Protein AF-A0AB74HLW1-F1 (afdb_monomer_lite)

Secondary structure (DSSP, 8-state):
--HHHHHHHHHHHS-HHHHHHHHHHHHHHHTT-EEHHHHHHHHHS---TTS--SEE-HHHHHHHHHTTS--TTHHHHHHHHHTTHHHHHHTGGGSPPP---------------------------PPPPP--SS-PPPTTTGGG--PPPPPPPP----STTHHHHHHHHHTTSSSHHHHHTTS---------PPPPPPPP--PPPP--EEEE-SSSEEEESSTT---EEEEEPTT-EEEEEEEETTEEEEE-SSSEEEEEGGGEES--------HHHHHHHHHHHS--TT-SS-HHHHHT--HHHHHHHH---SEEEE-SS-EEEE-SSEEEEEETTEEEEEEEES----GGGGGGG-S-SEEETTEEEEE-SSEEEEEEE-TTS-EEEEEEE-

Foldseek 3Di:
DDLLVLVVQLPQVPAPVLLVVLLVLLQVLLAAWFFLQVSLCVQQVDGDPPADRGIDHSVNSQVCQQVFVPPPRCSVSSSVCSVVSVRRVVVVVPDDDPDPPDDDDDDDDDDDDDDDDDDDDDDDDDDDDDDDPDDDDDPVVVVPPDDDDDDDDDDDDDPPPPVVVCCVVPVPPPCPVVVVVVDDDDDDDDDDDDDDDPDPPPDDPDQQKKFFQDAFFFWAADVVDPHGQDTDGGGDMFGFDQDDDQWTWTDQPPDITITGVVRIDPDFDDDPFAPCNLQVLCVVQAPCVLPQDGPVVQQAAFQVRVCVRRNAASGWHDHPAWIWGHDNQWIFTAGPRGTFKTKGHQSLDDPVSCPVRPDFSHDDPAKTWHDDPFWIWMWGQDPVRGIMIMIGGD

Sequence (394 aa):
MHVSERLLQLYADVDASTRTKLQTLIKQNLGDGKSLTVSFEELTGATKASLPTDEKSAADFTAWIKDGKKDATFLPYYVSLLEKHDRVLNKEATVPQPITVDKTVVNETTEDAASERTPQPAAQTQKPRYVPETSVPSRAERAKRIEPARPRKKKGKWLGGLLLVTILLGGGYIGYPYVAALFEPSETTEVETPAPEPEPVVEAPETNYVWLATKNVNLVSEPNGTTVTYIGDIGDRYEIVNEQDNHVEVDLDGTTAWVALDAVTTDWPSRDLTDSTLLDWAETNLDNAWLGETLPDFFAMNEAALTETIGAPYGRETDALNAYAFYNGGFFVIQDDQVHAIDWTNTQLAREAFDPLGEPVIETNDALVYESETYSLRLFIGTNGQTRVRLTEK

pLDDT: mean 75.35, std 22.46, range [27.59, 98.12]

Radius of gyration: 33.9 Å; chains: 1; bounding box: 113×85×89 Å

Structure (mmCIF, N/CA/C/O backbone):
data_AF-A0AB74HLW1-F1
#
_entry.id   AF-A0AB74HLW1-F1
#
loop_
_atom_site.group_PDB
_atom_site.id
_atom_site.type_symbol
_atom_site.label_atom_id
_atom_site.label_alt_id
_atom_site.label_comp_id
_atom_site.label_asym_id
_atom_site.label_entity_id
_atom_site.label_seq_id
_atom_site.pdbx_PDB_ins_code
_atom_site.Cartn_x
_atom_site.Cartn_y
_atom_site.Cartn_z
_atom_site.occupancy
_atom_site.B_iso_or_equiv
_atom_site.auth_seq_id
_atom_site.auth_comp_id
_atom_site.auth_asym_id
_atom_site.auth_atom_id
_atom_site.pdbx_PDB_model_num
ATOM 1 N N . MET A 1 1 ? 10.429 -13.877 -5.570 1.00 46.19 1 MET A N 1
ATOM 2 C CA . MET A 1 1 ? 9.755 -12.571 -5.467 1.00 46.19 1 MET A CA 1
ATOM 3 C C . MET A 1 1 ? 9.542 -12.022 -6.861 1.00 46.19 1 MET A C 1
ATOM 5 O O . MET A 1 1 ? 10.501 -11.995 -7.636 1.00 46.19 1 MET A O 1
ATOM 9 N N . HIS A 1 2 ? 8.301 -11.674 -7.195 1.00 60.50 2 HIS A N 1
ATOM 10 C CA . HIS A 1 2 ? 7.951 -11.125 -8.499 1.00 60.50 2 HIS A CA 1
ATOM 11 C C . HIS A 1 2 ? 8.555 -9.715 -8.647 1.00 60.50 2 HIS A C 1
ATOM 13 O O . HIS A 1 2 ? 8.740 -8.992 -7.667 1.00 60.50 2 HIS A O 1
ATOM 19 N N . VAL A 1 3 ? 8.924 -9.306 -9.864 1.00 56.31 3 VAL A N 1
ATOM 20 C CA . VAL A 1 3 ? 9.650 -8.033 -10.069 1.00 56.31 3 VAL A CA 1
ATOM 21 C C . VAL A 1 3 ? 8.767 -6.821 -9.729 1.00 56.31 3 VAL A C 1
ATOM 23 O O . VAL A 1 3 ? 9.274 -5.830 -9.208 1.00 56.31 3 VAL A O 1
ATOM 26 N N . SER A 1 4 ? 7.451 -6.919 -9.945 1.00 56.28 4 SER A N 1
ATOM 27 C CA . SER A 1 4 ? 6.476 -5.887 -9.554 1.00 56.28 4 SER A CA 1
ATOM 28 C C . SER A 1 4 ? 6.377 -5.727 -8.032 1.00 56.28 4 SER A C 1
ATOM 30 O O . SER A 1 4 ? 6.332 -4.613 -7.528 1.00 56.28 4 SER A O 1
ATOM 32 N N . GLU A 1 5 ? 6.452 -6.823 -7.278 1.00 60.25 5 GLU A N 1
ATOM 33 C CA . GLU A 1 5 ? 6.417 -6.801 -5.807 1.00 60.25 5 GLU A CA 1
ATOM 34 C C . GLU A 1 5 ? 7.712 -6.223 -5.226 1.00 60.25 5 GLU A C 1
ATOM 36 O O . GLU A 1 5 ? 7.685 -5.412 -4.299 1.00 60.25 5 GLU A O 1
ATOM 41 N N . ARG A 1 6 ? 8.870 -6.561 -5.824 1.00 68.75 6 ARG A N 1
ATOM 42 C CA . ARG A 1 6 ? 10.149 -5.920 -5.468 1.00 68.75 6 ARG A CA 1
ATOM 43 C C . ARG A 1 6 ? 10.061 -4.410 -5.637 1.00 68.75 6 ARG A C 1
ATOM 45 O O . ARG A 1 6 ? 10.642 -3.671 -4.847 1.00 68.75 6 ARG A O 1
ATOM 52 N N . LEU A 1 7 ? 9.362 -3.957 -6.673 1.00 71.94 7 LEU A N 1
ATOM 53 C CA . LEU A 1 7 ? 9.185 -2.543 -6.935 1.00 71.94 7 LEU A CA 1
ATOM 54 C C . LEU A 1 7 ? 8.330 -1.861 -5.862 1.00 71.94 7 LEU A C 1
ATOM 56 O O . LEU A 1 7 ? 8.720 -0.786 -5.417 1.00 71.94 7 LEU A O 1
ATOM 60 N N . LEU A 1 8 ? 7.243 -2.493 -5.404 1.00 66.31 8 LEU A N 1
ATOM 61 C CA . LEU A 1 8 ? 6.430 -1.996 -4.285 1.00 66.31 8 LEU A CA 1
ATOM 62 C C . LEU A 1 8 ? 7.268 -1.844 -3.012 1.00 66.31 8 LEU A C 1
ATOM 64 O O . LEU A 1 8 ? 7.259 -0.786 -2.385 1.00 66.31 8 LEU A O 1
ATOM 68 N N . GLN A 1 9 ? 8.071 -2.858 -2.685 1.00 67.94 9 GLN A N 1
ATOM 69 C CA . GLN A 1 9 ? 8.975 -2.793 -1.540 1.00 67.94 9 GLN A CA 1
ATOM 70 C C . GLN A 1 9 ? 10.000 -1.659 -1.691 1.00 67.94 9 GLN A C 1
ATOM 72 O O . GLN A 1 9 ? 10.171 -0.850 -0.788 1.00 67.94 9 GLN A O 1
ATOM 77 N N . LEU A 1 10 ? 10.643 -1.537 -2.857 1.00 75.50 10 LEU A N 1
ATOM 78 C CA . LEU A 1 10 ? 11.583 -0.444 -3.127 1.00 75.50 10 LEU A CA 1
ATOM 79 C C . LEU A 1 10 ? 10.906 0.932 -3.097 1.00 75.50 10 LEU A C 1
ATOM 81 O O . LEU A 1 10 ? 11.550 1.931 -2.794 1.00 75.50 10 LEU A O 1
ATOM 85 N N . TYR A 1 11 ? 9.619 1.015 -3.422 1.00 73.38 11 TYR A N 1
ATOM 86 C CA . TYR A 1 11 ? 8.849 2.251 -3.325 1.00 73.38 11 TYR A CA 1
ATOM 87 C C . TYR A 1 11 ? 8.507 2.619 -1.876 1.00 73.38 11 TYR A C 1
ATOM 89 O O . TYR A 1 11 ? 8.396 3.807 -1.570 1.00 73.38 11 TYR A O 1
ATOM 97 N N . ALA A 1 12 ? 8.398 1.633 -0.988 1.00 63.25 12 ALA A N 1
ATOM 98 C CA . ALA A 1 12 ? 8.309 1.864 0.447 1.00 63.25 12 ALA A CA 1
ATOM 99 C C . ALA A 1 12 ? 9.675 2.234 1.059 1.00 63.25 12 ALA A C 1
ATOM 101 O O . ALA A 1 12 ? 9.735 3.129 1.894 1.00 63.25 12 ALA A O 1
ATOM 102 N N . ASP A 1 13 ? 10.757 1.584 0.615 1.00 70.81 13 ASP A N 1
ATOM 103 C CA . ASP A 1 13 ? 12.090 1.692 1.229 1.00 70.81 13 ASP A CA 1
ATOM 104 C C . ASP A 1 13 ? 12.916 2.897 0.749 1.00 70.81 13 ASP A C 1
ATOM 106 O O . ASP A 1 13 ? 13.821 3.351 1.451 1.00 70.81 13 ASP A O 1
ATOM 110 N N . VAL A 1 14 ? 12.672 3.365 -0.476 1.00 74.50 14 VAL A N 1
ATOM 111 C CA . VAL A 1 14 ? 13.343 4.529 -1.074 1.00 74.50 14 VAL A CA 1
ATOM 112 C C . VAL A 1 14 ? 12.437 5.748 -0.890 1.00 74.50 14 VAL A C 1
ATOM 114 O O . VAL A 1 14 ? 11.217 5.609 -0.854 1.00 74.50 14 VAL A O 1
ATOM 117 N N . ASP A 1 15 ? 12.975 6.961 -0.796 1.00 74.62 15 ASP A N 1
ATOM 118 C CA . ASP A 1 15 ? 12.140 8.165 -0.756 1.00 74.62 15 ASP A CA 1
ATOM 119 C C . ASP A 1 15 ? 11.716 8.626 -2.166 1.00 74.62 15 ASP A C 1
ATOM 121 O O . ASP A 1 15 ? 12.373 8.361 -3.183 1.00 74.62 15 ASP A O 1
ATOM 125 N N . ALA A 1 16 ? 10.597 9.348 -2.246 1.00 73.19 16 ALA A N 1
ATOM 126 C CA . ALA A 1 16 ? 10.043 9.820 -3.514 1.00 73.19 16 ALA A CA 1
ATOM 127 C C . ALA A 1 16 ? 10.979 10.792 -4.260 1.00 73.19 16 ALA A C 1
ATOM 129 O O . ALA A 1 16 ? 11.017 10.784 -5.497 1.00 73.19 16 ALA A O 1
ATOM 130 N N . SER A 1 17 ? 11.781 11.588 -3.541 1.00 75.69 17 SER A N 1
ATOM 131 C CA . SER A 1 17 ? 12.732 12.521 -4.156 1.00 75.69 17 SER A CA 1
ATOM 132 C C . SER A 1 17 ? 13.858 11.763 -4.864 1.00 75.69 17 SER A C 1
ATOM 134 O O . SER A 1 17 ? 14.195 12.073 -6.009 1.00 75.69 17 SER A O 1
ATOM 136 N N . THR A 1 18 ? 14.374 10.710 -4.233 1.00 81.81 18 THR A N 1
ATOM 137 C CA . THR A 1 18 ? 15.389 9.809 -4.781 1.00 81.81 18 THR A CA 1
ATOM 138 C C . THR A 1 18 ? 14.854 9.058 -5.992 1.00 81.81 18 THR A C 1
ATOM 140 O O . THR A 1 18 ? 15.510 9.033 -7.038 1.00 81.81 18 THR A O 1
ATOM 143 N N . ARG A 1 19 ? 13.621 8.535 -5.920 1.00 86.00 19 ARG A N 1
ATOM 144 C CA . ARG A 1 19 ? 12.959 7.923 -7.084 1.00 86.00 19 ARG A CA 1
ATOM 145 C C . ARG A 1 19 ? 12.821 8.900 -8.247 1.00 86.00 19 ARG A C 1
ATOM 147 O O . ARG A 1 19 ? 13.135 8.538 -9.379 1.00 86.00 19 ARG A O 1
ATOM 154 N N . THR A 1 20 ? 12.389 10.129 -7.980 1.00 82.25 20 THR A N 1
ATOM 155 C CA . THR A 1 20 ? 12.186 11.164 -9.007 1.00 82.25 20 THR A CA 1
ATOM 156 C C . THR A 1 20 ? 13.506 11.578 -9.660 1.00 82.25 20 THR A C 1
ATOM 158 O O . THR A 1 20 ? 13.586 11.688 -10.888 1.00 82.25 20 THR A O 1
ATOM 161 N N . LYS A 1 21 ? 14.573 11.743 -8.867 1.00 87.31 21 LYS A N 1
ATOM 162 C CA . LYS A 1 21 ? 15.930 12.003 -9.376 1.00 87.31 21 LYS A CA 1
ATOM 163 C C . LYS A 1 21 ? 16.415 10.858 -10.260 1.00 87.31 21 LYS A C 1
ATOM 165 O O . LYS A 1 21 ? 16.851 11.097 -11.384 1.00 87.31 21 LYS A O 1
ATOM 170 N N . LEU A 1 22 ? 16.254 9.614 -9.808 1.00 91.81 22 LEU A N 1
ATOM 171 C CA . LEU A 1 22 ? 16.633 8.440 -10.590 1.00 91.81 22 LEU A CA 1
ATOM 172 C C . LEU A 1 22 ? 15.847 8.349 -11.907 1.00 91.81 22 LEU A C 1
ATOM 174 O O . LEU A 1 22 ? 16.438 8.133 -12.960 1.00 91.81 22 LEU A O 1
ATOM 178 N N . GLN A 1 23 ? 14.528 8.553 -11.877 1.00 91.31 23 GLN A N 1
ATOM 179 C CA . GLN A 1 23 ? 13.702 8.576 -13.089 1.00 91.31 23 GLN A CA 1
ATOM 180 C C . GLN A 1 23 ? 14.142 9.683 -14.057 1.00 91.31 23 GLN A C 1
ATOM 182 O O . GLN A 1 23 ? 14.118 9.481 -15.270 1.00 91.31 23 GLN A O 1
ATOM 187 N N . THR A 1 24 ? 14.565 10.838 -13.541 1.00 90.56 24 THR A N 1
ATOM 188 C CA . THR A 1 24 ? 15.099 11.939 -14.355 1.00 90.56 24 THR A CA 1
ATOM 189 C C . THR A 1 24 ? 16.413 11.545 -15.027 1.00 90.56 24 THR A C 1
ATOM 191 O O . THR A 1 24 ? 16.546 11.725 -16.237 1.00 90.56 24 THR A O 1
ATOM 194 N N . LEU A 1 25 ? 17.339 10.929 -14.287 1.00 93.62 25 LEU A N 1
ATOM 195 C CA . LEU A 1 25 ? 18.598 10.417 -14.836 1.00 93.62 25 LEU A CA 1
ATOM 196 C C . LEU A 1 25 ? 18.378 9.349 -15.906 1.00 93.62 25 LEU A C 1
ATOM 198 O O . LEU A 1 25 ? 19.028 9.377 -16.947 1.00 93.62 25 LEU A O 1
ATOM 202 N N . ILE A 1 26 ? 17.431 8.436 -15.686 1.00 94.50 26 ILE A N 1
ATOM 203 C CA . ILE A 1 26 ? 17.064 7.423 -16.679 1.00 94.50 26 ILE A CA 1
ATOM 204 C C . ILE A 1 26 ? 16.568 8.092 -17.964 1.00 94.50 26 ILE A C 1
ATOM 206 O O . ILE A 1 26 ? 17.050 7.765 -19.045 1.00 94.50 26 ILE A O 1
ATOM 210 N N . LYS A 1 27 ? 15.654 9.067 -17.863 1.00 94.75 27 LYS A N 1
ATOM 211 C CA . LYS A 1 27 ? 15.145 9.807 -19.032 1.00 94.75 27 LYS A CA 1
ATOM 212 C C . LYS A 1 27 ? 16.272 10.514 -19.785 1.00 94.75 27 LYS A C 1
ATOM 214 O O . LYS A 1 27 ? 16.351 10.401 -21.004 1.00 94.75 27 LYS A O 1
ATOM 219 N N . GLN A 1 28 ? 17.162 11.202 -19.072 1.00 94.50 28 GLN A N 1
ATOM 220 C CA . GLN A 1 28 ? 18.313 11.876 -19.680 1.00 94.50 28 GLN A CA 1
ATOM 221 C C . GLN A 1 28 ? 19.259 10.888 -20.368 1.00 94.50 28 GLN A C 1
ATOM 223 O O . GLN A 1 28 ? 19.747 11.163 -21.461 1.00 94.50 28 GLN A O 1
ATOM 228 N N . ASN A 1 29 ? 19.503 9.732 -19.748 1.00 95.38 29 ASN A N 1
ATOM 229 C CA . ASN A 1 29 ? 20.401 8.730 -20.295 1.00 95.38 29 ASN A CA 1
ATOM 230 C C . ASN A 1 29 ? 19.815 8.022 -21.527 1.00 95.38 29 ASN A C 1
ATOM 232 O O . ASN A 1 29 ? 20.555 7.784 -22.480 1.00 95.38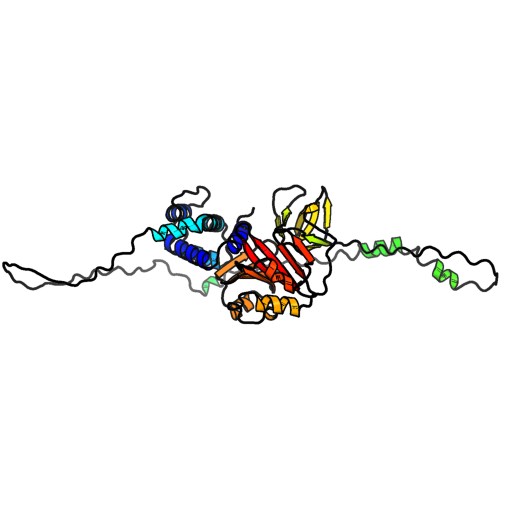 29 ASN A O 1
ATOM 236 N N . LEU A 1 30 ? 18.515 7.711 -21.530 1.00 95.38 30 LEU A N 1
ATOM 237 C CA . LEU A 1 30 ? 17.844 7.074 -22.669 1.00 95.38 30 LEU A CA 1
ATOM 238 C C . LEU A 1 30 ? 17.725 8.011 -23.881 1.00 95.38 30 LEU A C 1
ATOM 240 O O . LEU A 1 30 ? 17.847 7.547 -25.013 1.00 95.38 30 LEU A O 1
ATOM 244 N N . GLY A 1 31 ? 17.525 9.317 -23.660 1.00 94.12 31 GLY A N 1
ATOM 245 C CA . GLY A 1 31 ? 17.432 10.309 -24.736 1.00 94.12 31 GLY A CA 1
ATOM 246 C C . GLY A 1 31 ? 16.392 9.930 -25.800 1.00 94.12 31 GLY A C 1
ATOM 247 O O . GLY A 1 31 ? 15.286 9.499 -25.470 1.00 94.12 31 GLY A O 1
ATOM 248 N N . ASP A 1 32 ? 16.761 10.056 -27.076 1.00 91.62 32 ASP A N 1
ATOM 249 C CA . ASP A 1 32 ? 15.891 9.723 -28.216 1.00 91.62 32 ASP A CA 1
ATOM 250 C C . ASP A 1 32 ? 15.848 8.216 -28.544 1.00 91.62 32 ASP A C 1
ATOM 252 O O . ASP A 1 32 ? 15.043 7.792 -29.371 1.00 91.62 32 ASP A O 1
ATOM 256 N N . GLY A 1 33 ? 16.678 7.396 -27.894 1.00 92.81 33 GLY A N 1
ATOM 257 C CA . GLY A 1 33 ? 16.764 5.960 -28.151 1.00 92.81 33 GLY A CA 1
ATOM 258 C C . GLY A 1 33 ? 18.089 5.370 -27.681 1.00 92.81 33 GLY A C 1
ATOM 259 O O . GLY A 1 33 ? 19.164 5.806 -28.094 1.00 92.81 33 GLY A O 1
ATOM 260 N N . LYS A 1 34 ? 18.013 4.370 -26.801 1.00 94.00 34 LYS A N 1
ATOM 261 C CA . LYS A 1 34 ? 19.162 3.611 -26.299 1.00 94.00 34 LYS A CA 1
ATOM 262 C C . LYS A 1 34 ? 18.705 2.242 -25.810 1.00 94.00 34 LYS A C 1
ATOM 264 O O . LYS A 1 34 ? 17.604 2.109 -25.280 1.00 94.00 34 LYS A O 1
ATOM 269 N N . SER A 1 35 ? 19.535 1.213 -25.956 1.00 94.38 35 SER A N 1
ATOM 270 C CA . SER A 1 35 ? 19.211 -0.091 -25.371 1.00 94.38 35 SER A CA 1
ATOM 271 C C . SER A 1 35 ? 19.298 -0.054 -23.843 1.00 94.38 35 SER A C 1
ATOM 273 O O . SER A 1 35 ? 20.162 0.616 -23.265 1.00 94.38 35 SER A O 1
ATOM 275 N N . LEU A 1 36 ? 18.424 -0.803 -23.165 1.00 93.38 36 LEU A N 1
ATOM 276 C CA . LEU A 1 36 ? 18.390 -0.825 -21.697 1.00 93.38 36 LEU A CA 1
ATOM 277 C C . LEU A 1 36 ? 19.690 -1.370 -21.099 1.00 93.38 36 LEU A C 1
ATOM 279 O O . LEU A 1 36 ? 20.128 -0.896 -20.053 1.00 93.38 36 LEU A O 1
ATOM 283 N N . THR A 1 37 ? 20.345 -2.310 -21.782 1.00 92.69 37 THR A N 1
ATOM 284 C CA . THR A 1 37 ? 21.654 -2.842 -21.378 1.00 92.69 37 THR A CA 1
ATOM 285 C C . THR A 1 37 ? 22.743 -1.770 -21.397 1.00 92.69 37 THR A C 1
ATOM 287 O O . THR A 1 37 ? 23.461 -1.630 -20.408 1.00 92.69 37 THR A O 1
ATOM 290 N N . VAL A 1 38 ? 22.839 -0.978 -22.475 1.00 92.88 38 VAL A N 1
ATOM 291 C CA . VAL A 1 38 ? 23.831 0.109 -22.581 1.00 92.88 38 VAL A CA 1
ATOM 292 C C . VAL A 1 38 ? 23.528 1.201 -21.561 1.00 92.88 38 VAL A C 1
ATOM 294 O O . VAL A 1 38 ? 24.423 1.655 -20.855 1.00 92.88 38 VAL A O 1
ATOM 297 N N . SER A 1 39 ? 22.256 1.577 -21.421 1.00 94.50 39 SER A N 1
ATOM 298 C CA . SER A 1 39 ? 21.842 2.562 -20.424 1.00 94.50 39 SER A CA 1
ATOM 299 C C . SER A 1 39 ? 22.189 2.128 -18.996 1.00 94.50 39 SER A C 1
ATOM 301 O O . SER A 1 39 ? 22.723 2.907 -18.205 1.00 94.50 39 SER A O 1
ATOM 303 N N . PHE A 1 40 ? 21.936 0.861 -18.663 1.00 93.69 40 PHE A N 1
ATOM 304 C CA . PHE A 1 40 ? 22.259 0.306 -17.354 1.00 93.69 40 PHE A CA 1
ATOM 305 C C . PHE A 1 40 ? 23.768 0.320 -17.088 1.00 93.69 40 PHE A C 1
ATOM 307 O O . PHE A 1 40 ? 24.199 0.690 -15.993 1.00 93.69 40 PHE A O 1
ATOM 314 N N . GLU A 1 41 ? 24.574 -0.049 -18.083 1.00 92.75 41 GLU A N 1
ATOM 315 C CA . GLU A 1 41 ? 26.032 -0.018 -17.986 1.00 92.75 41 GLU A CA 1
ATOM 316 C C . GLU A 1 41 ? 26.562 1.407 -17.810 1.00 92.75 41 GLU A C 1
ATOM 318 O O . GLU A 1 41 ? 27.405 1.645 -16.947 1.00 92.75 41 GLU A O 1
ATOM 323 N N . GLU A 1 42 ? 26.030 2.386 -18.536 1.00 92.31 42 GLU A N 1
ATOM 324 C CA . GLU A 1 42 ? 26.433 3.783 -18.379 1.00 92.31 42 GLU A CA 1
ATOM 325 C C . GLU A 1 42 ? 26.073 4.344 -16.997 1.00 92.31 42 GLU A C 1
ATOM 327 O O . GLU A 1 42 ? 26.897 5.016 -16.370 1.00 92.31 42 GLU A O 1
ATOM 332 N N . LEU A 1 43 ? 24.877 4.041 -16.484 1.00 91.69 43 LEU A N 1
ATOM 333 C CA . LEU A 1 43 ? 24.412 4.540 -15.186 1.00 91.69 43 LEU A CA 1
ATOM 334 C C . LEU A 1 43 ? 25.115 3.851 -14.011 1.00 91.69 43 LEU A C 1
ATOM 336 O O . LEU A 1 43 ? 25.475 4.500 -13.031 1.00 91.69 43 LEU A O 1
ATOM 340 N N . THR A 1 44 ? 25.366 2.545 -14.104 1.00 90.31 44 THR A N 1
ATOM 341 C CA . THR A 1 44 ? 25.896 1.765 -12.974 1.00 90.31 44 THR A CA 1
ATOM 342 C C . THR A 1 44 ? 27.385 1.450 -13.092 1.00 90.31 44 THR A C 1
ATOM 344 O O . THR A 1 44 ? 28.058 1.274 -12.077 1.00 90.31 44 THR A O 1
ATOM 347 N N . GLY A 1 45 ? 27.941 1.390 -14.301 1.00 86.44 45 GLY A N 1
ATOM 348 C CA . GLY A 1 45 ? 29.264 0.825 -14.585 1.00 86.44 45 GLY A CA 1
ATOM 349 C C . GLY A 1 45 ? 29.315 -0.704 -14.483 1.00 86.44 45 GLY A C 1
ATOM 350 O O . GLY A 1 45 ? 30.391 -1.255 -14.270 1.00 86.44 45 GLY A O 1
ATOM 351 N N . ALA A 1 46 ? 28.168 -1.386 -14.533 1.00 86.88 46 ALA A N 1
ATOM 352 C CA . ALA A 1 46 ? 28.064 -2.842 -14.504 1.00 86.88 46 ALA A CA 1
ATOM 353 C C . ALA A 1 46 ? 27.177 -3.335 -15.650 1.00 86.88 46 ALA A C 1
ATOM 355 O O . ALA A 1 46 ? 26.214 -2.674 -16.024 1.00 86.88 46 ALA A O 1
ATOM 356 N N . THR A 1 47 ? 27.463 -4.523 -16.172 1.00 85.81 47 THR A N 1
ATOM 357 C CA . THR A 1 47 ? 26.637 -5.151 -17.205 1.00 85.81 47 THR A CA 1
ATOM 358 C C . THR A 1 47 ? 25.537 -6.005 -16.577 1.00 85.81 47 THR A C 1
ATOM 360 O O . THR A 1 47 ? 25.704 -6.585 -15.500 1.00 85.81 47 THR A O 1
ATOM 363 N N . LYS A 1 48 ? 24.388 -6.099 -17.254 1.00 84.12 48 LYS A N 1
ATOM 364 C CA . LYS A 1 48 ? 23.293 -6.996 -16.869 1.00 84.12 48 LYS A CA 1
ATOM 365 C C . LYS A 1 48 ? 22.733 -7.692 -18.106 1.00 84.12 48 LYS A C 1
ATOM 367 O O . LYS A 1 48 ? 21.900 -7.143 -18.815 1.00 84.12 48 LYS A O 1
ATOM 372 N N . ALA A 1 49 ? 23.198 -8.917 -18.348 1.00 80.75 49 ALA A N 1
ATOM 373 C CA . ALA A 1 49 ? 22.893 -9.686 -19.559 1.00 80.75 49 ALA A CA 1
ATOM 374 C C . ALA A 1 49 ? 21.408 -10.067 -19.719 1.00 80.75 49 ALA A C 1
ATOM 376 O O . ALA A 1 49 ? 20.990 -10.425 -20.812 1.00 80.75 49 ALA A O 1
ATOM 377 N N . SER A 1 50 ? 20.613 -9.997 -18.646 1.00 83.75 50 SER A N 1
ATOM 378 C CA . SER A 1 50 ? 19.177 -10.291 -18.683 1.00 83.75 50 SER A CA 1
ATOM 379 C C . SER A 1 50 ? 18.318 -9.124 -19.178 1.00 83.75 50 SER A C 1
ATOM 381 O O . SER A 1 50 ? 17.099 -9.265 -19.241 1.00 83.75 50 SER A O 1
ATOM 383 N N . LEU A 1 51 ? 18.916 -7.963 -19.469 1.00 86.81 51 LEU A N 1
ATOM 384 C CA . LEU A 1 51 ? 18.195 -6.816 -20.008 1.00 86.81 51 LEU A CA 1
ATOM 385 C C . LEU A 1 51 ? 18.078 -6.904 -21.537 1.00 86.81 51 LEU A C 1
ATOM 387 O O . LEU A 1 51 ? 19.022 -7.344 -22.200 1.00 86.81 51 LEU A O 1
ATOM 391 N N . PRO A 1 52 ? 16.936 -6.483 -22.108 1.00 84.19 52 PRO A N 1
ATOM 392 C CA . PRO A 1 52 ? 16.739 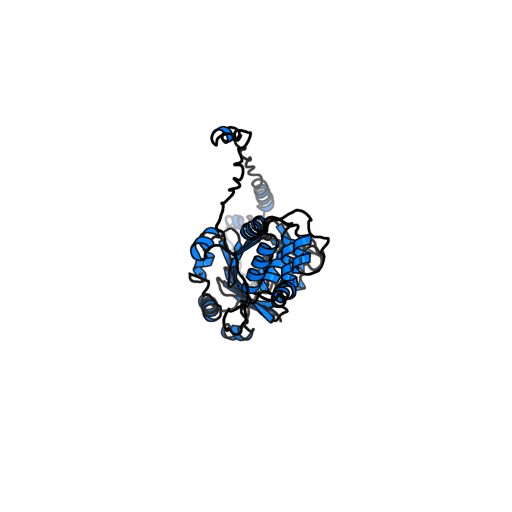-6.508 -23.547 1.00 84.19 52 PRO A CA 1
ATOM 393 C C . PRO A 1 52 ? 17.641 -5.494 -24.258 1.00 84.19 52 PRO A C 1
ATOM 395 O O . PRO A 1 52 ? 17.959 -4.419 -23.740 1.00 84.19 52 PRO A O 1
ATOM 398 N N . THR A 1 53 ? 18.043 -5.855 -25.474 1.00 86.38 53 THR A N 1
ATOM 399 C CA . THR A 1 53 ? 18.909 -5.044 -26.341 1.00 86.38 53 THR A CA 1
ATOM 400 C C . THR A 1 53 ? 18.135 -4.094 -27.248 1.00 86.38 53 THR A C 1
ATOM 402 O O . THR A 1 53 ? 18.760 -3.293 -27.939 1.00 86.38 53 THR A O 1
ATOM 405 N N . ASP A 1 54 ? 16.805 -4.183 -27.257 1.00 86.19 54 ASP A N 1
ATOM 406 C CA . ASP A 1 54 ? 15.948 -3.306 -28.048 1.00 86.19 54 ASP A CA 1
ATOM 407 C C . ASP A 1 54 ? 16.091 -1.854 -27.581 1.00 86.19 54 ASP A C 1
ATOM 409 O O . ASP A 1 54 ? 16.223 -1.575 -26.384 1.00 86.19 54 ASP A O 1
ATOM 413 N N . GLU A 1 55 ? 16.075 -0.923 -28.534 1.00 91.69 55 GLU A N 1
ATOM 414 C CA . GLU A 1 55 ? 16.154 0.500 -28.228 1.00 91.69 55 GLU A CA 1
ATOM 415 C C . GLU A 1 55 ? 14.865 0.990 -27.567 1.00 91.69 55 GLU A C 1
ATOM 417 O O . GLU A 1 55 ? 13.750 0.673 -27.986 1.00 91.69 55 GLU A O 1
ATOM 422 N N . LYS A 1 56 ? 15.043 1.786 -26.516 1.00 93.38 56 LYS A N 1
ATOM 423 C CA . LYS A 1 56 ? 13.989 2.449 -25.762 1.00 93.38 56 LYS A CA 1
ATOM 424 C C . LYS A 1 56 ? 14.351 3.922 -25.604 1.00 93.38 56 LYS A C 1
ATOM 426 O O . LYS A 1 56 ? 15.507 4.261 -25.358 1.00 93.38 56 LYS A O 1
ATOM 431 N N . SER A 1 57 ? 13.370 4.801 -25.739 1.00 94.06 57 SER A N 1
ATOM 432 C CA . SER A 1 57 ? 13.551 6.246 -25.590 1.00 94.06 57 SER A CA 1
ATOM 433 C C . SER A 1 57 ? 13.083 6.750 -24.222 1.00 94.06 57 SER A C 1
ATOM 435 O O . SER A 1 57 ? 12.375 6.067 -23.472 1.00 94.06 57 SER A O 1
ATOM 437 N N . ALA A 1 58 ? 13.423 7.999 -23.904 1.00 93.38 58 ALA A N 1
ATOM 438 C CA . ALA A 1 58 ? 12.872 8.709 -22.753 1.00 93.38 58 ALA A CA 1
ATOM 439 C C . ALA A 1 58 ? 11.339 8.854 -22.832 1.00 93.38 58 ALA A C 1
ATOM 441 O O . ALA A 1 58 ? 10.660 8.867 -21.797 1.00 93.38 58 ALA A O 1
ATOM 442 N N . ALA A 1 59 ? 10.791 8.952 -24.049 1.00 91.50 59 ALA A N 1
ATOM 443 C CA . ALA A 1 59 ? 9.352 9.004 -24.283 1.00 91.50 59 ALA A CA 1
ATOM 444 C C . ALA A 1 59 ? 8.691 7.661 -23.946 1.00 91.50 59 ALA A C 1
ATOM 446 O O . ALA A 1 59 ? 7.701 7.652 -23.216 1.00 91.50 59 ALA A O 1
ATOM 447 N N . ASP A 1 60 ? 9.287 6.543 -24.377 1.00 91.00 60 ASP A N 1
ATOM 448 C CA . ASP A 1 60 ? 8.802 5.194 -24.055 1.00 91.00 60 ASP A CA 1
ATOM 449 C C . ASP A 1 60 ? 8.823 4.946 -22.547 1.00 91.00 60 ASP A C 1
ATOM 451 O O . ASP A 1 60 ? 7.849 4.458 -21.982 1.00 91.00 60 ASP A O 1
ATOM 455 N N . PHE A 1 61 ? 9.904 5.346 -21.871 1.00 91.62 61 PHE A N 1
ATOM 456 C CA . PHE A 1 61 ? 10.011 5.214 -20.419 1.00 91.62 61 PHE A CA 1
ATOM 457 C C . PHE A 1 61 ? 8.978 6.077 -19.679 1.00 91.62 61 PHE A C 1
ATOM 459 O O . PHE A 1 61 ? 8.399 5.653 -18.681 1.00 91.62 61 PHE A O 1
ATOM 466 N N . THR A 1 62 ? 8.704 7.287 -20.173 1.00 88.44 62 THR A N 1
ATOM 467 C CA . THR A 1 62 ? 7.686 8.170 -19.583 1.00 88.44 62 THR A CA 1
ATOM 468 C C . THR A 1 62 ? 6.276 7.616 -19.779 1.00 88.44 62 THR A C 1
ATOM 470 O O . THR A 1 62 ? 5.485 7.639 -18.836 1.00 88.44 62 THR A O 1
ATOM 473 N N . ALA A 1 63 ? 5.968 7.095 -20.971 1.00 84.50 63 ALA A N 1
ATOM 474 C CA . ALA A 1 63 ? 4.704 6.417 -21.242 1.00 84.50 63 ALA A CA 1
ATOM 475 C C . ALA A 1 63 ? 4.552 5.179 -20.353 1.00 84.50 63 ALA A C 1
ATOM 477 O O . ALA A 1 63 ? 3.536 5.022 -19.690 1.00 84.50 63 ALA A O 1
ATOM 478 N N . TRP A 1 64 ? 5.608 4.374 -20.233 1.00 86.94 64 TRP A N 1
ATOM 479 C CA . TRP A 1 64 ? 5.631 3.199 -19.372 1.00 86.94 64 TRP A CA 1
ATOM 480 C C . TRP A 1 64 ? 5.327 3.526 -17.906 1.00 86.94 64 TRP A C 1
ATOM 482 O O . TRP A 1 64 ? 4.479 2.876 -17.300 1.00 86.94 64 TRP A O 1
ATOM 492 N N . ILE A 1 65 ? 5.954 4.562 -17.339 1.00 81.94 65 ILE A N 1
ATOM 493 C CA . ILE A 1 65 ? 5.647 5.026 -15.977 1.00 81.94 65 ILE A CA 1
ATOM 494 C C . ILE A 1 65 ? 4.174 5.446 -15.855 1.00 81.94 65 ILE A C 1
ATOM 496 O O . ILE A 1 65 ? 3.507 5.088 -14.880 1.00 81.94 65 ILE A O 1
ATOM 500 N N . LYS A 1 66 ? 3.674 6.206 -16.838 1.00 77.12 66 LYS A N 1
ATOM 501 C CA . LYS A 1 66 ? 2.309 6.741 -16.840 1.00 77.12 66 LYS A CA 1
ATOM 502 C C . LYS A 1 66 ? 1.258 5.637 -16.943 1.00 77.12 66 LYS A C 1
ATOM 504 O O . LYS A 1 66 ? 0.267 5.698 -16.220 1.00 77.12 66 LYS A O 1
ATOM 509 N N . ASP A 1 67 ? 1.501 4.639 -17.785 1.00 74.31 67 ASP A N 1
ATOM 510 C CA . ASP A 1 67 ? 0.574 3.549 -18.107 1.00 74.31 67 ASP A CA 1
ATOM 511 C C . ASP A 1 67 ? 0.592 2.416 -17.062 1.00 74.31 67 ASP A C 1
ATOM 513 O O . ASP A 1 67 ? -0.009 1.359 -17.267 1.00 74.31 67 ASP A O 1
ATOM 517 N N . GLY A 1 68 ? 1.281 2.626 -15.936 1.00 64.62 68 GLY A N 1
ATOM 518 C CA . GLY A 1 68 ? 1.356 1.680 -14.825 1.00 64.62 68 GLY A CA 1
ATOM 519 C C . GLY A 1 68 ? 2.320 0.536 -15.030 1.00 64.62 68 GLY A C 1
ATOM 520 O O . GLY A 1 68 ? 2.054 -0.585 -14.625 1.00 64.62 68 GLY A O 1
ATOM 521 N N . LYS A 1 69 ? 3.438 0.832 -15.690 1.00 70.69 69 LYS A N 1
ATOM 522 C CA . LYS A 1 69 ? 4.616 -0.030 -15.756 1.00 70.69 69 LYS A CA 1
ATOM 523 C C . LYS A 1 69 ? 4.363 -1.420 -16.366 1.00 70.69 69 LYS A C 1
ATOM 525 O O . LYS A 1 69 ? 5.132 -2.357 -16.170 1.00 70.69 69 LYS A O 1
ATOM 530 N N . LYS A 1 70 ? 3.347 -1.508 -17.235 1.00 64.44 70 LYS A N 1
ATOM 531 C CA . LYS A 1 70 ? 2.858 -2.738 -17.890 1.00 64.44 70 LYS A CA 1
ATOM 532 C C . LYS A 1 70 ? 3.818 -3.364 -18.908 1.00 64.44 70 LYS A C 1
ATOM 534 O O . LYS A 1 70 ? 3.686 -4.544 -19.222 1.00 64.44 70 LYS A O 1
ATOM 539 N N . ASP A 1 71 ? 4.772 -2.603 -19.451 1.00 67.44 71 ASP A N 1
ATOM 540 C CA . ASP A 1 71 ? 5.813 -3.171 -20.322 1.00 67.44 71 ASP A CA 1
ATOM 541 C C . ASP A 1 71 ? 6.818 -3.959 -19.467 1.00 67.44 71 ASP A C 1
ATOM 543 O O . ASP A 1 71 ? 7.625 -3.383 -18.730 1.00 67.44 71 ASP A O 1
ATOM 547 N N . ALA A 1 72 ? 6.786 -5.287 -19.594 1.00 71.19 72 ALA A N 1
ATOM 548 C CA . ALA A 1 72 ? 7.656 -6.203 -18.863 1.00 71.19 72 ALA A CA 1
ATOM 549 C C . ALA A 1 72 ? 9.157 -5.979 -19.133 1.00 71.19 72 ALA A C 1
ATOM 551 O O . ALA A 1 72 ? 9.991 -6.464 -18.374 1.00 71.19 72 ALA A O 1
ATOM 552 N N . THR A 1 73 ? 9.528 -5.251 -20.192 1.00 80.56 73 THR A N 1
ATOM 553 C CA . THR A 1 73 ? 10.937 -5.008 -20.541 1.00 80.56 73 THR A CA 1
ATOM 554 C C . THR A 1 73 ? 11.595 -3.930 -19.679 1.00 80.56 73 THR A C 1
ATOM 556 O O . THR A 1 73 ? 12.760 -4.072 -19.302 1.00 80.56 73 THR A O 1
ATOM 559 N N . PHE A 1 74 ? 10.859 -2.877 -19.311 1.00 87.56 74 PHE A N 1
ATOM 560 C CA . PHE A 1 74 ? 11.378 -1.795 -18.468 1.00 87.56 74 PHE A CA 1
ATOM 561 C C . PHE A 1 74 ? 11.398 -2.152 -16.981 1.00 87.56 74 PHE A C 1
ATOM 563 O O . PHE A 1 74 ? 12.240 -1.637 -16.244 1.00 87.56 74 PHE A O 1
ATOM 570 N N . LEU A 1 75 ? 10.508 -3.041 -16.538 1.00 83.19 75 LEU A N 1
ATOM 571 C CA . LEU A 1 75 ? 10.341 -3.367 -15.125 1.00 83.19 75 LEU A CA 1
ATOM 572 C C . LEU A 1 75 ? 11.630 -3.939 -14.482 1.00 83.19 75 LEU A C 1
ATOM 574 O O . LEU A 1 75 ? 12.104 -3.356 -13.501 1.00 83.19 75 LEU A O 1
ATOM 578 N N . PRO A 1 76 ? 12.294 -4.974 -15.042 1.00 84.00 76 PRO A N 1
ATOM 579 C CA . PRO A 1 76 ? 13.567 -5.466 -14.518 1.00 84.00 76 PRO A CA 1
ATOM 580 C C . PRO A 1 76 ? 14.674 -4.414 -14.555 1.00 84.00 76 PRO A C 1
ATOM 582 O O . PRO A 1 76 ? 15.491 -4.353 -13.637 1.00 84.00 76 PRO A O 1
ATOM 585 N N . TYR A 1 77 ? 14.718 -3.583 -15.599 1.00 90.62 77 TYR A N 1
ATOM 586 C CA . TYR A 1 77 ? 15.695 -2.501 -15.729 1.00 90.62 77 TYR A CA 1
ATOM 587 C C . TYR A 1 77 ? 15.537 -1.474 -14.604 1.00 90.62 77 TYR A C 1
ATOM 589 O O . TYR A 1 77 ? 16.502 -1.175 -13.899 1.00 90.62 77 TYR A O 1
ATOM 597 N N . TYR A 1 78 ? 14.313 -0.999 -14.382 1.00 89.81 78 TYR A N 1
ATOM 598 C CA . TYR A 1 78 ? 14.025 0.032 -13.397 1.00 89.81 78 TYR A CA 1
ATOM 599 C C . TYR A 1 78 ? 14.247 -0.450 -11.961 1.00 89.81 78 TYR A C 1
ATOM 601 O O . TYR A 1 78 ? 14.936 0.223 -11.194 1.00 89.81 78 TYR A O 1
ATOM 609 N N . VAL A 1 79 ? 13.763 -1.652 -11.622 1.00 86.56 79 VAL A N 1
ATOM 610 C CA . VAL A 1 79 ? 14.013 -2.274 -10.309 1.00 86.56 79 VAL A CA 1
ATOM 611 C C . VAL A 1 79 ? 15.510 -2.391 -10.036 1.00 86.56 79 VAL A C 1
ATOM 613 O O . VAL A 1 79 ? 15.977 -2.006 -8.969 1.00 86.56 79 VAL A O 1
ATOM 616 N N . SER A 1 80 ? 16.296 -2.823 -11.024 1.00 87.81 80 SER A N 1
ATOM 617 C CA . SER A 1 80 ? 17.750 -2.978 -10.860 1.00 87.81 80 SER A CA 1
ATOM 618 C C . SER A 1 80 ? 18.477 -1.664 -10.585 1.00 87.81 80 SER A C 1
ATOM 620 O O . SER A 1 80 ? 19.508 -1.659 -9.911 1.00 87.81 80 SER A O 1
ATOM 622 N N . LEU A 1 81 ? 17.992 -0.564 -11.163 1.00 91.50 81 LEU A N 1
ATOM 623 C CA . LEU A 1 81 ? 18.546 0.764 -10.929 1.00 91.50 81 LEU A CA 1
ATOM 624 C C . LEU A 1 81 ? 18.120 1.313 -9.569 1.00 91.50 81 LEU A C 1
ATOM 626 O O . LEU A 1 81 ? 18.949 1.909 -8.889 1.00 91.50 81 LEU A O 1
ATOM 630 N N . LEU A 1 82 ? 16.881 1.059 -9.141 1.00 89.19 82 LEU A N 1
ATOM 631 C CA . LEU A 1 82 ? 16.413 1.406 -7.798 1.00 89.19 82 LEU A CA 1
ATOM 632 C C . LEU A 1 82 ? 17.189 0.671 -6.708 1.00 89.19 82 LEU A C 1
ATOM 634 O O . LEU A 1 82 ? 17.600 1.290 -5.737 1.00 89.19 82 LEU A O 1
ATOM 638 N N . GLU A 1 83 ? 17.499 -0.611 -6.889 1.00 87.81 83 GLU A N 1
ATOM 639 C CA . GLU A 1 83 ? 18.362 -1.363 -5.962 1.00 87.81 83 GLU A CA 1
ATOM 640 C C . GLU A 1 83 ? 19.789 -0.805 -5.869 1.00 87.81 83 GLU A C 1
ATOM 642 O O . GLU A 1 83 ? 20.536 -1.138 -4.952 1.00 87.81 83 GLU A O 1
ATOM 647 N N . LYS A 1 84 ? 20.196 0.019 -6.840 1.00 88.56 84 LYS A N 1
ATOM 648 C CA . LYS A 1 84 ? 21.530 0.621 -6.936 1.00 88.56 84 LYS A CA 1
ATOM 649 C C . LYS A 1 84 ? 21.476 2.148 -6.901 1.00 88.56 84 LYS A C 1
ATOM 651 O O . LYS A 1 84 ? 22.449 2.778 -7.322 1.00 88.56 84 LYS A O 1
ATOM 656 N N . HIS A 1 85 ? 20.377 2.738 -6.423 1.00 87.81 85 HIS A N 1
ATOM 657 C CA . HIS A 1 85 ? 20.128 4.176 -6.525 1.00 87.81 85 HIS A CA 1
ATOM 658 C C . HIS A 1 85 ? 21.262 5.006 -5.912 1.00 87.81 85 HIS A C 1
ATOM 660 O O . HIS A 1 85 ? 21.732 5.928 -6.572 1.00 87.81 85 HIS A O 1
ATOM 666 N N . ASP A 1 86 ? 21.798 4.616 -4.750 1.00 83.62 86 ASP A N 1
ATOM 667 C CA . ASP A 1 86 ? 22.947 5.288 -4.126 1.00 83.62 86 ASP A CA 1
ATOM 668 C C . ASP A 1 86 ? 24.159 5.356 -5.057 1.00 83.62 86 ASP A C 1
ATOM 670 O O . ASP A 1 86 ? 24.796 6.394 -5.210 1.00 83.62 86 ASP A O 1
ATOM 674 N N . ARG A 1 87 ? 24.484 4.251 -5.732 1.00 83.25 87 ARG A N 1
ATOM 675 C CA . ARG A 1 87 ? 25.626 4.191 -6.653 1.00 83.25 87 ARG A CA 1
ATOM 676 C C . ARG A 1 87 ? 25.388 5.035 -7.902 1.00 83.25 87 ARG A C 1
ATOM 678 O O . ARG A 1 87 ? 26.325 5.662 -8.389 1.00 83.25 87 ARG A O 1
ATOM 685 N N . VAL A 1 88 ? 24.166 5.022 -8.431 1.00 86.69 88 VAL A N 1
ATOM 686 C CA . VAL A 1 88 ? 23.803 5.772 -9.641 1.00 86.69 88 VAL A CA 1
ATOM 687 C C . VAL A 1 88 ? 23.804 7.274 -9.358 1.00 86.69 88 VAL A C 1
ATOM 689 O O . VAL A 1 88 ? 24.402 8.035 -10.113 1.00 86.69 88 VAL A O 1
ATOM 692 N N . LEU A 1 89 ? 23.201 7.693 -8.245 1.00 86.88 89 LEU A N 1
ATOM 693 C CA . LEU A 1 89 ? 23.056 9.101 -7.874 1.00 86.88 89 LEU A CA 1
ATOM 694 C C . LEU A 1 89 ? 24.373 9.710 -7.369 1.00 86.88 89 LEU A C 1
ATOM 696 O O . LEU A 1 89 ? 24.685 10.852 -7.693 1.00 86.88 89 LEU A O 1
ATOM 700 N N . ASN A 1 90 ? 25.214 8.943 -6.667 1.00 78.31 90 ASN A N 1
ATOM 701 C CA . ASN A 1 90 ? 26.518 9.438 -6.206 1.00 78.31 90 ASN A CA 1
ATOM 702 C C . ASN A 1 90 ? 27.569 9.544 -7.327 1.00 78.31 90 ASN A C 1
ATOM 704 O O . ASN A 1 90 ? 28.558 10.260 -7.173 1.00 78.31 90 ASN A O 1
ATOM 708 N N . LYS A 1 91 ? 27.358 8.884 -8.476 1.00 66.62 91 LYS A N 1
ATOM 709 C CA . LYS A 1 91 ? 28.217 9.030 -9.666 1.00 66.62 91 LYS A CA 1
ATOM 710 C C . LYS A 1 91 ? 28.128 10.439 -10.271 1.00 66.62 91 LYS A C 1
ATOM 712 O O . LYS A 1 91 ? 29.097 10.911 -10.862 1.00 66.62 91 LYS A O 1
ATOM 717 N N . GLU A 1 92 ? 27.007 11.136 -10.082 1.00 52.62 92 GLU A N 1
ATOM 718 C CA . GLU A 1 92 ? 26.805 12.513 -10.552 1.00 52.62 92 GLU A CA 1
ATOM 719 C C . GLU A 1 92 ? 27.611 13.532 -9.721 1.00 52.62 92 GLU A C 1
ATOM 721 O O . GLU A 1 92 ? 28.119 14.511 -10.263 1.00 52.62 92 GLU A O 1
ATOM 726 N N . ALA A 1 93 ? 27.860 13.248 -8.435 1.00 44.34 93 ALA A N 1
ATOM 727 C CA . ALA A 1 93 ? 28.679 14.094 -7.557 1.00 44.34 93 ALA A CA 1
ATOM 728 C C . ALA A 1 93 ? 30.179 14.109 -7.922 1.00 44.34 93 ALA A C 1
ATOM 730 O O . ALA A 1 93 ? 30.942 14.900 -7.369 1.00 44.34 93 ALA A O 1
ATOM 731 N N . THR A 1 94 ? 30.622 13.240 -8.839 1.00 36.97 94 THR A N 1
ATOM 732 C CA . THR A 1 94 ? 32.026 13.151 -9.285 1.00 36.97 94 THR A CA 1
ATOM 733 C C . THR A 1 94 ? 32.265 13.702 -10.692 1.00 36.97 94 THR A C 1
ATOM 735 O O . THR A 1 94 ? 33.401 13.673 -11.166 1.00 36.97 94 THR A O 1
ATOM 738 N N . VAL A 1 95 ? 31.236 14.232 -11.363 1.00 37.53 95 VAL A N 1
ATOM 739 C CA . VAL A 1 95 ? 31.405 14.934 -12.642 1.00 37.53 95 VAL A CA 1
ATOM 740 C C . VAL A 1 95 ? 31.672 16.416 -12.344 1.00 37.53 95 VAL A C 1
ATOM 742 O O . VAL A 1 95 ? 30.810 17.075 -11.762 1.00 37.53 95 VAL A O 1
ATOM 745 N N . PRO A 1 96 ? 32.844 16.978 -12.705 1.00 34.06 96 PRO A N 1
ATOM 746 C CA . PRO A 1 96 ? 33.115 18.394 -12.492 1.00 34.06 96 PRO A CA 1
ATOM 747 C C . PRO A 1 96 ? 32.092 19.232 -13.260 1.00 34.06 96 PRO A C 1
ATOM 749 O O . PRO A 1 96 ? 31.966 19.095 -14.479 1.00 34.06 96 PRO A O 1
ATOM 752 N N . GLN A 1 97 ? 31.377 20.114 -12.561 1.00 35.44 97 GLN A N 1
ATOM 753 C CA . GLN A 1 97 ? 30.610 21.162 -13.228 1.00 35.44 97 GLN A CA 1
ATOM 754 C C . GLN A 1 97 ? 31.562 22.002 -14.099 1.00 35.44 97 GLN A C 1
ATOM 756 O O . GLN A 1 97 ? 32.695 22.267 -13.678 1.00 35.44 97 GLN A O 1
ATOM 761 N N . PRO A 1 98 ? 31.149 22.432 -15.304 1.00 36.66 98 PRO A N 1
ATOM 762 C CA . PRO A 1 98 ? 31.964 23.324 -16.111 1.00 36.66 98 PRO A CA 1
ATOM 763 C C . PRO A 1 98 ? 32.179 24.628 -15.340 1.00 36.66 98 PRO A C 1
ATOM 765 O O . PRO A 1 98 ? 31.234 25.330 -14.989 1.00 36.66 98 PRO A O 1
ATOM 768 N N . ILE A 1 99 ? 33.447 24.922 -15.064 1.00 33.34 99 ILE A N 1
ATOM 769 C CA . ILE A 1 99 ? 33.899 26.145 -14.408 1.00 33.34 99 ILE A CA 1
ATOM 770 C C . ILE A 1 99 ? 33.409 27.330 -15.244 1.00 33.34 99 ILE A C 1
ATOM 772 O O . ILE A 1 99 ? 33.836 27.519 -16.386 1.00 33.34 99 ILE A O 1
ATOM 776 N N . THR A 1 100 ? 32.522 28.138 -14.671 1.00 35.78 100 THR A N 1
ATOM 777 C CA . THR A 1 100 ? 32.193 29.467 -15.182 1.0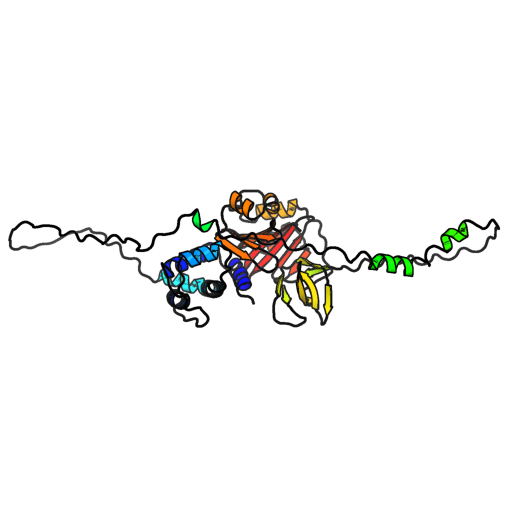0 35.78 100 THR A CA 1
ATOM 778 C C . THR A 1 100 ? 33.464 30.310 -15.107 1.00 35.78 100 THR A C 1
ATOM 780 O O . THR A 1 100 ? 33.890 30.706 -14.024 1.00 35.78 100 THR A O 1
ATOM 783 N N . VAL A 1 101 ? 34.128 30.529 -16.245 1.00 34.03 101 VAL A N 1
ATOM 784 C CA . VAL A 1 101 ? 35.304 31.405 -16.311 1.00 34.03 101 VAL A CA 1
ATOM 785 C C . VAL A 1 101 ? 34.821 32.846 -16.224 1.00 34.03 101 VAL A C 1
ATOM 787 O O . VAL A 1 101 ? 34.360 33.427 -17.208 1.00 34.03 101 VAL A O 1
ATOM 790 N N . ASP A 1 102 ? 34.926 33.397 -15.022 1.00 28.22 102 ASP A N 1
ATOM 791 C CA . ASP A 1 102 ? 34.738 34.812 -14.752 1.00 28.22 102 ASP A CA 1
ATOM 792 C C . ASP A 1 102 ? 35.898 35.597 -15.387 1.00 28.22 102 ASP A C 1
ATOM 794 O O . ASP A 1 102 ? 37.076 35.364 -15.102 1.00 28.22 102 ASP A O 1
ATOM 798 N N . LYS A 1 103 ? 35.574 36.493 -16.321 1.00 38.94 103 LYS A N 1
ATOM 799 C CA . LYS A 1 103 ? 36.546 37.381 -16.965 1.00 38.94 103 LYS A CA 1
ATOM 800 C C . LYS A 1 103 ? 36.666 38.650 -16.136 1.00 38.94 103 LYS A C 1
ATOM 802 O O . LYS A 1 103 ? 35.857 39.546 -16.330 1.00 38.94 103 LYS A O 1
ATOM 807 N N . THR A 1 104 ? 37.734 38.800 -15.357 1.00 35.53 104 THR A N 1
ATOM 808 C CA . THR A 1 104 ? 38.287 40.132 -15.053 1.00 35.53 104 THR A CA 1
ATOM 809 C C . THR A 1 104 ? 39.748 40.071 -14.590 1.00 35.53 104 THR A C 1
ATOM 811 O O . THR A 1 104 ? 40.135 39.150 -13.883 1.00 35.53 104 THR A O 1
ATOM 814 N N . VAL A 1 105 ? 40.486 41.139 -14.939 1.00 31.45 105 VAL A N 1
ATOM 815 C CA . VAL A 1 105 ? 41.814 41.600 -14.456 1.00 31.45 105 VAL A CA 1
ATOM 816 C C . VAL A 1 105 ? 43.067 41.234 -15.295 1.00 31.45 105 VAL A C 1
ATOM 818 O O . VAL A 1 105 ? 43.825 40.333 -14.973 1.00 31.45 105 VAL A O 1
ATOM 821 N N . VAL A 1 106 ? 43.214 41.927 -16.436 1.00 33.62 106 VAL A N 1
ATOM 822 C CA . VAL A 1 106 ? 44.195 42.997 -16.802 1.00 33.62 106 VAL A CA 1
ATOM 823 C C . VAL A 1 106 ? 45.686 42.951 -16.355 1.00 33.62 106 VAL A C 1
ATOM 825 O O . VAL A 1 106 ? 45.978 42.775 -15.177 1.00 33.62 106 VAL A O 1
ATOM 828 N N . ASN A 1 107 ? 46.539 43.362 -17.328 1.00 28.30 107 ASN A N 1
ATOM 829 C CA . ASN A 1 107 ? 47.963 43.812 -17.371 1.00 28.30 107 ASN A CA 1
ATOM 830 C C . ASN A 1 107 ? 49.027 42.745 -17.731 1.00 28.30 107 ASN A C 1
ATOM 832 O O . ASN A 1 107 ? 49.011 41.665 -17.163 1.00 28.30 107 ASN A O 1
ATOM 836 N N . GLU A 1 108 ? 49.978 42.931 -18.669 1.00 29.38 108 GLU A N 1
ATOM 837 C CA . GLU A 1 108 ? 50.589 44.115 -19.326 1.00 29.38 108 GLU A CA 1
ATOM 838 C C . GLU A 1 108 ? 51.265 43.722 -20.685 1.00 29.38 108 GLU A C 1
ATOM 840 O O . GLU A 1 108 ? 51.808 42.626 -20.782 1.00 29.38 108 GLU A O 1
ATOM 845 N N . THR A 1 109 ? 51.183 44.622 -21.691 1.00 27.59 109 THR A N 1
ATOM 846 C CA . THR A 1 109 ? 52.174 45.120 -22.714 1.00 27.59 109 THR A CA 1
ATOM 847 C C . THR A 1 109 ? 53.186 44.136 -23.381 1.00 27.59 109 THR A C 1
ATOM 849 O O . THR A 1 109 ? 53.799 43.329 -22.699 1.00 27.59 109 THR A O 1
ATOM 852 N N . THR A 1 110 ? 53.479 44.112 -24.702 1.00 29.84 110 THR A N 1
ATOM 853 C CA . THR A 1 110 ? 53.797 45.202 -25.665 1.00 29.84 110 THR A CA 1
ATOM 854 C C . THR A 1 110 ? 53.810 44.698 -27.135 1.00 29.84 110 THR A C 1
ATOM 856 O O . THR A 1 110 ? 54.269 43.586 -27.372 1.00 29.84 110 THR A O 1
ATOM 859 N N . GLU A 1 111 ? 53.294 45.542 -28.051 1.00 29.95 111 GLU A N 1
ATOM 860 C CA . GLU A 1 111 ? 53.563 45.836 -29.499 1.00 29.95 111 GLU A CA 1
ATOM 861 C C . GLU A 1 111 ? 54.192 44.734 -30.404 1.00 29.95 111 GLU A C 1
ATOM 863 O O . GLU A 1 111 ? 55.130 44.056 -30.012 1.00 29.95 111 GLU A O 1
ATOM 868 N N . ASP A 1 112 ? 53.751 44.484 -31.652 1.00 28.17 112 ASP A N 1
ATOM 869 C CA . ASP A 1 112 ? 53.884 45.405 -32.796 1.00 28.17 112 ASP A CA 1
ATOM 870 C C . ASP A 1 112 ? 53.222 44.893 -34.117 1.00 28.17 112 ASP A C 1
ATOM 872 O O . ASP A 1 112 ? 53.076 43.691 -34.336 1.00 28.17 112 ASP A O 1
ATOM 876 N N . ALA A 1 113 ? 52.948 45.848 -35.022 1.00 30.02 113 ALA A N 1
ATOM 877 C CA . ALA A 1 113 ? 52.829 45.785 -36.499 1.00 30.02 113 ALA A CA 1
ATOM 878 C C . ALA A 1 113 ? 51.633 45.119 -37.259 1.00 30.02 113 ALA A C 1
ATOM 880 O O . ALA A 1 113 ? 51.672 43.976 -37.706 1.00 30.02 113 ALA A O 1
ATOM 881 N N . ALA A 1 114 ? 50.637 45.969 -37.565 1.00 30.52 114 ALA A N 1
ATOM 882 C CA . ALA A 1 114 ? 50.116 46.360 -38.899 1.00 30.52 114 ALA A CA 1
ATOM 883 C C . ALA A 1 114 ? 49.779 45.326 -40.013 1.00 30.52 114 ALA A C 1
ATOM 885 O O . ALA A 1 114 ? 50.665 44.839 -40.708 1.00 30.52 114 ALA A O 1
ATOM 886 N N . SER A 1 115 ? 48.495 45.225 -40.399 1.00 31.47 115 SER A N 1
ATOM 887 C CA . SER A 1 115 ? 47.973 45.812 -41.662 1.00 31.47 115 SER A CA 1
ATOM 888 C C . SER A 1 115 ? 46.530 45.409 -42.003 1.00 31.47 115 SER A C 1
ATOM 890 O O . SER A 1 115 ? 46.046 44.319 -41.728 1.00 31.47 115 SER A O 1
ATOM 892 N N . GLU A 1 116 ? 45.882 46.368 -42.648 1.00 30.00 116 GLU A N 1
ATOM 893 C CA . GLU A 1 116 ? 44.478 46.570 -42.998 1.00 30.00 116 GLU A CA 1
ATOM 894 C C . GLU A 1 116 ? 44.012 45.758 -44.231 1.00 30.00 116 GLU A C 1
ATOM 896 O O . GLU A 1 116 ? 44.734 45.712 -45.228 1.00 30.00 116 GLU A O 1
ATOM 901 N N . ARG A 1 117 ? 42.784 45.198 -44.215 1.00 29.44 117 ARG A N 1
ATOM 902 C CA . ARG A 1 117 ? 41.750 45.320 -45.283 1.00 29.44 117 ARG A CA 1
ATOM 903 C C . ARG A 1 117 ? 40.459 44.535 -44.972 1.00 29.44 117 ARG A C 1
ATOM 905 O O . ARG A 1 117 ? 40.473 43.427 -44.452 1.00 29.44 117 ARG A O 1
ATOM 912 N N . THR A 1 118 ? 39.351 45.180 -45.320 1.00 32.59 118 THR A N 1
ATOM 913 C CA . THR A 1 118 ? 37.918 44.927 -45.067 1.00 32.59 118 THR A CA 1
ATOM 914 C C . THR A 1 118 ? 37.296 43.832 -45.991 1.00 32.59 118 THR A C 1
ATOM 916 O O . THR A 1 118 ? 38.039 43.224 -46.759 1.00 32.59 118 THR A O 1
ATOM 919 N N . PRO A 1 119 ? 35.977 43.499 -45.935 1.00 44.31 119 PRO A N 1
ATOM 920 C CA . PRO A 1 119 ? 35.482 42.116 -45.858 1.00 44.31 119 PRO A CA 1
ATOM 921 C C . PRO A 1 119 ? 34.687 41.638 -47.099 1.00 44.31 119 PRO A C 1
ATOM 923 O O . PRO A 1 119 ? 34.213 42.439 -47.901 1.00 44.31 119 PRO A O 1
ATOM 926 N N . GLN A 1 120 ? 34.446 40.326 -47.227 1.00 30.23 120 GLN A N 1
ATOM 927 C CA . GLN A 1 120 ? 33.460 39.764 -48.173 1.00 30.23 120 GLN A CA 1
ATOM 928 C C . GLN A 1 120 ? 32.779 38.492 -47.617 1.00 30.23 120 GLN A C 1
ATOM 930 O O . GLN A 1 120 ? 33.288 37.912 -46.660 1.00 30.23 120 GLN A O 1
ATOM 935 N N . PRO A 1 121 ? 31.588 38.101 -48.124 1.00 39.19 121 PRO A N 1
ATOM 936 C CA . PRO A 1 121 ? 30.400 37.911 -47.297 1.00 39.19 121 PRO A CA 1
ATOM 937 C C . PRO A 1 121 ? 29.911 36.453 -47.246 1.00 39.19 121 PRO A C 1
ATOM 939 O O . PRO A 1 121 ? 30.367 35.579 -47.977 1.00 39.19 121 PRO A O 1
ATOM 942 N N . ALA A 1 122 ? 28.934 36.241 -46.365 1.00 39.66 122 ALA A N 1
ATOM 943 C CA . ALA A 1 122 ? 28.242 34.997 -46.053 1.00 39.66 122 ALA A CA 1
ATOM 944 C C . ALA A 1 122 ? 27.853 34.112 -47.255 1.00 39.66 122 ALA A C 1
ATOM 946 O O . ALA A 1 122 ? 27.207 34.567 -48.198 1.00 39.66 122 ALA A O 1
ATOM 947 N N . ALA A 1 123 ? 28.118 32.808 -47.125 1.00 32.12 123 ALA A N 1
ATOM 948 C CA . ALA A 1 123 ? 27.437 31.757 -47.873 1.00 32.12 123 ALA A CA 1
ATOM 949 C C . ALA A 1 123 ? 26.411 31.072 -46.953 1.00 32.12 123 ALA A C 1
ATOM 951 O O . ALA A 1 123 ? 26.762 30.427 -45.967 1.00 32.12 123 ALA A O 1
ATOM 952 N N . GLN A 1 124 ? 25.132 31.260 -47.279 1.00 39.88 124 GLN A N 1
ATOM 953 C CA . GLN A 1 124 ? 23.992 30.561 -46.694 1.00 39.88 124 GLN A CA 1
ATOM 954 C C . GLN A 1 124 ? 23.921 29.136 -47.256 1.00 39.88 124 GLN A C 1
ATOM 956 O O . GLN A 1 124 ? 23.754 28.957 -48.461 1.00 39.88 124 GLN A O 1
ATOM 961 N N . THR A 1 125 ? 23.967 28.120 -46.397 1.00 32.91 125 THR A N 1
ATOM 962 C CA . THR A 1 125 ? 23.616 26.741 -46.762 1.00 32.91 125 THR A CA 1
ATOM 963 C C . THR A 1 125 ? 22.160 26.476 -46.375 1.00 32.91 125 THR A C 1
ATOM 965 O O . THR A 1 125 ? 21.821 26.312 -45.204 1.00 32.91 125 THR A O 1
ATOM 968 N N . GLN A 1 126 ? 21.279 26.469 -47.378 1.00 36.59 126 GLN A N 1
ATOM 969 C CA . GLN A 1 126 ? 19.886 26.034 -47.262 1.00 36.59 126 GLN A CA 1
ATOM 970 C C . GLN A 1 126 ? 19.826 24.517 -47.006 1.00 36.59 126 GLN A C 1
ATOM 972 O O . GLN A 1 126 ? 20.426 23.736 -47.742 1.00 36.59 126 GLN A O 1
ATOM 977 N N . LYS A 1 127 ? 19.078 24.092 -45.978 1.00 36.72 127 LYS A N 1
ATOM 978 C CA . LYS A 1 127 ? 18.707 22.681 -45.761 1.00 36.72 127 LYS A CA 1
ATOM 979 C C . LYS A 1 127 ? 17.559 22.287 -46.710 1.00 36.72 127 LYS A C 1
ATOM 981 O O . LYS A 1 127 ? 16.636 23.088 -46.876 1.00 36.72 127 LYS A O 1
ATOM 986 N N . PRO A 1 128 ? 17.555 21.074 -47.294 1.00 39.56 128 PRO A N 1
ATOM 987 C CA . PRO A 1 128 ? 16.461 20.615 -48.144 1.00 39.56 128 PRO A CA 1
ATOM 988 C C . PRO A 1 128 ? 15.200 20.317 -47.317 1.00 39.56 128 PRO A C 1
ATOM 990 O O . PRO A 1 128 ? 15.254 19.674 -46.269 1.00 39.56 128 PRO A O 1
ATOM 993 N N . ARG A 1 129 ? 14.049 20.800 -47.800 1.00 39.72 129 ARG A N 1
ATOM 994 C CA . ARG A 1 129 ? 12.714 20.520 -47.254 1.00 39.72 129 ARG A CA 1
ATOM 995 C C . ARG A 1 129 ? 12.241 19.162 -47.785 1.00 39.72 129 ARG A C 1
ATOM 997 O O . ARG A 1 129 ? 12.078 19.005 -48.989 1.00 39.72 129 ARG A O 1
ATOM 1004 N N . TYR A 1 130 ? 12.034 18.206 -46.883 1.00 49.31 130 TYR A N 1
ATOM 1005 C CA . TYR A 1 130 ? 11.502 16.875 -47.186 1.00 49.31 130 TYR A CA 1
ATOM 1006 C C . TYR A 1 130 ? 10.047 16.958 -47.674 1.00 49.31 130 TYR A C 1
ATOM 1008 O O . TYR A 1 130 ? 9.227 17.645 -47.061 1.00 49.31 130 TYR A O 1
ATOM 1016 N N . VAL A 1 131 ? 9.734 16.250 -48.762 1.00 48.97 131 VAL A N 1
ATOM 1017 C CA . VAL A 1 131 ? 8.376 16.067 -49.294 1.00 48.97 131 VAL A CA 1
ATOM 1018 C C . VAL A 1 131 ? 8.097 14.557 -49.305 1.00 48.97 131 VAL A C 1
ATOM 1020 O O . VAL A 1 131 ? 8.860 13.832 -49.937 1.00 48.97 131 VAL A O 1
ATOM 1023 N N . PRO A 1 132 ? 7.068 14.050 -48.604 1.00 42.53 132 PRO A N 1
ATOM 1024 C CA . PRO A 1 132 ? 6.756 12.619 -48.602 1.00 42.53 132 PRO A CA 1
ATOM 1025 C C . PRO A 1 132 ? 6.213 12.144 -49.964 1.00 42.53 132 PRO A C 1
ATOM 1027 O O . PRO A 1 132 ? 5.288 12.753 -50.498 1.00 42.53 132 PRO A O 1
ATOM 1030 N N . GLU A 1 133 ? 6.732 11.029 -50.490 1.00 47.47 133 GLU A N 1
ATOM 1031 C CA . GLU A 1 133 ? 6.378 10.455 -51.808 1.00 47.47 133 GLU A CA 1
ATOM 1032 C C . GLU A 1 133 ? 5.101 9.589 -51.835 1.00 47.47 133 GLU A C 1
ATOM 1034 O O . GLU A 1 133 ? 4.772 8.993 -52.858 1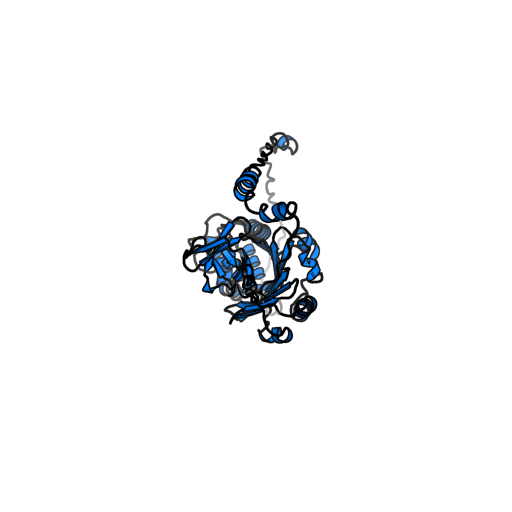.00 47.47 133 GLU A O 1
ATOM 1039 N N . THR A 1 134 ? 4.314 9.537 -50.759 1.00 45.81 134 THR A N 1
ATOM 1040 C CA . THR A 1 134 ? 3.041 8.793 -50.756 1.00 45.81 134 THR A CA 1
ATOM 1041 C C . THR A 1 134 ? 1.943 9.561 -50.037 1.00 45.81 134 THR A C 1
ATOM 1043 O O . THR A 1 134 ? 2.102 9.963 -48.884 1.00 45.81 134 THR A O 1
ATOM 1046 N N . SER A 1 135 ? 0.810 9.750 -50.719 1.00 48.59 135 SER A N 1
ATOM 1047 C CA . SER A 1 135 ? -0.373 10.422 -50.182 1.00 48.59 135 SER A CA 1
ATOM 1048 C C . SER A 1 135 ? -0.927 9.657 -48.981 1.00 48.59 135 SER A C 1
ATOM 1050 O O . SER A 1 135 ? -1.404 8.530 -49.114 1.00 48.59 135 SER A O 1
ATOM 1052 N N . VAL A 1 136 ? -0.876 10.286 -47.808 1.00 49.12 136 VAL A N 1
ATOM 1053 C CA . VAL A 1 136 ? -1.507 9.791 -46.583 1.00 49.12 136 VAL A CA 1
ATOM 1054 C C . VAL A 1 136 ? -3.032 9.787 -46.788 1.00 49.12 136 VAL A C 1
ATOM 1056 O O . VAL A 1 136 ? -3.593 10.852 -47.057 1.00 49.12 136 VAL A O 1
ATOM 1059 N N . PRO A 1 137 ? -3.724 8.637 -46.677 1.00 45.84 137 PRO A N 1
ATOM 1060 C CA . PRO A 1 137 ? -5.173 8.584 -46.852 1.00 45.84 137 PRO A CA 1
ATOM 1061 C C . PRO A 1 137 ? -5.887 9.352 -45.734 1.00 45.84 137 PRO A C 1
ATOM 1063 O O . PRO A 1 137 ? -5.502 9.291 -44.561 1.00 45.84 137 PRO A O 1
ATOM 1066 N N . SER A 1 138 ? -6.928 10.101 -46.106 1.00 51.06 138 SER A N 1
ATOM 1067 C CA . SER A 1 138 ? -7.622 11.022 -45.201 1.00 51.06 138 SER A CA 1
ATOM 1068 C C . SER A 1 138 ? -8.438 10.285 -44.130 1.00 51.06 138 SER A C 1
ATOM 1070 O O . SER A 1 138 ? -8.867 9.142 -44.305 1.00 51.06 138 SER A O 1
ATOM 1072 N N . ARG A 1 139 ? -8.709 10.974 -43.011 1.00 47.19 139 ARG A N 1
ATOM 1073 C CA . ARG A 1 139 ? -9.428 10.471 -41.820 1.00 47.19 139 ARG A CA 1
ATOM 1074 C C . ARG A 1 139 ? -10.786 9.811 -42.135 1.00 47.19 139 ARG A C 1
ATOM 1076 O O . ARG A 1 139 ? -11.244 8.984 -41.353 1.00 47.19 139 ARG A O 1
ATOM 1083 N N . ALA A 1 140 ? -11.398 10.129 -43.277 1.00 50.66 140 ALA A N 1
ATOM 1084 C CA . ALA A 1 140 ? -12.663 9.549 -43.727 1.00 50.66 140 ALA A CA 1
ATOM 1085 C C . ALA A 1 140 ? -12.530 8.138 -44.342 1.00 50.66 140 ALA A C 1
ATOM 1087 O O . ALA A 1 140 ? -13.485 7.364 -44.297 1.00 50.66 140 ALA A O 1
ATOM 1088 N N . GLU A 1 141 ? -11.360 7.760 -44.871 1.00 48.84 141 GLU A N 1
ATOM 1089 C CA . GLU A 1 141 ? -11.134 6.426 -45.458 1.00 48.84 141 GLU A CA 1
ATOM 1090 C C . GLU A 1 141 ? -10.821 5.360 -44.398 1.00 48.84 141 GLU A C 1
ATOM 1092 O O . GLU A 1 141 ? -11.169 4.193 -44.576 1.00 48.84 141 GLU A O 1
ATOM 1097 N N . ARG A 1 142 ? -10.267 5.753 -43.239 1.00 50.03 142 ARG A N 1
ATOM 1098 C CA . ARG A 1 142 ? -10.039 4.841 -42.097 1.00 50.03 142 ARG A CA 1
ATOM 1099 C C . ARG A 1 142 ? -11.324 4.416 -41.373 1.00 50.03 142 ARG A C 1
ATOM 1101 O O . ARG A 1 142 ? -11.304 3.426 -40.652 1.00 50.03 142 ARG A O 1
ATOM 1108 N N . ALA A 1 143 ? -12.442 5.112 -41.582 1.00 52.06 143 ALA A N 1
ATOM 1109 C CA . ALA A 1 143 ? -13.699 4.841 -40.877 1.00 52.06 143 ALA A CA 1
ATOM 1110 C C . ALA A 1 143 ? -14.567 3.734 -41.514 1.00 52.06 143 ALA A C 1
ATOM 1112 O O . ALA A 1 143 ? -15.564 3.333 -40.922 1.00 52.06 143 ALA A O 1
ATOM 1113 N N . LYS A 1 144 ? -14.219 3.214 -42.702 1.00 47.28 144 LYS A N 1
ATOM 1114 C CA . LYS A 1 144 ? -15.051 2.230 -43.431 1.00 47.28 144 LYS A CA 1
ATOM 1115 C C . LYS A 1 144 ? -14.620 0.765 -43.285 1.00 47.28 144 LYS A C 1
ATOM 1117 O O . LYS A 1 144 ? -15.181 -0.091 -43.961 1.00 47.28 144 LYS A O 1
ATOM 1122 N N . ARG A 1 145 ? -13.647 0.451 -42.421 1.00 45.84 145 ARG A N 1
ATOM 1123 C CA . ARG A 1 145 ? -13.094 -0.914 -42.283 1.00 45.84 145 ARG A CA 1
ATOM 1124 C C . ARG A 1 145 ? -13.113 -1.468 -40.858 1.00 45.84 145 ARG A C 1
ATOM 1126 O O . ARG A 1 145 ? -12.257 -2.271 -40.502 1.00 45.84 145 ARG A O 1
ATOM 1133 N N . ILE A 1 146 ? -14.083 -1.040 -40.056 1.00 46.12 146 ILE A N 1
ATOM 1134 C CA . ILE A 1 146 ? -14.350 -1.624 -38.741 1.00 46.12 146 ILE A CA 1
ATOM 1135 C C . ILE A 1 146 ? -15.659 -2.401 -38.868 1.00 46.12 146 ILE A C 1
ATOM 1137 O O . ILE A 1 146 ? -16.742 -1.821 -38.868 1.00 46.12 146 ILE A O 1
ATOM 1141 N N . GLU A 1 147 ? -15.552 -3.716 -39.053 1.00 46.34 147 GLU A N 1
ATOM 1142 C CA . GLU A 1 147 ? -16.694 -4.608 -38.863 1.00 46.34 147 GLU A CA 1
ATOM 1143 C C . GLU A 1 147 ? -17.133 -4.533 -37.389 1.00 46.34 147 GLU A C 1
ATOM 1145 O O . GLU A 1 147 ? -16.280 -4.589 -36.498 1.00 46.34 147 GLU A O 1
ATOM 1150 N N . PRO A 1 148 ? -18.436 -4.395 -37.088 1.00 44.97 148 PRO A N 1
ATOM 1151 C CA . PRO A 1 148 ? -18.903 -4.379 -35.710 1.00 44.97 148 PRO A CA 1
ATOM 1152 C C . PRO A 1 148 ? -18.690 -5.753 -35.058 1.00 44.97 148 PRO A C 1
ATOM 1154 O O . PRO A 1 148 ? -19.155 -6.782 -35.555 1.00 44.97 148 PRO A O 1
ATOM 1157 N N . ALA A 1 149 ? -17.989 -5.760 -33.922 1.00 43.41 149 ALA A N 1
ATOM 1158 C CA . ALA A 1 149 ? -17.760 -6.946 -33.108 1.00 43.41 149 ALA A CA 1
ATOM 1159 C C . ALA A 1 149 ? -19.097 -7.574 -32.672 1.00 43.41 149 ALA A C 1
ATOM 1161 O O . ALA A 1 149 ? -19.973 -6.909 -32.118 1.00 43.41 149 ALA A O 1
ATOM 1162 N N . ARG A 1 150 ? -19.260 -8.876 -32.936 1.00 47.06 150 ARG A N 1
ATOM 1163 C CA . ARG A 1 150 ? -20.447 -9.655 -32.551 1.00 47.06 150 ARG A CA 1
ATOM 1164 C C . ARG A 1 150 ? -20.656 -9.629 -31.026 1.00 47.06 150 ARG A C 1
ATOM 1166 O O . ARG A 1 150 ? -19.693 -9.851 -30.292 1.00 47.06 150 ARG A O 1
ATOM 1173 N N . PRO A 1 151 ? -21.898 -9.480 -30.530 1.00 43.62 151 PRO A N 1
ATOM 1174 C CA . PRO A 1 151 ? -22.178 -9.549 -29.100 1.00 43.62 151 PRO A CA 1
ATOM 1175 C C . PRO A 1 151 ? -21.973 -10.977 -28.563 1.00 43.62 151 PRO A C 1
ATOM 1177 O O . PRO A 1 151 ? -22.496 -11.953 -29.111 1.00 43.62 151 PRO A O 1
ATOM 1180 N N . ARG A 1 152 ? -21.202 -11.102 -27.474 1.00 43.50 152 ARG A N 1
ATOM 1181 C CA . ARG A 1 152 ? -21.005 -12.353 -26.724 1.00 43.50 152 ARG A CA 1
ATOM 1182 C C . ARG A 1 152 ? -22.338 -12.824 -26.122 1.00 43.50 152 ARG A C 1
ATOM 1184 O O . ARG A 1 152 ? -23.072 -12.057 -25.506 1.00 43.50 152 ARG A O 1
ATOM 1191 N N . LYS A 1 153 ? -22.650 -14.109 -26.317 1.00 39.12 153 LYS A N 1
ATOM 1192 C CA . LYS A 1 153 ? -23.868 -14.773 -25.829 1.00 39.12 153 LYS A CA 1
ATOM 1193 C C . LYS A 1 153 ? -23.840 -14.906 -24.301 1.00 39.12 153 LYS A C 1
ATOM 1195 O O . LYS A 1 153 ? -22.954 -15.568 -23.771 1.00 39.12 153 LYS A O 1
ATOM 1200 N N . LYS A 1 154 ? -24.856 -14.371 -23.615 1.00 45.34 154 LYS A N 1
ATOM 1201 C CA . LYS A 1 154 ? -25.188 -14.726 -22.224 1.00 45.34 154 LYS A CA 1
ATOM 1202 C C . LYS A 1 154 ? -25.677 -16.182 -22.183 1.00 45.34 154 LYS A C 1
ATOM 1204 O O . LYS A 1 154 ? -26.661 -16.507 -22.845 1.00 45.34 154 LYS A O 1
ATOM 1209 N N . LYS A 1 155 ? -25.018 -17.055 -21.413 1.00 39.34 155 LYS A N 1
ATOM 1210 C CA . LYS A 1 155 ? -25.568 -18.359 -21.006 1.00 39.34 155 LYS A CA 1
ATOM 1211 C C . LYS A 1 155 ? -26.052 -18.233 -19.567 1.00 39.34 155 LYS A C 1
ATOM 1213 O O . LYS A 1 155 ? -25.250 -18.079 -18.659 1.00 39.34 155 LYS A O 1
ATOM 1218 N N . GLY A 1 156 ? -27.368 -18.256 -19.395 1.00 40.16 156 GLY A N 1
ATOM 1219 C CA . GLY A 1 156 ? -28.011 -18.347 -18.094 1.00 40.16 156 GLY A CA 1
ATOM 1220 C C . GLY A 1 156 ? -28.486 -19.767 -17.788 1.00 40.16 156 GLY A C 1
ATOM 1221 O O . GLY A 1 156 ? -28.799 -20.531 -18.698 1.00 40.16 156 GLY A O 1
ATOM 1222 N N . LYS A 1 157 ? -28.628 -20.007 -16.480 1.00 46.34 157 LYS A N 1
ATOM 1223 C CA . LYS A 1 157 ? -29.593 -20.892 -15.808 1.00 46.34 157 LYS A CA 1
ATOM 1224 C C . LYS A 1 157 ? -29.419 -22.407 -15.987 1.00 46.34 157 LYS A C 1
ATOM 1226 O O . LYS A 1 157 ? -30.052 -23.012 -16.845 1.00 46.34 157 LYS A O 1
ATOM 1231 N N . TRP A 1 158 ? -28.709 -23.027 -15.039 1.00 40.09 158 TRP A N 1
ATOM 1232 C CA . TRP A 1 158 ? -28.946 -24.430 -14.665 1.00 40.09 158 TRP A CA 1
ATOM 1233 C C . TRP A 1 158 ? -28.661 -24.743 -13.179 1.00 40.09 158 TRP A C 1
ATOM 1235 O O . TRP A 1 158 ? -28.104 -25.783 -12.864 1.00 40.09 158 TRP A O 1
ATOM 1245 N N . LEU A 1 159 ? -29.061 -23.861 -12.250 1.00 46.75 159 LEU A N 1
ATOM 1246 C CA . LEU A 1 159 ? -29.034 -24.153 -10.800 1.00 46.75 159 LEU A CA 1
ATOM 1247 C C . LEU A 1 159 ? -30.424 -24.220 -10.135 1.00 46.75 159 LEU A C 1
ATOM 1249 O O . LEU A 1 159 ? -30.529 -24.347 -8.924 1.00 46.75 159 LEU A O 1
ATOM 1253 N N . GLY A 1 160 ? -31.512 -24.189 -10.913 1.00 44.91 160 GLY A N 1
ATOM 1254 C CA . GLY A 1 160 ? -32.875 -24.337 -10.373 1.00 44.91 160 GLY A CA 1
ATOM 1255 C C . GLY A 1 160 ? -33.333 -25.789 -10.170 1.00 44.91 160 GLY A C 1
ATOM 1256 O O . GLY A 1 160 ? -34.347 -26.020 -9.524 1.00 44.91 160 GLY A O 1
ATOM 1257 N N . GLY A 1 161 ? -32.617 -26.769 -10.734 1.00 45.09 161 GLY A N 1
ATOM 1258 C CA . GLY A 1 161 ? -33.019 -28.182 -10.697 1.00 45.09 161 GLY A CA 1
ATOM 1259 C C . GLY A 1 161 ? -32.526 -28.956 -9.472 1.00 45.09 161 GLY A C 1
ATOM 1260 O O . GLY A 1 161 ? -33.180 -29.909 -9.064 1.00 45.09 161 GLY A O 1
ATOM 1261 N N . LEU A 1 162 ? -31.406 -28.543 -8.865 1.00 52.25 162 LEU A N 1
ATOM 1262 C CA . LEU A 1 162 ? -30.791 -29.286 -7.758 1.00 52.25 162 LEU A CA 1
ATOM 1263 C C . LEU A 1 162 ? -31.487 -29.014 -6.409 1.00 52.25 162 LEU A C 1
ATOM 1265 O O . LEU A 1 162 ? -31.626 -29.927 -5.602 1.00 52.25 162 LEU A O 1
ATOM 1269 N N . LEU A 1 163 ? -32.014 -27.797 -6.211 1.00 52.00 163 LEU A N 1
ATOM 1270 C CA . LEU A 1 163 ? -32.732 -27.395 -4.991 1.00 52.00 163 LEU A CA 1
ATOM 1271 C C . LEU A 1 163 ? -34.098 -28.096 -4.840 1.00 52.00 163 LEU A C 1
ATOM 1273 O O . LEU A 1 163 ? -34.588 -28.304 -3.736 1.00 52.00 163 LEU A O 1
ATOM 1277 N N . LEU A 1 164 ? -34.726 -28.490 -5.953 1.00 52.03 164 LEU A N 1
ATOM 1278 C CA . LEU A 1 164 ? -36.048 -29.127 -5.934 1.00 52.03 164 LEU A CA 1
ATOM 1279 C C . LEU A 1 164 ? -35.961 -30.633 -5.615 1.00 52.03 164 LEU A C 1
ATOM 1281 O O . LEU A 1 164 ? -36.917 -31.211 -5.105 1.00 52.03 164 LEU A O 1
ATOM 1285 N N . VAL A 1 165 ? -34.800 -31.257 -5.848 1.00 58.59 165 VAL A N 1
ATOM 1286 C CA . VAL A 1 165 ? -34.543 -32.671 -5.522 1.00 58.59 165 VAL A CA 1
ATOM 1287 C C . VAL A 1 165 ? -34.171 -32.849 -4.045 1.00 58.59 165 VAL A C 1
ATOM 1289 O O . VAL A 1 165 ? -34.615 -33.814 -3.426 1.00 58.59 165 VAL A O 1
ATOM 1292 N N . THR A 1 166 ? -33.450 -31.901 -3.438 1.00 57.28 166 THR A N 1
ATOM 1293 C CA . THR A 1 166 ? -33.141 -31.929 -1.996 1.00 57.28 166 THR A CA 1
ATOM 1294 C C . THR A 1 166 ? -34.370 -31.656 -1.124 1.00 57.28 166 THR A C 1
ATOM 1296 O O . THR A 1 166 ? -34.550 -32.328 -0.110 1.00 57.28 166 THR A O 1
ATOM 1299 N N . ILE A 1 167 ? -35.282 -30.772 -1.549 1.00 58.38 167 ILE A N 1
ATOM 1300 C CA . ILE A 1 167 ? -36.546 -30.528 -0.827 1.00 58.38 167 ILE A CA 1
ATOM 1301 C C . ILE A 1 167 ? -37.491 -31.744 -0.908 1.00 58.38 167 ILE A C 1
ATOM 1303 O O . ILE A 1 167 ? -38.152 -32.073 0.076 1.00 58.38 167 ILE A O 1
ATOM 1307 N N . LEU A 1 168 ? -37.525 -32.463 -2.037 1.00 56.00 168 LEU A N 1
ATOM 1308 C CA . LEU A 1 168 ? -38.396 -33.637 -2.201 1.00 56.00 168 LEU A CA 1
ATOM 1309 C C . LEU A 1 168 ? -37.861 -34.916 -1.533 1.00 56.00 168 LEU A C 1
ATOM 1311 O O . LEU A 1 168 ? -38.663 -35.781 -1.189 1.00 56.00 168 LEU A O 1
ATOM 1315 N N . LEU A 1 169 ? -36.545 -35.040 -1.319 1.00 54.50 169 LEU A N 1
ATOM 1316 C CA . LEU A 1 169 ? -35.945 -36.203 -0.647 1.00 54.50 169 LEU A CA 1
ATOM 1317 C C . LEU A 1 169 ? -35.723 -36.002 0.865 1.00 54.50 169 LEU A C 1
ATOM 1319 O O . LEU A 1 169 ? -35.668 -36.991 1.589 1.00 54.50 169 LEU A O 1
ATOM 1323 N N . GLY A 1 170 ? -35.652 -34.758 1.359 1.00 43.81 170 GLY A N 1
ATOM 1324 C CA . GLY A 1 170 ? -35.479 -34.447 2.790 1.00 43.81 170 GLY A CA 1
ATOM 1325 C C . GLY A 1 170 ? -36.735 -33.958 3.530 1.00 43.81 170 GLY A C 1
ATOM 1326 O O . GLY A 1 170 ? -36.764 -33.958 4.757 1.00 43.81 170 GLY A O 1
ATOM 1327 N N . GLY A 1 171 ? -37.797 -33.556 2.820 1.00 44.84 171 GLY A N 1
ATOM 1328 C CA . GLY A 1 171 ? -38.961 -32.873 3.410 1.00 44.84 171 GLY A CA 1
ATOM 1329 C C . GLY A 1 171 ? -40.053 -33.760 4.025 1.00 44.84 171 GLY A C 1
ATOM 1330 O O . GLY A 1 171 ? -41.066 -33.241 4.486 1.00 44.84 171 GLY A O 1
ATOM 1331 N N . GLY A 1 172 ? -39.891 -35.087 4.031 1.00 40.34 172 GLY A N 1
ATOM 1332 C CA . GLY A 1 172 ? -40.922 -36.021 4.509 1.00 40.34 172 GLY A CA 1
ATOM 1333 C C . GLY A 1 172 ? -40.924 -36.297 6.018 1.00 40.34 172 GLY A C 1
ATOM 1334 O O . GLY A 1 172 ? -41.883 -36.884 6.511 1.00 40.34 172 GLY A O 1
ATOM 1335 N N . TYR A 1 173 ? -39.881 -35.901 6.758 1.00 47.69 173 TYR A N 1
ATOM 1336 C CA . TYR A 1 173 ? -39.660 -36.391 8.130 1.00 47.69 173 TYR A CA 1
ATOM 1337 C C . TYR A 1 173 ? -39.832 -35.340 9.242 1.00 47.69 173 TYR A C 1
ATOM 1339 O O . TYR A 1 173 ? -39.847 -35.692 10.416 1.00 47.69 173 TYR A O 1
ATOM 1347 N N . ILE A 1 174 ? -40.020 -34.059 8.899 1.00 51.19 174 ILE A N 1
ATOM 1348 C CA . ILE A 1 174 ? -40.080 -32.952 9.881 1.00 51.19 174 ILE A CA 1
ATOM 1349 C C . ILE A 1 174 ? -41.535 -32.519 10.192 1.00 51.19 174 ILE A C 1
ATOM 1351 O O . ILE A 1 174 ? -41.791 -31.814 11.162 1.00 51.19 174 ILE A O 1
ATOM 1355 N N . GLY A 1 175 ? -42.531 -32.991 9.429 1.00 43.44 175 GLY A N 1
ATOM 1356 C CA . GLY A 1 175 ? -43.941 -32.596 9.601 1.00 43.44 175 GLY A CA 1
ATOM 1357 C C . GLY A 1 175 ? -44.826 -33.535 10.434 1.00 43.44 175 GLY A C 1
ATOM 1358 O O . GLY A 1 175 ? -45.932 -33.147 10.800 1.00 43.44 175 GLY A O 1
ATOM 1359 N N . TYR A 1 176 ? -44.394 -34.762 10.742 1.00 46.78 176 TYR A N 1
ATOM 1360 C CA . TYR A 1 176 ? -45.287 -35.771 11.3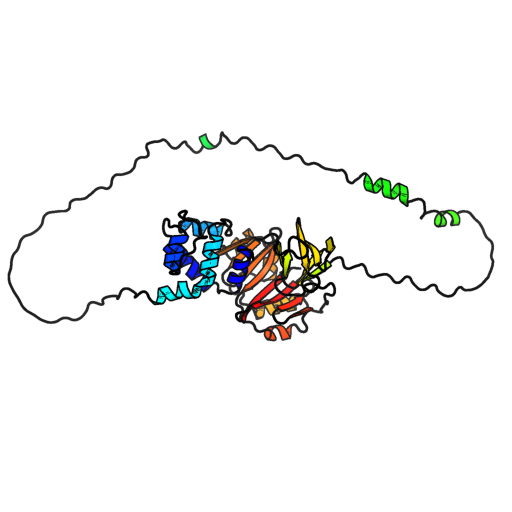34 1.00 46.78 176 TYR A CA 1
ATOM 1361 C C . TYR A 1 176 ? -45.707 -35.525 12.805 1.00 46.78 176 TYR A C 1
ATOM 1363 O O . TYR A 1 176 ? -46.857 -35.830 13.124 1.00 46.78 176 TYR A O 1
ATOM 1371 N N . PRO A 1 177 ? -44.899 -34.916 13.703 1.00 52.91 177 PRO A N 1
ATOM 1372 C CA . PRO A 1 177 ? -45.362 -34.681 15.075 1.00 52.91 177 PRO A CA 1
ATOM 1373 C C . PRO A 1 177 ? -46.302 -33.468 15.212 1.00 52.91 177 PRO A C 1
ATOM 1375 O O . PRO A 1 177 ? -47.060 -33.397 16.175 1.00 52.91 177 PRO A O 1
ATOM 1378 N N . TYR A 1 178 ? -46.332 -32.543 14.243 1.00 50.44 178 TYR A N 1
ATOM 1379 C CA . TYR A 1 178 ? -47.140 -31.315 14.338 1.00 50.44 178 TYR A CA 1
ATOM 1380 C C . TYR A 1 178 ? -48.560 -31.435 13.765 1.00 50.44 178 TYR A C 1
ATOM 1382 O O . TYR A 1 178 ? -49.403 -30.587 14.046 1.00 50.44 178 TYR A O 1
ATOM 1390 N N . VAL A 1 179 ? -48.857 -32.491 13.001 1.00 51.53 179 VAL A N 1
ATOM 1391 C CA . VAL A 1 179 ? -50.216 -32.754 12.481 1.00 51.53 179 VAL A CA 1
ATOM 1392 C C . VAL A 1 179 ? -50.947 -33.809 13.321 1.00 51.53 179 VAL A C 1
ATOM 1394 O O . VAL A 1 179 ? -52.173 -33.780 13.406 1.00 51.53 179 VAL A O 1
ATOM 1397 N N . ALA A 1 180 ? -50.214 -34.683 14.021 1.00 49.91 180 ALA A N 1
ATOM 1398 C CA . ALA A 1 180 ? -50.795 -35.656 14.951 1.00 49.91 180 ALA A CA 1
ATOM 1399 C C . ALA A 1 180 ? -51.444 -34.991 16.185 1.00 49.91 180 ALA A C 1
ATOM 1401 O O . ALA A 1 180 ? -52.425 -35.501 16.712 1.00 49.91 180 ALA A O 1
ATOM 1402 N N . ALA A 1 181 ? -50.980 -33.803 16.590 1.00 49.62 181 ALA A N 1
ATOM 1403 C CA . ALA A 1 181 ? -51.555 -33.045 17.707 1.00 49.62 181 ALA A CA 1
ATOM 1404 C C . ALA A 1 181 ? -52.911 -32.367 17.395 1.00 49.62 181 ALA A C 1
ATOM 1406 O O . ALA A 1 181 ? -53.538 -31.802 18.288 1.00 49.62 181 ALA A O 1
ATOM 1407 N N . LEU A 1 182 ? -53.377 -32.403 16.139 1.00 53.34 182 LEU A N 1
ATOM 1408 C CA . LEU A 1 182 ? -54.658 -31.816 15.715 1.00 53.34 182 LEU A CA 1
ATOM 1409 C C . LEU A 1 182 ? -55.826 -32.816 15.713 1.00 53.34 182 LEU A C 1
ATOM 1411 O O . LEU A 1 182 ? -56.971 -32.406 15.524 1.00 53.34 182 LEU A O 1
ATOM 1415 N N . PHE A 1 183 ? -55.562 -34.103 15.951 1.00 51.44 183 PHE A N 1
ATOM 1416 C CA . PHE A 1 183 ? -56.577 -35.152 15.960 1.00 51.44 183 PHE A CA 1
ATOM 1417 C C . PHE A 1 183 ? -56.318 -36.174 17.065 1.00 51.44 183 PHE A C 1
ATOM 1419 O O . PHE A 1 183 ? -56.026 -37.316 16.759 1.00 51.44 183 PHE A O 1
ATOM 1426 N N . GLU A 1 184 ? -56.465 -35.796 18.335 1.00 44.22 184 GLU A N 1
ATOM 1427 C CA . GLU A 1 184 ? -56.888 -36.748 19.375 1.00 44.22 184 GLU A CA 1
ATOM 1428 C C . GLU A 1 184 ? -57.318 -36.007 20.659 1.00 44.22 184 GLU A C 1
ATOM 1430 O O . GLU A 1 184 ? -56.593 -35.133 21.139 1.00 44.22 184 GLU A O 1
ATOM 1435 N N . PRO A 1 185 ? -58.520 -36.284 21.208 1.00 41.59 185 PRO A N 1
ATOM 1436 C CA . PRO A 1 185 ? -58.996 -35.650 22.427 1.00 41.59 185 PRO A CA 1
ATOM 1437 C C . PRO A 1 185 ? -58.570 -36.432 23.680 1.00 41.59 185 PRO A C 1
ATOM 1439 O O . PRO A 1 185 ? -58.725 -37.644 23.732 1.00 41.59 185 PRO A O 1
ATOM 1442 N N . SER A 1 186 ? -58.156 -35.679 24.707 1.00 42.25 186 SER A N 1
ATOM 1443 C CA . SER A 1 186 ? -58.335 -35.938 26.148 1.00 42.25 186 SER A CA 1
ATOM 1444 C C . SER A 1 186 ? -58.023 -37.341 26.688 1.00 42.25 186 SER A C 1
ATOM 1446 O O . SER A 1 186 ? -58.862 -38.227 26.589 1.00 42.25 186 SER A O 1
ATOM 1448 N N . GLU A 1 187 ? -56.986 -37.443 27.527 1.00 36.72 187 GLU A N 1
ATOM 1449 C CA . GLU A 1 187 ? -57.175 -37.906 28.911 1.00 36.72 187 GLU A CA 1
ATOM 1450 C C . GLU A 1 187 ? -56.009 -37.490 29.824 1.00 36.72 187 GLU A C 1
ATOM 1452 O O . GLU A 1 187 ? -54.832 -37.565 29.483 1.00 36.72 187 GLU A O 1
ATOM 1457 N N . THR A 1 188 ? -56.379 -36.990 30.999 1.00 42.12 188 THR A N 1
ATOM 1458 C CA . THR A 1 188 ? -55.526 -36.627 32.131 1.00 42.12 188 THR A CA 1
ATOM 1459 C C . THR A 1 188 ? -54.760 -37.830 32.673 1.00 42.12 188 THR A C 1
ATOM 1461 O O . THR A 1 188 ? -55.381 -38.813 33.073 1.00 42.12 188 THR A O 1
ATOM 1464 N N . THR A 1 189 ? -53.437 -37.730 32.811 1.00 36.56 189 THR A N 1
ATOM 1465 C CA . THR A 1 189 ? -52.667 -38.524 33.782 1.00 36.56 189 THR A CA 1
ATOM 1466 C C . THR A 1 189 ? -51.468 -37.712 34.278 1.00 36.56 189 THR A C 1
ATOM 1468 O O . THR A 1 189 ? -50.643 -37.238 33.505 1.00 36.56 189 THR A O 1
ATOM 1471 N N . GLU A 1 190 ? -51.436 -37.528 35.591 1.00 47.38 190 GLU A N 1
ATOM 1472 C CA . GLU A 1 190 ? -50.396 -36.916 36.416 1.00 47.38 190 GLU A CA 1
ATOM 1473 C C . GLU A 1 190 ? -49.275 -37.938 36.665 1.00 47.38 190 GLU A C 1
ATOM 1475 O O . GLU A 1 190 ? -49.545 -38.894 37.381 1.00 47.38 190 GLU A O 1
ATOM 1480 N N . VAL A 1 191 ? -48.054 -37.768 36.121 1.00 41.19 191 VAL A N 1
ATOM 1481 C CA . VAL A 1 191 ? -46.822 -38.439 36.614 1.00 41.19 191 VAL A CA 1
ATOM 1482 C C . VAL A 1 191 ? -45.544 -37.655 36.232 1.00 41.19 191 VAL A C 1
ATOM 1484 O O . VAL A 1 191 ? -45.340 -37.326 35.070 1.00 41.19 191 VAL A O 1
ATOM 1487 N N . GLU A 1 192 ? -44.713 -37.419 37.257 1.00 40.19 192 GLU A N 1
ATOM 1488 C CA . GLU A 1 192 ? -43.261 -37.127 37.328 1.00 40.19 192 GLU A CA 1
ATOM 1489 C C . GLU A 1 192 ? -42.606 -36.068 36.421 1.00 40.19 192 GLU A C 1
ATOM 1491 O O . GLU A 1 192 ? -42.418 -36.224 35.219 1.00 40.19 192 GLU A O 1
ATOM 1496 N N . THR A 1 193 ? -42.098 -35.025 37.085 1.00 41.44 193 THR A N 1
ATOM 1497 C CA . THR A 1 193 ? -41.140 -34.042 36.572 1.00 41.44 193 THR A CA 1
ATOM 1498 C C . THR A 1 193 ? -39.857 -34.728 36.069 1.00 41.44 193 THR A C 1
ATOM 1500 O O . THR A 1 193 ? -39.134 -35.304 36.888 1.00 41.44 193 THR A O 1
ATOM 1503 N N . PRO A 1 194 ? -39.502 -34.638 34.773 1.00 42.22 194 PRO A N 1
ATOM 1504 C CA . PRO A 1 194 ? -38.187 -35.045 34.304 1.00 42.22 194 PRO A CA 1
ATOM 1505 C C . PRO A 1 194 ? -37.164 -33.958 34.655 1.00 42.22 194 PRO A C 1
ATOM 1507 O O . PRO A 1 194 ? -37.458 -32.762 34.600 1.00 42.22 194 PRO A O 1
ATOM 1510 N N . ALA A 1 195 ? -35.958 -34.378 35.033 1.00 51.31 195 ALA A N 1
ATOM 1511 C CA . ALA A 1 195 ? -34.810 -33.490 35.182 1.00 51.31 195 ALA A CA 1
ATOM 1512 C C . ALA A 1 195 ? -34.577 -32.696 33.879 1.00 51.31 195 ALA A C 1
ATOM 1514 O O . ALA A 1 195 ? -34.789 -33.259 32.803 1.00 51.31 195 ALA A O 1
ATOM 1515 N N . PRO A 1 196 ? -34.154 -31.419 33.950 1.00 45.00 196 PRO A N 1
ATOM 1516 C CA . PRO A 1 196 ? -33.934 -30.622 32.751 1.00 45.00 196 PRO A CA 1
ATOM 1517 C C . PRO A 1 196 ? -32.860 -31.284 31.879 1.00 45.00 196 PRO A C 1
ATOM 1519 O O . PRO A 1 196 ? -31.755 -31.560 32.351 1.00 45.00 196 PRO A O 1
ATOM 1522 N N . GLU A 1 197 ? -33.211 -31.560 30.620 1.00 52.47 197 GLU A N 1
ATOM 1523 C CA . GLU A 1 197 ? -32.242 -31.897 29.578 1.00 52.47 197 GLU A CA 1
ATOM 1524 C C . GLU A 1 197 ? -31.181 -30.787 29.507 1.00 52.47 197 GLU A C 1
ATOM 1526 O O . GLU A 1 197 ? -31.528 -29.608 29.637 1.00 52.47 197 GLU A O 1
ATOM 1531 N N . PRO A 1 198 ? -29.893 -31.132 29.331 1.00 51.34 198 PRO A N 1
ATOM 1532 C CA . PRO A 1 198 ? -28.865 -30.127 29.114 1.00 51.34 198 PRO A CA 1
ATOM 1533 C C . PRO A 1 198 ? -29.221 -29.329 27.857 1.00 51.34 198 PRO A C 1
ATOM 1535 O O . PRO A 1 198 ? -29.467 -29.914 26.801 1.00 51.34 198 PRO A O 1
ATOM 1538 N N . GLU A 1 199 ? -29.271 -28.002 27.988 1.00 53.66 199 GLU A N 1
ATOM 1539 C CA . GLU A 1 199 ? -29.470 -27.100 26.855 1.00 53.66 199 GLU A CA 1
ATOM 1540 C C . GLU A 1 199 ? -28.472 -27.456 25.741 1.00 53.66 199 GLU A C 1
ATOM 1542 O O . GLU A 1 199 ? -27.297 -27.715 26.037 1.00 53.66 199 GLU A O 1
ATOM 1547 N N . PRO A 1 200 ? -28.907 -27.507 24.469 1.00 45.81 200 PRO A N 1
ATOM 1548 C CA . PRO A 1 200 ? -27.992 -27.731 23.367 1.00 45.81 200 PRO A CA 1
ATOM 1549 C C . PRO A 1 200 ? -26.947 -26.617 23.389 1.00 45.81 200 PRO A C 1
ATOM 1551 O O . PRO A 1 200 ? -27.277 -25.439 23.249 1.00 45.81 200 PRO A O 1
ATOM 1554 N N . VAL A 1 201 ? -25.686 -27.001 23.589 1.00 50.66 201 VAL A N 1
ATOM 1555 C CA . VAL A 1 201 ? -24.544 -26.116 23.377 1.00 50.66 201 VAL A CA 1
ATOM 1556 C C . VAL A 1 201 ? -24.626 -25.688 21.919 1.00 50.66 201 VAL A C 1
ATOM 1558 O O . VAL A 1 201 ? -24.419 -26.495 21.017 1.00 50.66 201 VAL A O 1
ATOM 1561 N N . VAL A 1 202 ? -25.018 -24.437 21.694 1.00 40.84 202 VAL A N 1
ATOM 1562 C CA . VAL A 1 202 ? -24.926 -23.806 20.383 1.00 40.84 202 VAL A CA 1
ATOM 1563 C C . VAL A 1 202 ? -23.435 -23.748 20.072 1.00 40.84 202 VAL A C 1
ATOM 1565 O O . VAL A 1 202 ? -22.722 -22.921 20.638 1.00 40.84 202 VAL A O 1
ATOM 1568 N N . GLU A 1 203 ? -22.946 -24.676 19.245 1.00 43.53 203 GLU A N 1
ATOM 1569 C CA . GLU A 1 203 ? -21.631 -24.542 18.624 1.00 43.53 203 GLU A CA 1
ATOM 1570 C C . GLU A 1 203 ? -21.613 -23.183 17.922 1.00 43.53 203 GLU A C 1
ATOM 1572 O O . GLU A 1 203 ? -22.479 -22.882 17.094 1.00 43.53 203 GLU A O 1
ATOM 1577 N N . ALA A 1 204 ? -20.681 -22.320 18.334 1.00 44.28 204 ALA A N 1
ATOM 1578 C CA . ALA A 1 204 ? -20.442 -21.064 17.646 1.00 44.28 204 ALA A CA 1
ATOM 1579 C C . ALA A 1 204 ? -20.176 -21.379 16.163 1.00 44.28 204 ALA A C 1
ATOM 1581 O O . ALA A 1 204 ? -19.502 -22.374 15.885 1.00 44.28 204 ALA A O 1
ATOM 1582 N N . PRO A 1 205 ? -20.715 -20.590 15.216 1.00 47.44 205 PRO A N 1
ATOM 1583 C CA . PRO A 1 205 ? -20.475 -20.829 13.799 1.00 47.44 205 PRO A CA 1
ATOM 1584 C C . PRO A 1 205 ? -18.967 -20.893 13.557 1.00 47.44 205 PRO A C 1
ATOM 1586 O O . PRO A 1 205 ? -18.243 -20.001 14.004 1.00 47.44 205 PRO A O 1
ATOM 1589 N N . GLU A 1 206 ? -18.505 -21.950 12.885 1.00 57.06 206 GLU A N 1
ATOM 1590 C CA . GLU A 1 206 ? -17.113 -22.049 12.451 1.00 57.06 206 GLU A CA 1
ATOM 1591 C C . GLU A 1 206 ? -16.762 -20.762 11.697 1.00 57.06 206 GLU A C 1
ATOM 1593 O O . GLU A 1 206 ? -17.447 -20.362 10.750 1.00 57.06 206 GLU A O 1
ATOM 1598 N N . THR A 1 207 ? -15.741 -20.053 12.172 1.00 61.78 207 THR A N 1
ATOM 1599 C CA . THR A 1 207 ? -15.245 -18.852 11.509 1.00 61.78 207 THR A CA 1
ATOM 1600 C C . THR A 1 207 ? -14.695 -19.261 10.151 1.00 61.78 207 THR A C 1
ATOM 1602 O O . THR A 1 207 ? -13.606 -19.822 10.078 1.00 61.78 207 THR A O 1
ATOM 1605 N N . ASN A 1 208 ? -15.426 -18.961 9.075 1.00 87.75 208 ASN A N 1
ATOM 1606 C CA . ASN A 1 208 ? -15.002 -19.275 7.706 1.00 87.75 208 ASN A CA 1
ATOM 1607 C C . ASN A 1 208 ? -13.947 -18.292 7.162 1.00 87.75 208 ASN A C 1
ATOM 1609 O O . ASN A 1 208 ? -13.816 -18.119 5.955 1.00 87.75 208 ASN A O 1
ATOM 1613 N N . TYR A 1 209 ? -13.237 -17.593 8.049 1.00 93.56 209 TYR A N 1
ATOM 1614 C CA . TYR A 1 209 ? -12.285 -16.547 7.703 1.00 93.56 209 TYR A CA 1
ATOM 1615 C C . TYR A 1 209 ? -10.989 -16.729 8.478 1.00 93.56 209 TYR A C 1
ATOM 1617 O O . TYR A 1 209 ? -10.998 -17.124 9.645 1.00 93.56 209 TYR A O 1
ATOM 1625 N N . VAL A 1 210 ? -9.890 -16.360 7.832 1.00 95.81 210 VAL A N 1
ATOM 1626 C CA . VAL A 1 210 ? -8.582 -16.188 8.461 1.00 95.81 210 VAL A CA 1
ATOM 1627 C C . VAL A 1 210 ? -8.090 -14.764 8.266 1.00 95.81 210 VAL A C 1
ATOM 1629 O O . VAL A 1 210 ? -8.348 -14.136 7.237 1.00 95.81 210 VAL A O 1
ATOM 1632 N N . TRP A 1 211 ? -7.339 -14.281 9.249 1.00 96.50 211 TRP A N 1
ATOM 1633 C CA . TRP A 1 211 ? -6.576 -13.046 9.160 1.00 96.50 211 TRP A CA 1
ATOM 1634 C C . TRP A 1 211 ? -5.096 -13.357 9.048 1.00 96.50 211 TRP A C 1
ATOM 1636 O O . TRP A 1 211 ? -4.585 -14.249 9.729 1.00 96.50 211 TRP A O 1
ATOM 1646 N N . LEU A 1 212 ? -4.386 -12.587 8.233 1.00 96.19 212 LEU A N 1
ATOM 1647 C CA . LEU A 1 212 ? -2.931 -12.649 8.194 1.00 96.19 212 LEU A CA 1
ATOM 1648 C C . LEU A 1 212 ? -2.357 -12.077 9.494 1.00 96.19 212 LEU A C 1
ATOM 1650 O O . LEU A 1 212 ? -2.561 -10.909 9.817 1.00 96.19 212 LEU A O 1
ATOM 1654 N N . ALA A 1 213 ? -1.623 -12.899 10.239 1.00 95.44 213 ALA A N 1
ATOM 1655 C CA . ALA A 1 213 ? -1.101 -12.561 11.562 1.00 95.44 213 ALA A CA 1
ATOM 1656 C C . ALA A 1 213 ? 0.353 -12.057 11.534 1.00 95.44 213 ALA A C 1
ATOM 1658 O O . ALA A 1 213 ? 0.910 -11.658 12.556 1.00 95.44 213 ALA A O 1
ATOM 1659 N N . THR A 1 214 ? 0.995 -12.080 10.366 1.00 92.56 214 THR A N 1
ATOM 1660 C CA . THR A 1 214 ? 2.386 -11.652 10.184 1.00 92.56 214 THR A CA 1
ATOM 1661 C C . THR A 1 214 ? 2.516 -10.689 9.009 1.00 92.56 214 THR A C 1
ATOM 1663 O O . THR A 1 214 ? 1.622 -10.567 8.174 1.00 92.56 214 THR A O 1
ATOM 1666 N N . LYS A 1 215 ? 3.622 -9.941 8.967 1.00 90.31 215 LYS A N 1
ATOM 1667 C CA . LYS A 1 215 ? 3.862 -8.918 7.947 1.00 90.31 215 LYS A CA 1
ATOM 1668 C C . LYS A 1 215 ? 4.237 -9.543 6.597 1.00 90.31 215 LYS A C 1
ATOM 1670 O O . LYS A 1 215 ? 5.152 -10.361 6.551 1.00 90.31 215 LYS A O 1
ATOM 1675 N N . ASN A 1 216 ? 3.638 -9.055 5.505 1.00 86.12 216 ASN A N 1
ATOM 1676 C CA . ASN A 1 216 ? 3.962 -9.418 4.116 1.00 86.12 216 ASN A CA 1
ATOM 1677 C C . ASN A 1 216 ? 3.948 -10.940 3.877 1.00 86.12 216 ASN A C 1
ATOM 1679 O O . ASN A 1 216 ? 4.975 -11.540 3.542 1.00 86.12 216 ASN A O 1
ATOM 1683 N N . VAL A 1 217 ? 2.793 -11.569 4.078 1.00 89.75 217 VAL A N 1
ATOM 1684 C CA . VAL A 1 217 ? 2.646 -13.022 3.962 1.00 89.75 217 VAL A CA 1
ATOM 1685 C C . VAL A 1 217 ? 2.594 -13.426 2.496 1.00 89.75 217 VAL A C 1
ATOM 1687 O O . VAL A 1 217 ? 1.785 -12.909 1.732 1.00 89.75 217 VAL A O 1
ATOM 1690 N N . ASN A 1 218 ? 3.435 -14.380 2.101 1.00 89.94 218 ASN A N 1
ATOM 1691 C CA . ASN A 1 218 ? 3.369 -14.963 0.766 1.00 89.94 218 ASN A CA 1
ATOM 1692 C C . ASN A 1 218 ? 2.187 -15.932 0.677 1.00 89.94 218 ASN A C 1
ATOM 1694 O O . ASN A 1 218 ? 2.157 -16.934 1.390 1.00 89.94 218 ASN A O 1
ATOM 1698 N N . LEU A 1 219 ? 1.276 -15.670 -0.253 1.00 90.69 219 LEU A N 1
ATOM 1699 C CA . LEU A 1 219 ? 0.234 -16.594 -0.669 1.00 90.69 219 LEU A CA 1
ATOM 1700 C C . LEU A 1 219 ? 0.708 -17.296 -1.942 1.00 90.69 219 LEU A C 1
ATOM 1702 O O . LEU A 1 219 ? 1.052 -16.642 -2.927 1.00 90.69 219 LEU A O 1
ATOM 1706 N N . VAL A 1 220 ? 0.772 -18.623 -1.924 1.00 89.25 220 VAL A N 1
ATOM 1707 C CA . VAL A 1 220 ? 1.399 -19.442 -2.971 1.00 89.25 220 VAL A CA 1
ATOM 1708 C C . VAL A 1 220 ? 0.378 -20.221 -3.798 1.00 89.25 220 VAL A C 1
ATOM 1710 O O . VAL A 1 220 ? -0.748 -20.456 -3.375 1.00 89.25 220 VAL A O 1
ATOM 1713 N N . SER A 1 221 ? 0.760 -20.634 -5.005 1.00 88.31 221 SER A N 1
ATOM 1714 C CA . SER A 1 221 ? -0.150 -21.324 -5.933 1.00 88.31 221 SER A CA 1
ATOM 1715 C C . SER A 1 221 ? -0.515 -22.756 -5.523 1.00 88.31 221 SER A C 1
ATOM 1717 O O . SER A 1 221 ? -1.487 -23.305 -6.029 1.00 88.31 221 SER A O 1
ATOM 1719 N N . GLU A 1 222 ? 0.284 -23.388 -4.664 1.00 91.00 222 GLU A N 1
ATOM 1720 C CA . GLU A 1 222 ? 0.092 -24.767 -4.204 1.00 91.00 222 GLU A CA 1
ATOM 1721 C C . GLU A 1 222 ? 0.639 -24.934 -2.774 1.00 91.00 222 GLU A C 1
ATOM 1723 O O . GLU A 1 222 ? 1.589 -24.227 -2.416 1.00 91.00 222 GLU A O 1
ATOM 1728 N N . PRO A 1 223 ? 0.101 -25.864 -1.961 1.00 85.38 223 PRO A N 1
ATOM 1729 C CA . PRO A 1 223 ? 0.603 -26.119 -0.611 1.00 85.38 223 PRO A CA 1
ATOM 1730 C C . PRO A 1 223 ? 2.095 -26.471 -0.644 1.00 85.38 223 PRO A C 1
ATOM 1732 O O . PRO A 1 223 ? 2.510 -27.354 -1.395 1.00 85.38 223 PRO A O 1
ATOM 1735 N N . ASN A 1 224 ? 2.917 -25.797 0.169 1.00 79.94 224 ASN A N 1
ATOM 1736 C CA . ASN A 1 224 ? 4.386 -25.936 0.184 1.00 79.94 224 ASN A CA 1
ATOM 1737 C C . ASN A 1 224 ? 5.112 -25.526 -1.118 1.00 79.94 224 ASN A C 1
ATOM 1739 O O . ASN A 1 224 ? 6.304 -25.809 -1.287 1.00 79.94 224 ASN A O 1
ATOM 1743 N N . GLY A 1 225 ? 4.418 -24.858 -2.041 1.00 80.81 225 GLY A N 1
ATOM 1744 C CA . GLY A 1 225 ? 5.011 -24.282 -3.240 1.00 80.81 225 GLY A CA 1
ATOM 1745 C C . GLY A 1 225 ? 5.926 -23.094 -2.931 1.00 80.81 225 GLY A C 1
ATOM 1746 O O . GLY A 1 225 ? 5.920 -22.521 -1.846 1.00 80.81 225 GLY A O 1
ATOM 1747 N N . THR A 1 226 ? 6.721 -22.689 -3.922 1.00 81.31 226 THR A N 1
ATOM 1748 C CA . THR A 1 226 ? 7.560 -21.469 -3.840 1.00 81.31 226 THR A CA 1
ATOM 1749 C C . THR A 1 226 ? 7.090 -20.357 -4.776 1.00 81.31 226 THR A C 1
ATOM 1751 O O . THR A 1 226 ? 7.617 -19.242 -4.746 1.00 81.31 226 THR A O 1
ATOM 1754 N N . THR A 1 227 ? 6.097 -20.653 -5.615 1.00 84.31 227 THR A N 1
ATOM 1755 C CA . THR A 1 227 ? 5.486 -19.697 -6.532 1.00 84.31 227 THR A CA 1
ATOM 1756 C C . THR A 1 227 ? 4.487 -18.850 -5.761 1.00 84.31 227 THR A C 1
ATOM 1758 O O . THR A 1 227 ? 3.415 -19.330 -5.407 1.00 84.31 227 THR A O 1
ATOM 1761 N N . VAL A 1 228 ? 4.853 -17.598 -5.499 1.00 84.00 228 VAL A N 1
ATOM 1762 C CA . VAL A 1 228 ? 3.981 -16.607 -4.862 1.00 84.00 228 VAL A CA 1
ATOM 1763 C C . VAL A 1 228 ? 2.969 -16.103 -5.890 1.00 84.00 228 VAL A C 1
ATOM 1765 O O . VAL A 1 228 ? 3.361 -15.645 -6.964 1.00 84.00 228 VAL A O 1
ATOM 1768 N N . THR A 1 229 ? 1.687 -16.228 -5.562 1.00 84.00 229 THR A N 1
ATOM 1769 C CA . THR A 1 229 ? 0.549 -15.692 -6.318 1.00 84.00 229 THR A CA 1
ATOM 1770 C C . THR A 1 229 ? 0.234 -14.264 -5.880 1.00 84.00 229 THR A C 1
ATOM 1772 O O . THR A 1 229 ? -0.104 -13.430 -6.716 1.00 84.00 229 THR A O 1
ATOM 1775 N N . TYR A 1 230 ? 0.341 -13.992 -4.578 1.00 85.75 230 TYR A N 1
ATOM 1776 C CA . TYR A 1 230 ? 0.020 -12.704 -3.973 1.00 85.75 230 TYR A CA 1
ATOM 1777 C C . TYR A 1 230 ? 0.790 -12.525 -2.658 1.00 85.75 230 TYR A C 1
ATOM 1779 O O . TYR A 1 230 ? 1.161 -13.510 -2.019 1.00 85.75 230 TYR A O 1
ATOM 1787 N N . ILE A 1 231 ? 1.032 -11.281 -2.243 1.00 87.06 231 ILE A N 1
ATOM 1788 C CA . ILE A 1 231 ? 1.599 -10.967 -0.929 1.00 87.06 231 ILE A CA 1
ATOM 1789 C C . ILE A 1 231 ? 0.559 -10.172 -0.156 1.00 87.06 231 ILE A C 1
ATOM 1791 O O . ILE A 1 231 ? 0.289 -9.025 -0.500 1.00 87.06 231 ILE A O 1
ATOM 1795 N N . GLY A 1 232 ? -0.001 -10.781 0.883 1.00 88.19 232 GLY A N 1
ATOM 1796 C CA . GLY A 1 232 ? -0.974 -10.122 1.741 1.00 88.19 232 GLY A CA 1
ATOM 1797 C C . GLY A 1 232 ? -0.315 -9.357 2.879 1.00 88.19 232 GLY A C 1
ATOM 1798 O O . GLY A 1 232 ? 0.747 -9.732 3.391 1.00 88.19 232 GLY A O 1
ATOM 1799 N N . ASP A 1 233 ? -0.954 -8.269 3.280 1.00 90.44 233 ASP A N 1
ATOM 1800 C CA . ASP A 1 233 ? -0.526 -7.459 4.406 1.00 90.44 233 ASP A CA 1
ATOM 1801 C C . ASP A 1 233 ? -1.124 -8.008 5.713 1.00 90.44 233 ASP A C 1
ATOM 1803 O O . ASP A 1 233 ? -2.194 -8.617 5.741 1.00 90.44 233 ASP A O 1
ATOM 1807 N N . ILE A 1 234 ? -0.429 -7.787 6.833 1.00 93.12 234 ILE A N 1
ATOM 1808 C CA . ILE A 1 234 ? -0.946 -8.155 8.159 1.00 93.12 234 ILE A CA 1
ATOM 1809 C C . ILE A 1 234 ? -2.337 -7.538 8.375 1.00 93.12 234 ILE A C 1
ATOM 1811 O O . ILE A 1 234 ? -2.565 -6.372 8.045 1.00 93.12 234 ILE A O 1
ATOM 1815 N N . GLY A 1 235 ? -3.257 -8.324 8.925 1.00 92.94 235 GLY A N 1
ATOM 1816 C CA . GLY A 1 235 ? -4.651 -7.949 9.147 1.00 92.94 235 GLY A CA 1
ATOM 1817 C C . GLY A 1 235 ? -5.562 -8.026 7.929 1.00 92.94 235 GLY A C 1
ATOM 1818 O O . GLY A 1 235 ? -6.757 -7.778 8.076 1.00 92.94 235 GLY A O 1
ATOM 1819 N N . ASP A 1 236 ? -5.062 -8.403 6.750 1.00 92.31 236 ASP A N 1
ATOM 1820 C CA . ASP A 1 236 ? -5.954 -8.772 5.651 1.00 92.31 236 ASP A CA 1
ATOM 1821 C C . ASP A 1 236 ? -6.778 -10.008 6.032 1.00 92.31 236 ASP A C 1
ATOM 1823 O O . ASP A 1 236 ? -6.248 -10.966 6.605 1.00 92.31 236 ASP A O 1
ATOM 1827 N N . ARG A 1 237 ? -8.072 -9.974 5.697 1.00 93.75 237 ARG A N 1
ATOM 1828 C CA . ARG A 1 237 ? -9.046 -11.029 5.987 1.00 93.75 237 ARG A CA 1
ATOM 1829 C C . ARG A 1 237 ? -9.444 -11.734 4.700 1.00 93.75 237 ARG A C 1
ATOM 1831 O O . ARG A 1 237 ? -9.893 -11.074 3.767 1.00 93.75 237 ARG A O 1
ATOM 1838 N N . TYR A 1 238 ? -9.390 -13.061 4.698 1.00 94.81 238 TYR A N 1
ATOM 1839 C CA . TYR A 1 238 ? -9.803 -13.869 3.553 1.00 94.81 238 TYR A CA 1
ATOM 1840 C C . TYR A 1 238 ? -10.740 -14.999 3.963 1.00 94.81 238 TYR A C 1
ATOM 1842 O O . TYR A 1 238 ? -10.647 -15.518 5.077 1.00 94.81 238 TYR A O 1
ATOM 1850 N N . GLU A 1 239 ? -11.651 -15.367 3.061 1.00 95.00 239 GLU A N 1
ATOM 1851 C CA . GLU A 1 239 ? -12.517 -16.534 3.235 1.00 95.00 239 GLU A CA 1
ATOM 1852 C C . GLU A 1 239 ? -11.711 -17.819 3.031 1.00 95.00 239 GLU A C 1
ATOM 1854 O O . GLU A 1 239 ? -10.915 -17.923 2.095 1.00 95.00 239 GLU A O 1
ATOM 1859 N N . ILE A 1 240 ? -11.926 -18.792 3.913 1.00 95.31 240 ILE A N 1
ATOM 1860 C CA . ILE A 1 240 ? -11.325 -20.118 3.826 1.00 95.31 240 ILE A CA 1
ATOM 1861 C C . ILE A 1 240 ? -12.083 -20.935 2.780 1.00 95.31 240 ILE A C 1
ATOM 1863 O O . ILE A 1 240 ? -13.299 -21.106 2.854 1.00 95.31 240 ILE A O 1
ATOM 1867 N N . VAL A 1 241 ? -11.344 -21.488 1.824 1.00 94.69 241 VAL A N 1
ATOM 1868 C CA . VAL A 1 241 ? -11.866 -22.382 0.785 1.00 94.69 241 VAL A CA 1
ATOM 1869 C C . VAL A 1 241 ? -11.560 -23.841 1.117 1.00 94.69 241 VAL A C 1
ATOM 1871 O O . VAL A 1 241 ? -12.395 -24.718 0.886 1.00 94.69 241 VAL A O 1
ATOM 1874 N N . ASN A 1 242 ? -10.363 -24.119 1.640 1.00 93.62 242 ASN A N 1
ATOM 1875 C CA . ASN A 1 242 ? -9.889 -25.471 1.933 1.00 93.62 242 ASN A CA 1
ATOM 1876 C C . ASN A 1 242 ? -8.711 -25.449 2.924 1.00 93.62 242 ASN A C 1
ATOM 1878 O O . ASN A 1 242 ? -8.098 -24.410 3.138 1.00 93.62 242 ASN A O 1
ATOM 1882 N N . GLU A 1 243 ? -8.339 -26.602 3.478 1.00 94.19 243 GLU A N 1
ATOM 1883 C CA . GLU A 1 243 ? -7.146 -26.765 4.315 1.00 94.19 243 GLU A CA 1
ATOM 1884 C C . GLU A 1 243 ? -6.383 -28.033 3.910 1.00 94.19 243 GLU A C 1
ATOM 1886 O O . GLU A 1 243 ? -6.965 -29.105 3.728 1.00 94.19 243 GLU A O 1
ATOM 1891 N N . GLN A 1 244 ? -5.064 -27.921 3.741 1.00 92.94 244 GLN A N 1
ATOM 1892 C CA . GLN A 1 244 ? -4.202 -29.025 3.327 1.00 92.94 244 GLN A CA 1
ATOM 1893 C C . GLN A 1 244 ? -2.747 -28.770 3.738 1.00 92.94 244 GLN A C 1
ATOM 1895 O O . GLN A 1 244 ? -2.228 -27.675 3.560 1.00 92.94 244 GLN A O 1
ATOM 1900 N N . ASP A 1 245 ? -2.049 -29.802 4.225 1.00 89.88 245 ASP A N 1
ATOM 1901 C CA . ASP A 1 245 ? -0.590 -29.794 4.426 1.00 89.88 245 ASP A CA 1
ATOM 1902 C C . ASP A 1 245 ? -0.057 -28.571 5.206 1.00 89.88 245 ASP A C 1
ATOM 1904 O O . ASP A 1 245 ? 0.919 -27.936 4.800 1.00 89.88 245 ASP A O 1
ATOM 1908 N N . ASN A 1 246 ? -0.691 -28.239 6.338 1.00 92.94 246 ASN A N 1
ATOM 1909 C CA . ASN A 1 246 ? -0.360 -27.078 7.180 1.00 92.94 246 ASN A CA 1
ATOM 1910 C C . ASN A 1 246 ? -0.514 -25.717 6.467 1.00 92.94 246 ASN A C 1
ATOM 1912 O O . ASN A 1 246 ? 0.154 -24.742 6.815 1.00 92.94 246 ASN A O 1
ATOM 1916 N N . HIS A 1 247 ? -1.381 -25.665 5.458 1.00 95.75 247 HIS A N 1
ATOM 1917 C CA . HIS A 1 247 ? -1.780 -24.461 4.746 1.00 95.75 247 HIS A CA 1
ATOM 1918 C C . HIS A 1 247 ? -3.303 -24.383 4.659 1.00 95.75 247 HIS A C 1
ATOM 1920 O O . HIS A 1 247 ? -3.990 -25.403 4.616 1.00 95.75 247 HIS A O 1
ATOM 1926 N N . VAL A 1 248 ? -3.811 -23.163 4.562 1.00 96.00 248 VAL A N 1
ATOM 1927 C CA . VAL A 1 248 ? -5.205 -22.867 4.254 1.00 96.00 248 VAL A CA 1
ATOM 1928 C C . VAL A 1 248 ? -5.280 -22.231 2.866 1.00 96.00 248 VAL A C 1
ATOM 1930 O O . VAL A 1 248 ? -4.478 -21.360 2.525 1.00 96.00 248 VAL A O 1
ATOM 1933 N N . GLU A 1 249 ? -6.190 -22.720 2.033 1.00 96.19 249 GLU A N 1
ATOM 1934 C CA . GLU A 1 249 ? -6.539 -22.115 0.751 1.00 96.19 249 GLU A CA 1
ATOM 1935 C C . GLU A 1 249 ? -7.549 -21.004 1.005 1.00 96.19 249 GLU A C 1
ATOM 1937 O O . GLU A 1 249 ? -8.563 -21.227 1.668 1.00 96.19 249 GLU A O 1
ATOM 1942 N N . VAL A 1 250 ? -7.277 -19.822 0.466 1.00 95.75 250 VAL A N 1
ATOM 1943 C CA . VAL A 1 250 ? -8.100 -18.631 0.643 1.00 95.75 250 VAL A CA 1
ATOM 1944 C C . VAL A 1 250 ? -8.579 -18.076 -0.694 1.00 95.75 250 VAL A C 1
ATOM 1946 O O . VAL A 1 250 ? -7.887 -18.213 -1.709 1.00 95.75 250 VAL A O 1
ATOM 1949 N N . ASP A 1 251 ? -9.759 -17.455 -0.695 1.00 93.12 251 ASP A N 1
ATOM 1950 C CA . ASP A 1 251 ? -10.327 -16.788 -1.872 1.00 93.12 251 ASP A CA 1
ATOM 1951 C C . ASP A 1 251 ? -9.727 -15.386 -2.070 1.00 93.12 251 ASP A C 1
ATOM 1953 O O . ASP A 1 251 ? -9.670 -14.577 -1.143 1.00 93.12 251 ASP A O 1
ATOM 1957 N N . LEU A 1 252 ? -9.284 -15.107 -3.296 1.00 88.81 252 LEU A N 1
ATOM 1958 C CA . LEU A 1 252 ? -8.697 -13.849 -3.766 1.00 88.81 252 LEU A CA 1
ATOM 1959 C C . LEU A 1 252 ? -9.531 -13.304 -4.940 1.00 88.81 252 LEU A C 1
ATOM 1961 O O . LEU A 1 252 ? -9.011 -13.147 -6.044 1.00 88.81 252 LEU A O 1
ATOM 1965 N N . ASP A 1 253 ? -10.832 -13.114 -4.710 1.00 81.62 253 ASP A N 1
ATOM 1966 C CA . ASP A 1 253 ? -11.844 -12.611 -5.655 1.00 81.62 253 ASP A CA 1
ATOM 1967 C C . ASP A 1 253 ? -11.601 -12.998 -7.129 1.00 81.62 253 ASP A C 1
ATOM 1969 O O . ASP A 1 253 ? -11.152 -12.222 -7.978 1.00 81.62 253 ASP A O 1
ATOM 1973 N N . GLY A 1 254 ? -11.889 -14.263 -7.442 1.00 80.56 254 GLY A N 1
ATOM 1974 C CA . GLY A 1 254 ? -11.765 -14.814 -8.796 1.00 80.56 254 GLY A CA 1
ATOM 1975 C C . GLY A 1 254 ? -10.553 -15.722 -9.011 1.00 80.56 254 GLY A C 1
ATOM 1976 O O . GLY A 1 254 ? -10.432 -16.329 -10.082 1.00 80.56 254 GLY A O 1
ATOM 1977 N N . THR A 1 255 ? -9.702 -15.882 -7.998 1.00 88.88 255 THR A N 1
ATOM 1978 C CA . THR A 1 255 ? -8.694 -16.948 -7.900 1.00 88.88 255 THR A CA 1
ATOM 1979 C C . THR A 1 255 ? -8.528 -17.388 -6.447 1.00 88.88 255 THR A C 1
ATOM 1981 O O . THR A 1 255 ? -9.009 -16.719 -5.546 1.00 88.88 255 THR A O 1
ATOM 1984 N N . THR A 1 256 ? -7.822 -18.490 -6.203 1.00 93.31 256 THR A N 1
ATOM 1985 C CA . THR A 1 256 ? -7.424 -18.910 -4.853 1.00 93.31 256 THR A CA 1
ATOM 1986 C C . THR A 1 256 ? -5.909 -18.900 -4.692 1.00 93.31 256 THR A C 1
ATOM 1988 O O . THR A 1 256 ? -5.159 -18.898 -5.679 1.00 93.31 256 THR A O 1
ATOM 1991 N N . ALA A 1 257 ? -5.448 -18.883 -3.444 1.00 94.00 257 ALA A N 1
ATOM 1992 C CA . ALA A 1 257 ? -4.050 -19.107 -3.098 1.00 94.00 257 ALA A CA 1
ATOM 1993 C C . ALA A 1 257 ? -3.916 -19.743 -1.710 1.00 94.00 257 ALA A C 1
ATOM 1995 O O . ALA A 1 257 ? -4.829 -19.688 -0.896 1.00 94.00 257 ALA A O 1
ATOM 1996 N N . TRP A 1 258 ? -2.763 -20.343 -1.438 1.00 96.12 258 TRP A N 1
ATOM 1997 C CA . TRP A 1 258 ? -2.476 -21.064 -0.202 1.00 96.12 258 TRP A CA 1
ATOM 1998 C C . TRP A 1 258 ? -1.592 -20.238 0.724 1.00 96.12 258 TRP A C 1
ATOM 2000 O O . TRP A 1 258 ? -0.589 -19.677 0.287 1.00 96.12 258 TRP A O 1
ATOM 2010 N N . VAL A 1 259 ? -1.913 -20.216 2.012 1.00 95.88 259 VAL A N 1
ATOM 2011 C CA . VAL A 1 259 ? -1.123 -19.549 3.052 1.00 95.88 259 VAL A CA 1
ATOM 2012 C C . VAL A 1 259 ? -0.824 -20.511 4.193 1.00 95.88 259 VAL A C 1
ATOM 2014 O O . VAL A 1 259 ? -1.651 -21.348 4.538 1.00 95.88 259 VAL A O 1
ATOM 2017 N N . ALA A 1 260 ? 0.380 -20.432 4.755 1.00 95.50 260 ALA A N 1
ATOM 2018 C CA . ALA A 1 260 ? 0.791 -21.298 5.853 1.00 95.50 260 ALA A CA 1
ATOM 2019 C C . ALA A 1 260 ? -0.012 -20.999 7.131 1.00 95.50 260 ALA A C 1
ATOM 2021 O O . ALA A 1 260 ? -0.251 -19.836 7.464 1.00 95.50 260 ALA A O 1
ATOM 2022 N N . LEU A 1 261 ? -0.403 -22.049 7.861 1.00 94.81 261 LEU A N 1
ATOM 2023 C CA . LEU A 1 261 ? -1.218 -21.917 9.076 1.00 94.81 261 LEU A CA 1
ATOM 2024 C C . LEU A 1 261 ? -0.518 -21.137 10.200 1.00 94.81 261 LEU A C 1
ATOM 2026 O O . LEU A 1 261 ? -1.185 -20.535 11.032 1.00 94.81 261 LEU A O 1
ATOM 2030 N N . ASP A 1 262 ? 0.816 -21.115 10.230 1.00 94.69 262 ASP A N 1
ATOM 2031 C CA . ASP A 1 262 ? 1.599 -20.356 11.215 1.00 94.69 262 ASP A CA 1
ATOM 2032 C C . ASP A 1 262 ? 1.674 -18.849 10.914 1.00 94.69 262 ASP A C 1
ATOM 2034 O O . ASP A 1 262 ? 2.121 -18.072 11.759 1.00 94.69 262 ASP A O 1
ATOM 2038 N N . ALA A 1 263 ? 1.219 -18.426 9.732 1.00 94.50 263 ALA A N 1
ATOM 2039 C CA . ALA A 1 263 ? 1.165 -17.031 9.316 1.00 94.50 263 ALA A CA 1
ATOM 2040 C C . ALA A 1 263 ? -0.231 -16.405 9.468 1.00 94.50 263 ALA A C 1
ATOM 2042 O O . ALA A 1 263 ? -0.388 -15.215 9.175 1.00 94.50 263 ALA A O 1
ATOM 2043 N N . VAL A 1 264 ? -1.230 -17.173 9.917 1.00 96.12 264 VAL A N 1
ATOM 2044 C CA . VAL A 1 264 ? -2.631 -16.744 10.033 1.00 96.12 264 VAL A CA 1
ATOM 2045 C C . VAL A 1 264 ? -3.199 -16.964 11.434 1.00 96.12 264 VAL A C 1
ATOM 2047 O O . VAL A 1 264 ? -2.642 -17.697 12.245 1.00 96.12 264 VAL A O 1
ATOM 2050 N N . THR A 1 265 ? -4.329 -16.322 11.715 1.00 95.00 265 THR A N 1
ATOM 2051 C CA . THR A 1 265 ? -5.127 -16.536 12.926 1.00 95.00 265 THR A CA 1
ATOM 2052 C C . THR A 1 265 ? -6.616 -16.518 12.588 1.00 95.00 265 THR A C 1
ATOM 2054 O O . THR A 1 265 ? -7.046 -15.799 11.686 1.00 95.00 265 THR A O 1
ATOM 2057 N N . THR A 1 266 ? -7.410 -17.295 13.321 1.00 93.19 266 THR A N 1
ATOM 2058 C CA . THR A 1 266 ? -8.878 -17.172 13.368 1.00 93.19 266 THR A CA 1
ATOM 2059 C C . THR A 1 266 ? -9.343 -16.378 14.592 1.00 93.19 266 THR A C 1
ATOM 2061 O O . THR A 1 266 ? -10.508 -16.001 14.677 1.00 93.19 266 THR A O 1
ATOM 2064 N N . ASP A 1 267 ? -8.440 -16.130 15.545 1.00 91.81 267 ASP A N 1
ATOM 2065 C CA . ASP A 1 267 ? -8.671 -15.289 16.715 1.00 91.81 267 ASP A CA 1
ATOM 2066 C C . ASP A 1 267 ? -8.199 -13.865 16.399 1.00 91.81 267 ASP A C 1
ATOM 2068 O O . ASP A 1 267 ? -6.994 -13.595 16.346 1.00 91.81 267 ASP A O 1
ATOM 2072 N N . TRP A 1 268 ? -9.159 -12.982 16.112 1.00 92.12 268 TRP A N 1
ATOM 2073 C CA . TRP A 1 268 ? -8.931 -11.576 15.779 1.00 92.12 268 TRP A CA 1
ATOM 2074 C C . TRP A 1 268 ? -9.606 -10.680 16.828 1.00 92.12 268 TRP A C 1
ATOM 2076 O O . TRP A 1 268 ? -10.832 -10.516 16.796 1.00 92.12 268 TRP A O 1
ATOM 2086 N N . PRO A 1 269 ? -8.846 -10.123 17.790 1.00 91.69 269 PRO A N 1
ATOM 2087 C CA . PRO A 1 269 ? -9.420 -9.370 18.899 1.00 91.69 269 PRO A CA 1
ATOM 2088 C C . PRO A 1 269 ? -10.172 -8.116 18.445 1.00 91.69 269 PRO A C 1
ATOM 2090 O O . PRO A 1 269 ? -9.633 -7.277 17.727 1.00 91.69 269 PRO A O 1
ATOM 2093 N N . SER A 1 270 ? -11.392 -7.927 18.947 1.00 88.19 270 SER A N 1
ATOM 2094 C CA . SER A 1 270 ? -12.088 -6.642 18.824 1.00 88.19 270 SER A CA 1
ATOM 2095 C C . SER A 1 270 ? -11.588 -5.676 19.896 1.00 88.19 270 SER A C 1
ATOM 2097 O O . SER A 1 270 ? -11.466 -6.049 21.065 1.00 88.19 270 SER A O 1
ATOM 2099 N N . ARG A 1 271 ? -11.323 -4.424 19.513 1.00 91.12 271 ARG A N 1
ATOM 2100 C CA . ARG A 1 271 ? -10.905 -3.345 20.421 1.00 91.12 271 ARG A CA 1
ATOM 2101 C C . ARG A 1 271 ? -11.917 -2.204 20.381 1.00 91.12 271 ARG A C 1
ATOM 2103 O O . ARG A 1 271 ? -12.536 -1.960 19.350 1.00 91.12 271 ARG A O 1
ATOM 2110 N N . ASP A 1 272 ? -12.055 -1.491 21.495 1.00 89.50 272 ASP A N 1
ATOM 2111 C CA . ASP A 1 272 ? -12.954 -0.337 21.615 1.00 89.50 272 ASP A CA 1
ATOM 2112 C C . ASP A 1 272 ? -12.273 0.939 21.083 1.00 89.50 272 ASP A C 1
ATOM 2114 O O . ASP A 1 272 ? -11.952 1.860 21.836 1.00 89.50 272 ASP A O 1
ATOM 2118 N N . LEU A 1 273 ? -12.011 0.984 19.774 1.00 95.50 273 LEU A N 1
ATOM 2119 C CA . LEU A 1 273 ? -11.478 2.155 19.074 1.00 95.50 273 LEU A CA 1
ATOM 2120 C C . LEU A 1 273 ? -12.538 2.754 18.154 1.00 95.50 273 LEU A C 1
ATOM 2122 O O . LEU A 1 273 ? -13.212 2.048 17.408 1.00 95.50 273 LEU A O 1
ATOM 2126 N N . THR A 1 274 ? -12.682 4.077 18.199 1.00 97.19 274 THR A N 1
ATOM 2127 C CA . THR A 1 274 ? -13.636 4.789 17.339 1.00 97.19 274 THR A CA 1
ATOM 2128 C C . THR A 1 274 ? -12.983 5.206 16.028 1.00 97.19 274 THR A C 1
ATOM 2130 O O . THR A 1 274 ? -11.788 5.510 16.006 1.00 97.19 274 THR A O 1
ATOM 2133 N N . ASP A 1 275 ? -13.777 5.308 14.960 1.00 97.81 275 ASP A N 1
ATOM 2134 C CA . ASP A 1 275 ? -13.316 5.820 13.663 1.00 97.81 275 ASP A CA 1
ATOM 2135 C C . ASP A 1 275 ? -12.650 7.196 13.810 1.00 97.81 275 ASP A C 1
ATOM 2137 O O . ASP A 1 275 ? -11.556 7.416 13.294 1.00 97.81 275 ASP A O 1
ATOM 2141 N N . SER A 1 276 ? -13.252 8.097 14.599 1.00 97.62 276 SER A N 1
ATOM 2142 C CA . SER A 1 276 ? -12.674 9.417 14.879 1.00 97.62 276 SER A CA 1
ATOM 2143 C C . SER A 1 276 ? -11.301 9.334 15.539 1.00 97.62 276 SER A C 1
ATOM 2145 O O . SER A 1 276 ? -10.427 10.117 15.203 1.00 97.62 276 SER A O 1
ATOM 2147 N N . THR A 1 277 ? -11.067 8.367 16.432 1.00 97.88 277 THR A N 1
ATOM 2148 C CA . THR A 1 277 ? -9.762 8.218 17.094 1.00 97.88 277 THR A CA 1
ATOM 2149 C C . THR A 1 277 ? -8.663 7.851 16.097 1.00 97.88 277 THR A C 1
ATOM 2151 O O . THR A 1 277 ? -7.571 8.411 16.172 1.00 97.88 277 THR A O 1
ATOM 2154 N N . LEU A 1 278 ? -8.940 6.939 15.158 1.00 97.94 278 LEU A N 1
ATOM 2155 C CA . LEU A 1 278 ? -7.962 6.550 14.137 1.00 97.94 278 LEU A CA 1
ATOM 2156 C C . LEU A 1 278 ? -7.721 7.671 13.122 1.00 97.94 278 LEU A C 1
ATOM 2158 O O . LEU A 1 278 ? -6.570 7.954 12.789 1.00 97.94 278 LEU A O 1
ATOM 2162 N N . LEU A 1 279 ? -8.791 8.328 12.668 1.00 98.06 279 LEU A N 1
ATOM 2163 C CA . LEU A 1 279 ? -8.707 9.439 11.722 1.00 98.06 279 LEU A CA 1
ATOM 2164 C C . LEU A 1 279 ? -7.965 10.638 12.327 1.00 98.06 279 LEU A C 1
ATOM 2166 O O . LEU A 1 279 ? -7.030 11.136 11.708 1.00 98.06 279 LEU A O 1
ATOM 2170 N N . ASP A 1 280 ? -8.298 11.046 13.555 1.00 97.94 280 ASP A N 1
ATOM 2171 C CA . ASP A 1 280 ? -7.629 12.156 14.246 1.00 97.94 280 ASP A CA 1
ATOM 2172 C C . ASP A 1 280 ? -6.142 11.860 14.476 1.00 97.94 280 ASP A C 1
ATOM 2174 O O . ASP A 1 280 ? -5.290 12.745 14.338 1.00 97.94 280 ASP A O 1
ATOM 2178 N N . TRP A 1 281 ? -5.806 10.609 14.813 1.00 98.06 281 TRP A N 1
ATOM 2179 C CA . TRP A 1 281 ? -4.413 10.196 14.952 1.00 98.06 281 TRP A CA 1
ATOM 2180 C C . TRP A 1 281 ? -3.672 10.305 13.617 1.00 98.06 281 TRP A C 1
ATOM 2182 O O . TRP A 1 281 ? -2.573 10.865 13.588 1.00 98.06 281 TRP A O 1
ATOM 2192 N N . ALA A 1 282 ? -4.264 9.817 12.522 1.00 97.69 282 ALA A N 1
ATOM 2193 C CA . ALA A 1 282 ? -3.662 9.880 11.192 1.00 97.69 282 ALA A CA 1
ATOM 2194 C C . ALA A 1 282 ? -3.479 11.334 10.730 1.00 97.69 282 ALA A C 1
ATOM 2196 O O . ALA A 1 282 ? -2.401 11.692 10.263 1.00 97.69 282 ALA A O 1
ATOM 2197 N N . GLU A 1 283 ? -4.479 12.190 10.948 1.00 96.31 283 GLU A N 1
ATOM 2198 C CA . GLU A 1 283 ? -4.422 13.626 10.644 1.00 96.31 283 GLU A CA 1
ATOM 2199 C C . GLU A 1 283 ? -3.353 14.375 11.446 1.00 96.31 283 GLU A C 1
ATOM 2201 O O . GLU A 1 283 ? -2.719 15.305 10.951 1.00 96.31 283 GLU A O 1
ATOM 2206 N N . THR A 1 284 ? -3.118 13.960 12.690 1.00 96.00 284 THR A N 1
ATOM 2207 C CA . THR A 1 284 ? -2.154 14.628 13.573 1.00 96.00 284 THR A CA 1
ATOM 2208 C C . THR A 1 284 ? -0.712 14.193 13.314 1.00 96.00 284 THR A C 1
ATOM 2210 O O . THR A 1 284 ? 0.208 15.001 13.450 1.00 96.00 284 THR A O 1
ATOM 2213 N N . ASN A 1 285 ? -0.493 12.912 13.003 1.00 96.38 285 ASN A N 1
ATOM 2214 C CA . ASN A 1 285 ? 0.845 12.310 13.015 1.00 96.38 285 ASN A CA 1
ATOM 2215 C C . ASN A 1 285 ? 1.444 12.080 11.623 1.00 96.38 285 ASN A C 1
ATOM 2217 O O . ASN A 1 285 ? 2.646 11.826 11.523 1.00 96.38 285 ASN A O 1
ATOM 2221 N N . LEU A 1 286 ? 0.643 12.148 10.558 1.00 96.12 286 LEU A N 1
ATOM 2222 C CA . LEU A 1 286 ? 1.097 11.910 9.189 1.00 96.12 286 LEU A CA 1
ATOM 2223 C C . LEU A 1 286 ? 1.183 13.218 8.402 1.00 96.12 286 LEU A C 1
ATOM 2225 O O . LEU A 1 286 ? 0.452 14.176 8.645 1.00 96.12 286 LEU A O 1
ATOM 2229 N N . ASP A 1 287 ? 2.103 13.263 7.438 1.00 91.88 287 ASP A N 1
ATOM 2230 C CA . ASP A 1 287 ? 2.178 14.384 6.504 1.00 91.88 287 ASP A CA 1
ATOM 2231 C C . ASP A 1 287 ? 1.041 14.272 5.484 1.00 91.88 287 ASP A C 1
ATOM 2233 O O . ASP A 1 287 ? 1.124 13.503 4.524 1.00 91.88 287 ASP A O 1
ATOM 2237 N N . ASN A 1 288 ? -0.014 15.052 5.709 1.00 94.25 288 ASN A N 1
ATOM 2238 C CA . ASN A 1 288 ? -1.174 15.153 4.827 1.00 94.25 288 ASN A CA 1
ATOM 2239 C C . ASN A 1 288 ? -1.120 16.393 3.929 1.00 94.25 288 ASN A C 1
ATOM 2241 O O . ASN A 1 288 ? -2.081 16.673 3.227 1.00 94.25 288 ASN A O 1
ATOM 2245 N N . ALA A 1 289 ? -0.005 17.135 3.880 1.00 90.25 289 ALA A N 1
ATOM 2246 C CA . ALA A 1 289 ? 0.082 18.359 3.074 1.00 90.25 289 ALA A CA 1
ATOM 2247 C C . ALA A 1 289 ? -0.044 18.108 1.559 1.00 90.25 289 ALA A C 1
ATOM 2249 O O . ALA A 1 289 ? -0.310 19.031 0.788 1.00 90.25 289 ALA A O 1
ATOM 2250 N N . TRP A 1 290 ? 0.182 16.866 1.126 1.00 88.25 290 TRP A N 1
ATOM 2251 C CA . TRP A 1 290 ? -0.001 16.418 -0.255 1.00 88.25 290 TRP A CA 1
ATOM 2252 C C . TRP A 1 290 ? -1.443 15.981 -0.561 1.00 88.25 290 TRP A C 1
ATOM 2254 O O . TRP A 1 290 ? -1.780 15.782 -1.730 1.00 88.25 290 TRP A O 1
ATOM 2264 N N . LEU A 1 291 ? -2.280 15.848 0.470 1.00 88.56 291 LEU A N 1
ATOM 2265 C CA . LEU A 1 291 ? -3.702 15.555 0.375 1.00 88.56 291 LEU A CA 1
ATOM 2266 C C . LEU A 1 291 ? -4.469 16.886 0.346 1.00 88.56 291 LEU A C 1
ATOM 2268 O O . LEU A 1 291 ? -4.197 17.801 1.118 1.00 88.56 291 LEU A O 1
ATOM 2272 N N . GLY A 1 292 ? -5.380 17.030 -0.616 1.00 82.25 292 GLY A N 1
ATOM 2273 C CA . GLY A 1 292 ? -6.174 18.252 -0.806 1.00 82.25 292 GLY A CA 1
ATOM 2274 C C . GLY A 1 292 ? -7.530 18.248 -0.097 1.00 82.25 292 GLY A C 1
ATOM 2275 O O . GLY A 1 292 ? -8.208 19.269 -0.115 1.00 82.25 292 GLY A O 1
ATOM 2276 N N . GLU A 1 293 ? -7.914 17.116 0.492 1.00 88.81 293 GLU A N 1
ATOM 2277 C CA . GLU A 1 293 ? -9.224 16.838 1.095 1.00 88.81 293 GLU A CA 1
ATOM 2278 C C . GLU A 1 293 ? -9.034 16.067 2.411 1.00 88.81 293 GLU A C 1
ATOM 2280 O O . GLU A 1 293 ? -7.905 15.709 2.761 1.00 88.81 293 GLU A O 1
ATOM 2285 N N . THR A 1 294 ? -10.122 15.801 3.140 1.00 92.38 294 THR A N 1
ATOM 2286 C CA . THR A 1 294 ? -10.062 14.996 4.371 1.00 92.38 294 THR A CA 1
ATOM 2287 C C . THR A 1 294 ? -9.901 13.507 4.056 1.00 92.38 294 THR A C 1
ATOM 2289 O O . THR A 1 294 ? -10.337 13.046 3.000 1.00 92.38 294 THR A O 1
ATOM 2292 N N . LEU A 1 295 ? -9.289 12.730 4.962 1.00 95.62 295 LEU A N 1
ATOM 2293 C CA . LEU A 1 295 ? -9.032 11.297 4.718 1.00 95.62 295 LEU A CA 1
ATOM 2294 C C . LEU A 1 295 ? -10.279 10.500 4.279 1.00 95.62 295 LEU A C 1
ATOM 2296 O O . LEU A 1 295 ? -10.162 9.754 3.305 1.00 95.62 295 LEU A O 1
ATOM 2300 N N . PRO A 1 296 ? -11.465 10.661 4.909 1.00 95.94 296 PRO A N 1
ATOM 2301 C CA . PRO A 1 296 ? -12.666 9.927 4.509 1.00 95.94 296 PRO A CA 1
ATOM 2302 C C . PRO A 1 296 ? -13.120 10.196 3.069 1.00 95.94 296 PRO A C 1
ATOM 2304 O O . PRO A 1 296 ? -13.649 9.300 2.415 1.00 95.94 296 PRO A O 1
ATOM 2307 N N . ASP A 1 297 ? -12.900 11.409 2.551 1.00 95.38 297 ASP A N 1
ATOM 2308 C CA . ASP A 1 297 ? -13.373 11.790 1.216 1.00 95.38 297 ASP A CA 1
ATOM 2309 C C . ASP A 1 297 ? -12.699 10.966 0.113 1.00 95.38 297 ASP A C 1
ATOM 2311 O O . ASP A 1 297 ? -13.296 10.724 -0.939 1.00 95.38 297 ASP A O 1
ATOM 2315 N N . PHE A 1 298 ? -11.466 10.504 0.348 1.00 96.38 298 PHE A N 1
ATOM 2316 C CA . PHE A 1 298 ? -10.708 9.735 -0.632 1.00 96.38 298 PHE A CA 1
ATOM 2317 C C . PHE A 1 298 ? -11.279 8.340 -0.875 1.00 96.38 298 PHE A C 1
ATOM 2319 O O . PHE A 1 298 ? -11.248 7.905 -2.021 1.00 96.38 298 PHE A O 1
ATOM 2326 N N . PHE A 1 299 ? -11.830 7.659 0.136 1.00 96.06 299 PHE A N 1
ATOM 2327 C CA . PHE A 1 299 ? -12.332 6.280 -0.004 1.00 96.06 299 PHE A CA 1
ATOM 2328 C C . PHE A 1 299 ? -13.541 6.176 -0.951 1.00 96.06 299 PHE A C 1
ATOM 2330 O O . PHE A 1 299 ? -13.746 5.174 -1.631 1.00 96.06 299 PHE A O 1
ATOM 2337 N N . ALA A 1 300 ? -14.287 7.270 -1.131 1.00 91.00 300 ALA A N 1
ATOM 2338 C CA . ALA A 1 300 ? -15.358 7.340 -2.124 1.00 91.00 300 ALA A CA 1
ATOM 2339 C C . ALA A 1 300 ? -14.859 7.549 -3.572 1.00 91.00 300 ALA A C 1
ATOM 2341 O O . ALA A 1 300 ? -15.657 7.465 -4.513 1.00 91.00 300 ALA A O 1
ATOM 2342 N N . MET A 1 301 ? -13.574 7.862 -3.775 1.00 96.00 301 MET A N 1
ATOM 2343 C CA . MET A 1 301 ? -13.021 8.241 -5.076 1.00 96.00 301 MET A CA 1
ATOM 2344 C C . MET A 1 301 ? -12.569 7.030 -5.890 1.00 96.00 301 MET A C 1
ATOM 2346 O O . MET A 1 301 ? -12.023 6.065 -5.368 1.00 96.00 301 MET A O 1
ATOM 2350 N N . ASN A 1 302 ? -12.718 7.135 -7.209 1.00 94.88 302 ASN A N 1
ATOM 2351 C CA . ASN A 1 302 ? -12.000 6.293 -8.160 1.00 94.88 302 ASN A CA 1
ATOM 2352 C C . ASN A 1 302 ? -10.724 6.992 -8.654 1.00 94.88 302 ASN A C 1
ATOM 2354 O O . ASN A 1 302 ? -10.453 8.148 -8.321 1.00 94.88 302 ASN A O 1
ATOM 2358 N N . GLU A 1 303 ? -9.940 6.325 -9.503 1.00 90.81 303 GLU A N 1
ATOM 2359 C CA . GLU A 1 303 ? -8.665 6.880 -9.986 1.00 90.81 303 GLU A CA 1
ATOM 2360 C C . GLU A 1 303 ? -8.829 8.208 -10.757 1.00 90.81 303 GLU A C 1
ATOM 2362 O O . GLU A 1 303 ? -7.961 9.089 -10.715 1.00 90.81 303 GLU A O 1
ATOM 2367 N N . ALA A 1 304 ? -9.944 8.369 -11.476 1.00 92.56 304 ALA A N 1
ATOM 2368 C CA . ALA A 1 304 ? -10.224 9.590 -12.223 1.00 92.56 304 ALA A CA 1
ATOM 2369 C C . ALA A 1 304 ? -10.495 10.768 -11.277 1.00 92.56 304 ALA A C 1
ATOM 2371 O O . ALA A 1 304 ? -9.909 11.834 -11.468 1.00 92.56 304 ALA A O 1
ATOM 2372 N N . ALA A 1 305 ? -11.314 10.552 -10.244 1.00 95.25 305 ALA A N 1
ATOM 2373 C CA . ALA A 1 305 ? -11.581 11.539 -9.205 1.00 95.25 305 ALA A CA 1
ATOM 2374 C C . ALA A 1 305 ? -10.305 11.885 -8.420 1.00 95.25 305 ALA A C 1
ATOM 2376 O O . ALA A 1 305 ? -9.988 13.062 -8.279 1.00 95.25 305 ALA A O 1
ATOM 2377 N N . LEU A 1 306 ? -9.493 10.890 -8.038 1.00 94.31 306 LEU A N 1
ATOM 2378 C CA . LEU A 1 306 ? -8.172 11.126 -7.436 1.00 94.31 306 LEU A CA 1
ATOM 2379 C C . LEU A 1 306 ? -7.299 12.037 -8.305 1.00 94.31 306 LEU A C 1
ATOM 2381 O O . LEU A 1 306 ? -6.673 12.978 -7.817 1.00 94.31 306 LEU A O 1
ATOM 2385 N N . THR A 1 307 ? -7.265 11.770 -9.611 1.00 93.06 307 THR A N 1
ATOM 2386 C CA . THR A 1 307 ? -6.461 12.555 -10.552 1.00 93.06 307 THR A CA 1
ATOM 2387 C C . THR A 1 307 ? -6.947 14.001 -10.669 1.00 93.06 307 THR A C 1
ATOM 2389 O O . THR A 1 307 ? -6.135 14.902 -10.888 1.00 93.06 307 THR A O 1
ATOM 2392 N N . GLU A 1 308 ? -8.251 14.239 -10.538 1.00 94.12 308 GLU A N 1
ATOM 2393 C CA . GLU A 1 308 ? -8.832 15.582 -10.527 1.00 94.12 308 GLU A CA 1
ATOM 2394 C C . GLU A 1 308 ? -8.512 16.330 -9.224 1.00 94.12 308 GLU A C 1
ATOM 2396 O O . GLU A 1 308 ? -8.131 17.499 -9.280 1.00 94.12 308 GLU A O 1
ATOM 2401 N N . THR A 1 309 ? -8.581 15.642 -8.082 1.00 94.00 309 THR A N 1
ATOM 2402 C CA . THR A 1 309 ? -8.391 16.230 -6.748 1.00 94.00 309 THR A CA 1
ATOM 2403 C C . THR A 1 309 ? -6.930 16.566 -6.446 1.00 94.00 309 THR A C 1
ATOM 2405 O O . THR A 1 309 ? -6.616 17.690 -6.061 1.00 94.00 309 THR A O 1
ATOM 2408 N N . ILE A 1 310 ? -6.012 15.610 -6.628 1.00 93.06 310 ILE A N 1
ATOM 2409 C CA . ILE A 1 310 ? -4.597 15.747 -6.219 1.00 93.06 310 ILE A CA 1
ATOM 2410 C C . ILE A 1 310 ? -3.614 15.689 -7.398 1.00 93.06 310 ILE A C 1
ATOM 2412 O O . ILE A 1 310 ? -2.394 15.664 -7.220 1.00 93.06 310 ILE A O 1
ATOM 2416 N N . GLY A 1 311 ? -4.133 15.703 -8.626 1.00 91.00 311 GLY A N 1
ATOM 2417 C CA . GLY A 1 311 ? -3.337 15.639 -9.845 1.00 91.00 311 GLY A CA 1
ATOM 2418 C C . GLY A 1 311 ? -2.950 14.215 -10.249 1.00 91.00 311 GLY A C 1
ATOM 2419 O O . GLY A 1 311 ? -3.293 13.219 -9.614 1.00 91.00 311 GLY A O 1
ATOM 2420 N N . ALA A 1 312 ? -2.221 14.101 -11.360 1.00 88.44 312 ALA A N 1
ATOM 2421 C CA . ALA A 1 312 ? -1.817 12.799 -11.882 1.00 88.44 312 ALA A CA 1
ATOM 2422 C C . ALA A 1 312 ? -0.732 12.148 -11.000 1.00 88.44 312 ALA A C 1
ATOM 2424 O O . ALA A 1 312 ? 0.259 12.815 -10.683 1.00 88.44 312 ALA A O 1
ATOM 2425 N N . PRO A 1 313 ? -0.842 10.841 -10.686 1.00 87.19 313 PRO A N 1
ATOM 2426 C CA . PRO A 1 313 ? 0.209 10.131 -9.974 1.00 87.19 313 PRO A CA 1
ATOM 2427 C C . PRO A 1 313 ? 1.474 10.077 -10.833 1.00 87.19 313 PRO A C 1
ATOM 2429 O O . PRO A 1 313 ? 1.413 9.953 -12.065 1.00 87.19 313 PRO A O 1
ATOM 2432 N N . TYR A 1 314 ? 2.640 10.125 -10.187 1.00 81.12 314 TYR A N 1
ATOM 2433 C CA . TYR A 1 314 ? 3.915 10.017 -10.901 1.00 81.12 314 TYR A CA 1
ATOM 2434 C C . TYR A 1 314 ? 4.204 8.588 -11.349 1.00 81.12 314 TYR A C 1
ATOM 2436 O O . TYR A 1 314 ? 5.125 8.380 -12.130 1.00 81.12 314 TYR A O 1
ATOM 2444 N N . GLY A 1 315 ? 3.469 7.598 -10.849 1.00 77.19 315 GLY A N 1
ATOM 2445 C CA . GLY A 1 315 ? 3.582 6.218 -11.285 1.00 77.19 315 GLY A CA 1
ATOM 2446 C C . GLY A 1 315 ? 2.362 5.414 -10.881 1.00 77.19 315 GLY A C 1
ATOM 2447 O O . GLY A 1 315 ? 1.660 5.774 -9.940 1.00 77.19 315 GLY A O 1
ATOM 2448 N N . ARG A 1 316 ? 2.136 4.308 -11.585 1.00 83.44 316 ARG A N 1
ATOM 2449 C CA . ARG A 1 316 ? 1.131 3.312 -11.209 1.00 83.44 316 ARG A CA 1
ATOM 2450 C C . ARG A 1 316 ? 1.743 1.915 -11.182 1.00 83.44 316 ARG A C 1
ATOM 2452 O O . ARG A 1 316 ? 2.802 1.721 -11.787 1.00 83.44 316 ARG A O 1
ATOM 2459 N N . GLU A 1 317 ? 1.101 0.998 -10.476 1.00 78.00 317 GLU A N 1
ATOM 2460 C CA . GLU A 1 317 ? 1.347 -0.451 -10.505 1.00 78.00 317 GLU A CA 1
ATOM 2461 C C . GLU A 1 317 ? 0.018 -1.196 -10.403 1.00 78.00 317 GLU A C 1
ATOM 2463 O O . GLU A 1 317 ? -0.990 -0.609 -10.019 1.00 78.00 317 GLU A O 1
ATOM 2468 N N . THR A 1 318 ? 0.022 -2.481 -10.734 1.00 81.44 318 THR A N 1
ATOM 2469 C CA . THR A 1 318 ? -1.116 -3.378 -10.511 1.00 81.44 318 THR A CA 1
ATOM 2470 C C . THR A 1 318 ? -0.613 -4.754 -10.102 1.00 81.44 318 THR A C 1
ATOM 2472 O O . THR A 1 318 ? 0.372 -5.227 -10.681 1.00 81.44 318 THR A O 1
ATOM 2475 N N . ASP A 1 319 ? -1.308 -5.410 -9.184 1.00 77.12 319 ASP A N 1
ATOM 2476 C CA . ASP A 1 319 ? -1.165 -6.840 -8.920 1.00 77.12 319 ASP A CA 1
ATOM 2477 C C . ASP A 1 319 ? -2.476 -7.592 -9.216 1.00 77.12 319 ASP A C 1
ATOM 2479 O O . ASP A 1 319 ? -3.266 -7.145 -10.051 1.00 77.12 319 ASP A O 1
ATOM 2483 N N . ALA A 1 320 ? -2.652 -8.779 -8.629 1.00 75.12 320 ALA A N 1
ATOM 2484 C CA . ALA A 1 320 ? -3.829 -9.612 -8.843 1.00 75.12 320 ALA A CA 1
ATOM 2485 C C . ALA A 1 320 ? -5.127 -8.992 -8.295 1.00 75.12 320 ALA A C 1
ATOM 2487 O O . ALA A 1 320 ? -6.179 -9.234 -8.881 1.00 75.12 320 ALA A O 1
ATOM 2488 N N . LEU A 1 321 ? -5.048 -8.206 -7.218 1.00 82.12 321 LEU A N 1
ATOM 2489 C CA . LEU A 1 321 ? -6.201 -7.654 -6.499 1.00 82.12 321 LEU A CA 1
ATOM 2490 C C . LEU A 1 321 ? -6.300 -6.133 -6.624 1.00 82.12 321 LEU A C 1
ATOM 2492 O O . LEU A 1 321 ? -7.392 -5.574 -6.653 1.00 82.12 321 LEU A O 1
ATOM 2496 N N . ASN A 1 322 ? -5.157 -5.460 -6.726 1.00 87.25 322 ASN A N 1
ATOM 2497 C CA . ASN A 1 322 ? -5.051 -4.036 -6.478 1.00 87.25 322 ASN A CA 1
ATOM 2498 C C . ASN A 1 322 ? -4.429 -3.288 -7.653 1.00 87.25 322 ASN A C 1
ATOM 2500 O O . ASN A 1 322 ? -3.467 -3.730 -8.290 1.00 87.25 322 ASN A O 1
ATOM 2504 N N . ALA A 1 323 ? -4.922 -2.076 -7.877 1.00 89.50 323 ALA A N 1
ATOM 2505 C CA . ALA A 1 323 ? -4.198 -1.029 -8.575 1.00 89.50 323 ALA A CA 1
ATOM 2506 C C . ALA A 1 323 ? -3.579 -0.061 -7.561 1.00 89.50 323 ALA A C 1
ATOM 2508 O O . ALA A 1 323 ? -4.154 0.237 -6.522 1.00 89.50 323 ALA A O 1
ATOM 2509 N N . TYR A 1 324 ? -2.402 0.464 -7.878 1.00 89.56 324 TYR A N 1
ATOM 2510 C CA . TYR A 1 324 ? -1.657 1.370 -7.012 1.00 89.56 324 TYR A CA 1
ATOM 2511 C C . TYR A 1 324 ? -1.368 2.677 -7.740 1.00 89.56 324 TYR A C 1
ATOM 2513 O O . TYR A 1 324 ? -0.809 2.660 -8.841 1.00 89.56 324 TYR A O 1
ATOM 2521 N N . ALA A 1 325 ? -1.678 3.810 -7.112 1.00 90.81 325 ALA A N 1
ATOM 2522 C CA . ALA A 1 325 ? -1.399 5.145 -7.640 1.00 90.81 325 ALA A CA 1
ATOM 2523 C C . ALA A 1 325 ? -0.413 5.891 -6.728 1.00 90.81 325 ALA A C 1
ATOM 2525 O O . ALA A 1 325 ? -0.727 6.185 -5.579 1.00 90.81 325 ALA A O 1
ATOM 2526 N N . PHE A 1 326 ? 0.785 6.203 -7.234 1.00 85.81 326 PHE A N 1
ATOM 2527 C CA . PHE A 1 326 ? 1.891 6.742 -6.434 1.00 85.81 326 PHE A CA 1
ATOM 2528 C C . PHE A 1 326 ? 2.028 8.264 -6.529 1.00 85.81 326 PHE A C 1
ATOM 2530 O O . PHE A 1 326 ? 2.134 8.827 -7.624 1.00 85.81 326 PHE A O 1
ATOM 2537 N N . TYR A 1 327 ? 2.142 8.902 -5.363 1.00 87.19 327 TYR A N 1
ATOM 2538 C CA . TYR A 1 327 ? 2.220 10.347 -5.162 1.00 87.19 327 TYR A CA 1
ATOM 2539 C C . TYR A 1 327 ? 3.398 10.737 -4.267 1.00 87.19 327 TYR A C 1
ATOM 2541 O O . TYR A 1 327 ? 4.019 9.911 -3.591 1.00 87.19 327 TYR A O 1
ATOM 2549 N N . ASN A 1 328 ? 3.783 12.010 -4.314 1.00 80.56 328 ASN A N 1
ATOM 2550 C CA . ASN A 1 328 ? 4.871 12.507 -3.482 1.00 80.56 328 ASN A CA 1
ATOM 2551 C C . ASN A 1 328 ? 4.372 12.650 -2.033 1.00 80.56 328 ASN A C 1
ATOM 2553 O O . ASN A 1 328 ? 3.759 13.656 -1.708 1.00 80.56 328 ASN A O 1
ATOM 2557 N N . GLY A 1 329 ? 4.595 11.620 -1.215 1.00 81.31 329 GLY A N 1
ATOM 2558 C CA . GLY A 1 329 ? 4.109 11.511 0.169 1.00 81.31 329 GLY A CA 1
ATOM 2559 C C . GLY A 1 329 ? 3.579 10.108 0.486 1.00 81.31 329 GLY A C 1
ATOM 2560 O O . GLY A 1 329 ? 3.801 9.576 1.573 1.00 81.31 329 GLY A O 1
ATOM 2561 N N . GLY A 1 330 ? 2.996 9.445 -0.514 1.00 90.25 330 GLY A N 1
ATOM 2562 C CA . GLY A 1 330 ? 2.340 8.161 -0.320 1.00 90.25 330 GLY A CA 1
ATOM 2563 C C . GLY A 1 330 ? 1.831 7.515 -1.602 1.00 90.25 330 GLY A C 1
ATOM 2564 O O . GLY A 1 330 ? 2.243 7.861 -2.714 1.00 90.25 330 GLY A O 1
ATOM 2565 N N . PHE A 1 331 ? 0.937 6.549 -1.458 1.00 93.06 331 PHE A N 1
ATOM 2566 C CA . PHE A 1 331 ? 0.198 5.964 -2.568 1.00 93.06 331 PHE A CA 1
ATOM 2567 C C . PHE A 1 331 ? -1.195 5.526 -2.135 1.00 93.06 331 PHE A C 1
ATOM 2569 O O . PHE A 1 331 ? -1.440 5.311 -0.955 1.00 93.06 331 PHE A O 1
ATOM 2576 N N . PHE A 1 332 ? -2.093 5.394 -3.104 1.00 96.12 332 PHE A N 1
ATOM 2577 C CA . PHE A 1 332 ? -3.423 4.831 -2.890 1.00 96.12 332 PHE A CA 1
ATOM 2578 C C . PHE A 1 332 ? -3.463 3.401 -3.401 1.00 96.12 332 PHE A C 1
ATOM 2580 O O . PHE A 1 332 ? -2.871 3.104 -4.445 1.00 96.12 332 PHE A O 1
ATOM 2587 N N . VAL A 1 333 ? -4.185 2.552 -2.679 1.00 94.25 333 VAL A N 1
ATOM 2588 C CA . VAL A 1 333 ? -4.601 1.224 -3.124 1.00 94.25 333 VAL A CA 1
ATOM 2589 C C . VAL A 1 333 ? -6.028 1.350 -3.631 1.00 94.25 333 VAL A C 1
ATOM 2591 O O . VAL A 1 333 ? -6.896 1.853 -2.922 1.00 94.25 333 VAL A O 1
ATOM 2594 N N . ILE A 1 334 ? -6.248 0.942 -4.874 1.00 94.62 334 ILE A N 1
ATOM 2595 C CA . ILE A 1 334 ? -7.525 1.013 -5.570 1.00 94.62 334 ILE A CA 1
ATOM 2596 C C . ILE A 1 334 ? -7.961 -0.416 -5.871 1.00 94.62 334 ILE A C 1
ATOM 2598 O O . ILE A 1 334 ? -7.256 -1.142 -6.575 1.00 94.62 334 ILE A O 1
ATOM 2602 N N . GLN A 1 335 ? -9.129 -0.784 -5.370 1.00 90.88 335 GLN A N 1
ATOM 2603 C CA . GLN A 1 335 ? -9.769 -2.076 -5.571 1.00 90.88 335 GLN A CA 1
ATOM 2604 C C . GLN A 1 335 ? -11.193 -1.818 -6.071 1.00 90.88 335 GLN A C 1
ATOM 2606 O O . GLN A 1 335 ? -11.831 -0.860 -5.648 1.00 90.88 335 GLN A O 1
ATOM 2611 N N . ASP A 1 336 ? -11.664 -2.598 -7.045 1.00 89.44 336 ASP A N 1
ATOM 2612 C CA . ASP A 1 336 ? -13.015 -2.450 -7.614 1.00 89.44 336 ASP A CA 1
ATOM 2613 C C . ASP A 1 336 ? -13.389 -1.027 -8.081 1.00 89.44 336 ASP A C 1
ATOM 2615 O O . ASP A 1 336 ? -14.530 -0.586 -7.971 1.00 89.44 336 ASP A O 1
ATOM 2619 N N . ASP A 1 337 ? -12.417 -0.317 -8.669 1.00 90.62 337 ASP A N 1
ATOM 2620 C CA . ASP A 1 337 ? -12.544 1.083 -9.116 1.00 90.62 337 ASP A CA 1
ATOM 2621 C C . ASP A 1 337 ? -12.804 2.086 -7.974 1.00 90.62 337 ASP A C 1
ATOM 2623 O O . ASP A 1 337 ? -13.257 3.196 -8.230 1.00 90.62 337 ASP A O 1
ATOM 2627 N N . GLN A 1 338 ? -12.475 1.750 -6.725 1.00 95.56 338 GLN A N 1
ATOM 2628 C CA . GLN A 1 338 ? -12.520 2.668 -5.584 1.00 95.56 338 GLN A CA 1
ATOM 2629 C C . GLN A 1 338 ? -11.244 2.618 -4.749 1.00 95.56 338 GLN A C 1
ATOM 2631 O O . GLN A 1 338 ? -10.541 1.612 -4.699 1.00 95.56 338 GLN A O 1
ATOM 2636 N N . VAL A 1 339 ? -10.914 3.735 -4.106 1.00 96.81 339 VAL A N 1
ATOM 2637 C CA . VAL A 1 339 ? -9.830 3.793 -3.126 1.00 96.81 339 VAL A CA 1
ATOM 2638 C C . VAL A 1 339 ? -10.214 2.960 -1.916 1.00 96.81 339 VAL A C 1
ATOM 2640 O O . VAL A 1 339 ? -11.192 3.245 -1.242 1.00 96.81 339 VAL A O 1
ATOM 2643 N N . HIS A 1 340 ? -9.385 1.972 -1.618 1.00 95.56 340 HIS A N 1
ATOM 2644 C CA . HIS A 1 340 ? -9.558 1.092 -0.474 1.00 95.56 340 HIS A CA 1
ATOM 2645 C C . HIS A 1 340 ? -8.553 1.402 0.643 1.00 95.56 340 HIS A C 1
ATOM 2647 O O . HIS A 1 340 ? -8.847 1.227 1.824 1.00 95.56 340 HIS A O 1
ATOM 2653 N N . ALA A 1 341 ? -7.369 1.920 0.289 1.00 96.94 341 ALA A N 1
ATOM 2654 C CA . ALA A 1 341 ? -6.365 2.318 1.269 1.00 96.94 341 ALA A CA 1
ATOM 2655 C C . ALA A 1 341 ? -5.529 3.530 0.843 1.00 96.94 341 ALA A C 1
ATOM 2657 O O . ALA A 1 341 ? -5.333 3.798 -0.347 1.00 96.94 341 ALA A O 1
ATOM 2658 N N . ILE A 1 342 ? -4.983 4.213 1.847 1.00 97.75 342 ILE A N 1
ATOM 2659 C CA . ILE A 1 342 ? -3.986 5.276 1.724 1.00 97.75 342 ILE A CA 1
ATOM 2660 C C . ILE A 1 342 ? -2.735 4.835 2.486 1.00 97.75 342 ILE A C 1
ATOM 2662 O O . ILE A 1 342 ? -2.803 4.522 3.675 1.00 97.75 342 ILE A O 1
ATOM 2666 N N . ASP A 1 343 ? -1.586 4.836 1.817 1.00 96.38 343 ASP A N 1
ATOM 2667 C CA . ASP A 1 343 ? -0.291 4.497 2.398 1.00 96.38 343 ASP A CA 1
ATOM 2668 C C . ASP A 1 343 ? 0.617 5.722 2.428 1.00 96.38 343 ASP A C 1
ATOM 2670 O O . ASP A 1 343 ? 0.986 6.262 1.385 1.00 96.38 343 ASP A O 1
ATOM 2674 N N . TRP A 1 344 ? 1.087 6.090 3.615 1.00 94.94 344 TRP A N 1
ATOM 2675 C CA . TRP A 1 344 ? 2.179 7.035 3.807 1.00 94.94 344 TRP A CA 1
ATOM 2676 C C . TRP A 1 344 ? 3.489 6.267 3.893 1.00 94.94 344 TRP A C 1
ATOM 2678 O O . TRP A 1 344 ? 3.626 5.309 4.656 1.00 94.94 344 TRP A O 1
ATOM 2688 N N . THR A 1 345 ? 4.475 6.694 3.110 1.00 87.81 345 THR A N 1
ATOM 2689 C CA . THR A 1 345 ? 5.790 6.036 3.040 1.00 87.81 345 THR A CA 1
ATOM 2690 C C . THR A 1 345 ? 6.861 6.904 3.682 1.00 87.81 345 THR A C 1
ATOM 2692 O O . THR A 1 345 ? 6.802 8.125 3.564 1.00 87.81 345 THR A O 1
ATOM 2695 N N . ASN A 1 346 ? 7.878 6.287 4.288 1.00 81.62 346 ASN A N 1
ATOM 2696 C CA . ASN A 1 346 ? 8.999 6.982 4.932 1.00 81.62 346 ASN A CA 1
ATOM 2697 C C . ASN A 1 346 ? 8.559 7.945 6.052 1.00 81.62 346 ASN A C 1
ATOM 2699 O O . ASN A 1 346 ? 9.090 9.049 6.168 1.00 81.62 346 ASN A O 1
ATOM 2703 N N . THR A 1 347 ? 7.584 7.544 6.875 1.00 86.31 347 THR A N 1
ATOM 2704 C CA . THR A 1 347 ? 7.001 8.429 7.902 1.00 86.31 347 THR A CA 1
ATOM 2705 C C . THR A 1 347 ? 7.965 8.732 9.050 1.00 86.31 347 THR A C 1
ATOM 2707 O O . THR A 1 347 ? 7.773 9.708 9.767 1.00 86.31 347 THR A O 1
ATOM 2710 N N . GLN A 1 348 ? 9.005 7.908 9.234 1.00 82.62 348 GLN A N 1
ATOM 2711 C CA . GLN A 1 348 ? 9.951 7.968 10.360 1.00 82.62 348 GLN A CA 1
ATOM 2712 C C . GLN A 1 348 ? 9.278 7.879 11.740 1.00 82.62 348 GLN A C 1
ATOM 2714 O O . GLN A 1 348 ? 9.910 8.153 12.760 1.00 82.62 348 GLN A O 1
ATOM 2719 N N . LEU A 1 349 ? 8.005 7.474 11.787 1.00 89.38 349 LEU A N 1
ATOM 2720 C CA . LEU A 1 349 ? 7.288 7.266 13.034 1.00 89.38 349 LEU A CA 1
ATOM 2721 C C . LEU A 1 349 ? 7.835 6.028 13.733 1.00 89.38 349 LEU A C 1
ATOM 2723 O O . LEU A 1 349 ? 7.967 4.968 13.119 1.00 89.38 349 LEU A O 1
ATOM 2727 N N . ALA A 1 350 ? 8.142 6.179 15.017 1.00 89.06 350 ALA A N 1
ATOM 2728 C CA . ALA A 1 350 ? 8.492 5.072 15.890 1.00 89.06 350 ALA A CA 1
ATOM 2729 C C . ALA A 1 350 ? 7.221 4.374 16.407 1.00 89.06 350 ALA A C 1
ATOM 2731 O O . ALA A 1 350 ? 6.128 4.944 16.350 1.00 89.06 350 ALA A O 1
ATOM 2732 N N . ARG A 1 351 ? 7.357 3.145 16.921 1.00 91.62 351 ARG A N 1
ATOM 2733 C CA . ARG A 1 351 ? 6.228 2.359 17.458 1.00 91.62 351 ARG A CA 1
ATOM 2734 C C . ARG A 1 351 ? 5.495 3.119 18.566 1.00 91.62 351 ARG A C 1
ATOM 2736 O O . ARG A 1 351 ? 4.273 3.127 18.590 1.00 91.62 351 ARG A O 1
ATOM 2743 N N . GLU A 1 352 ? 6.239 3.836 19.399 1.00 93.75 352 GLU A N 1
ATOM 2744 C CA . GLU A 1 352 ? 5.737 4.595 20.548 1.00 93.75 352 GLU A CA 1
ATOM 2745 C C . GLU A 1 352 ? 4.801 5.748 20.142 1.00 93.75 352 GLU A C 1
ATOM 2747 O O . GLU A 1 352 ? 4.031 6.252 20.956 1.00 93.75 352 GLU A O 1
ATOM 2752 N N . ALA A 1 353 ? 4.817 6.170 18.870 1.00 95.12 353 ALA A N 1
ATOM 2753 C CA . ALA A 1 353 ? 3.859 7.153 18.361 1.00 95.12 353 ALA A CA 1
ATOM 2754 C C . ALA A 1 353 ? 2.409 6.627 18.368 1.00 95.12 353 ALA A C 1
ATOM 2756 O O . ALA A 1 353 ? 1.467 7.420 18.326 1.00 95.12 353 ALA A O 1
ATOM 2757 N N . PHE A 1 354 ? 2.223 5.304 18.428 1.00 96.75 354 PHE A N 1
ATOM 2758 C CA . PHE A 1 354 ? 0.918 4.645 18.437 1.00 96.75 354 PHE A CA 1
ATOM 2759 C C . PHE A 1 354 ? 0.387 4.374 19.852 1.00 96.75 354 PHE A C 1
ATOM 2761 O O . PHE A 1 354 ? -0.798 4.087 19.991 1.00 96.75 354 PHE A O 1
ATOM 2768 N N . ASP A 1 355 ? 1.198 4.551 20.905 1.00 95.00 355 ASP A N 1
ATOM 2769 C CA . ASP A 1 355 ? 0.791 4.346 22.306 1.00 95.00 355 ASP A CA 1
ATOM 2770 C C . ASP A 1 355 ? -0.533 5.046 22.691 1.00 95.00 355 ASP A C 1
ATOM 2772 O O . ASP A 1 355 ? -1.325 4.452 23.431 1.00 95.00 355 ASP A O 1
ATOM 2776 N N . PRO A 1 356 ? -0.851 6.267 22.199 1.00 96.38 356 PRO A N 1
ATOM 2777 C CA . PRO A 1 356 ? -2.126 6.920 22.502 1.00 96.38 356 PRO A CA 1
ATOM 2778 C C . PRO A 1 356 ? -3.371 6.172 22.003 1.00 96.38 356 PRO A C 1
ATOM 2780 O O . PRO A 1 356 ? -4.463 6.440 22.501 1.00 96.38 356 PRO A O 1
ATOM 2783 N N . LEU A 1 357 ? -3.228 5.255 21.038 1.00 96.88 357 LEU A N 1
ATOM 2784 C CA . LEU A 1 357 ? -4.316 4.413 20.526 1.00 96.88 357 LEU A CA 1
ATOM 2785 C C . LEU A 1 357 ? -4.620 3.216 21.444 1.00 96.88 357 LEU A C 1
ATOM 2787 O O . LEU A 1 357 ? -5.602 2.511 21.229 1.00 96.88 357 LEU A O 1
ATOM 2791 N N . GLY A 1 358 ? -3.810 2.987 22.479 1.00 95.00 358 GLY A N 1
ATOM 2792 C CA . GLY A 1 358 ? -3.987 1.879 23.409 1.00 95.00 358 GLY A CA 1
ATOM 2793 C C . GLY A 1 358 ? -3.438 0.558 22.872 1.00 95.00 358 GLY A C 1
ATOM 2794 O O . GLY A 1 358 ? -2.393 0.517 22.221 1.00 95.00 358 GLY A O 1
ATOM 2795 N N . GLU A 1 359 ? -4.114 -0.541 23.205 1.00 95.31 359 GLU A N 1
ATOM 2796 C CA . GLU A 1 359 ? -3.653 -1.886 22.858 1.00 95.31 359 GLU A CA 1
ATOM 2797 C C . GLU A 1 359 ? -3.982 -2.219 21.391 1.00 95.31 359 GLU A C 1
ATOM 2799 O O . GLU A 1 359 ? -5.146 -2.104 20.991 1.00 95.31 359 GLU A O 1
ATOM 2804 N N . PRO A 1 360 ? -2.997 -2.654 20.586 1.00 96.38 360 PRO A N 1
ATOM 2805 C CA . PRO A 1 360 ? -3.250 -3.066 19.213 1.00 96.38 360 PRO A CA 1
ATOM 2806 C C . PRO A 1 360 ? -4.106 -4.342 19.145 1.00 96.38 360 PRO A C 1
ATOM 2808 O O . PRO A 1 360 ? -4.172 -5.153 20.076 1.00 96.38 360 PRO A O 1
ATOM 2811 N N . VAL A 1 361 ? -4.759 -4.542 17.999 1.00 96.25 361 VAL A N 1
ATOM 2812 C CA . VAL A 1 361 ? -5.422 -5.811 17.655 1.00 96.25 361 VAL A CA 1
ATOM 2813 C C . VAL A 1 361 ? -4.375 -6.910 17.519 1.00 96.25 361 VAL A C 1
ATOM 2815 O O . VAL A 1 361 ? -4.503 -7.969 18.127 1.00 96.25 361 VAL A O 1
ATOM 2818 N N . ILE A 1 362 ? -3.307 -6.617 16.776 1.00 95.25 362 ILE A N 1
ATOM 2819 C CA . ILE A 1 362 ? -2.135 -7.476 16.672 1.00 95.25 362 ILE A CA 1
ATOM 2820 C C . ILE A 1 362 ? -0.856 -6.641 16.696 1.00 95.25 362 ILE A C 1
ATOM 2822 O O . ILE A 1 362 ? -0.762 -5.569 16.091 1.00 95.25 362 ILE A O 1
ATOM 2826 N N . GLU A 1 363 ? 0.142 -7.161 17.399 1.00 94.81 363 GLU A N 1
ATOM 2827 C CA . GLU A 1 363 ? 1.487 -6.609 17.463 1.00 94.81 363 GLU A CA 1
ATOM 2828 C C . GLU A 1 363 ? 2.499 -7.697 17.124 1.00 94.81 363 GLU A C 1
ATOM 2830 O O . GLU A 1 363 ? 2.481 -8.803 17.662 1.00 94.81 363 GLU A O 1
ATOM 2835 N N . THR A 1 364 ? 3.416 -7.354 16.230 1.00 93.69 364 THR A N 1
ATOM 2836 C CA . THR A 1 364 ? 4.591 -8.158 15.903 1.00 93.69 364 THR A CA 1
ATOM 2837 C C . THR A 1 364 ? 5.832 -7.280 16.020 1.00 93.69 364 THR A C 1
ATOM 2839 O O . THR A 1 364 ? 5.740 -6.061 16.174 1.00 93.69 364 THR A O 1
ATOM 2842 N N . ASN A 1 365 ? 7.023 -7.873 15.916 1.00 90.94 365 ASN A N 1
ATOM 2843 C CA . ASN A 1 365 ? 8.276 -7.117 16.014 1.00 90.94 365 ASN A CA 1
ATOM 2844 C C . ASN A 1 365 ? 8.394 -6.001 14.967 1.00 90.94 365 ASN A C 1
ATOM 2846 O O . ASN A 1 365 ? 9.072 -5.006 15.225 1.00 90.94 365 ASN A O 1
ATOM 2850 N N . ASP A 1 366 ? 7.721 -6.128 13.828 1.00 90.62 366 ASP A N 1
ATOM 2851 C CA . ASP A 1 366 ? 7.854 -5.245 12.675 1.00 90.62 366 ASP A CA 1
ATOM 2852 C C . ASP A 1 366 ? 6.522 -4.719 12.116 1.00 90.62 366 ASP A C 1
ATOM 2854 O O . ASP A 1 366 ? 6.528 -4.071 11.066 1.00 90.62 366 ASP A O 1
ATOM 2858 N N . ALA A 1 367 ? 5.401 -4.942 12.808 1.00 93.94 367 ALA A N 1
ATOM 2859 C CA . ALA A 1 367 ? 4.116 -4.351 12.454 1.00 93.94 367 ALA A CA 1
ATOM 2860 C C . ALA A 1 367 ? 3.173 -4.161 13.653 1.00 93.94 367 ALA A C 1
ATOM 2862 O O . ALA A 1 367 ? 3.283 -4.860 14.662 1.00 93.94 367 ALA A O 1
ATOM 2863 N N . LEU A 1 368 ? 2.232 -3.228 13.506 1.00 96.25 368 LEU A N 1
ATOM 2864 C CA . LEU A 1 368 ? 1.109 -2.994 14.422 1.00 96.25 368 LEU A CA 1
ATOM 2865 C C . LEU A 1 368 ? -0.180 -2.883 13.615 1.00 96.25 368 LEU A C 1
ATOM 2867 O O . LEU A 1 368 ? -0.155 -2.323 12.517 1.00 96.25 368 LEU A O 1
ATOM 2871 N N . VAL A 1 369 ? -1.293 -3.335 14.184 1.00 97.31 369 VAL A N 1
ATOM 2872 C CA . VAL A 1 369 ? -2.629 -3.136 13.613 1.00 97.31 369 VAL A CA 1
ATOM 2873 C C . VAL A 1 369 ? -3.577 -2.622 14.685 1.00 97.31 369 VAL A C 1
ATOM 2875 O O . VAL A 1 369 ? -3.703 -3.213 15.757 1.00 97.31 369 VAL A O 1
ATOM 2878 N N . TYR A 1 370 ? -4.272 -1.542 14.358 1.00 97.88 370 TYR A N 1
ATOM 2879 C CA . TYR A 1 370 ? -5.364 -0.971 15.130 1.00 97.88 370 TYR A CA 1
ATOM 2880 C C . TYR A 1 370 ? -6.605 -0.946 14.249 1.00 97.88 370 TYR A C 1
ATOM 2882 O O . TYR A 1 370 ? -6.516 -0.585 13.078 1.00 97.88 370 TYR A O 1
ATOM 2890 N N . GLU A 1 371 ? -7.759 -1.310 14.795 1.00 97.06 371 GLU A N 1
ATOM 2891 C CA . GLU A 1 371 ? -9.010 -1.312 14.039 1.00 97.06 371 GLU A CA 1
ATOM 2892 C C . GLU A 1 371 ? -10.120 -0.630 14.815 1.00 97.06 371 GLU A C 1
ATOM 2894 O O . GLU A 1 371 ? -10.224 -0.784 16.031 1.00 97.06 371 GLU A O 1
ATOM 2899 N N . SER A 1 372 ? -10.954 0.090 14.078 1.00 96.25 372 SER A N 1
ATOM 2900 C CA . SER A 1 372 ? -12.262 0.561 14.503 1.00 96.25 372 SER A CA 1
ATOM 2901 C C . SER A 1 372 ? -13.357 -0.202 13.742 1.00 96.25 372 SER A C 1
ATOM 2903 O O . SER A 1 372 ? -13.098 -1.245 13.122 1.00 96.25 372 SER A O 1
ATOM 2905 N N . GLU A 1 373 ? -14.593 0.301 13.801 1.00 94.62 373 GLU A N 1
ATOM 2906 C CA . GLU A 1 373 ? -15.722 -0.252 13.049 1.00 94.62 373 GLU A CA 1
ATOM 2907 C C . GLU A 1 373 ? -15.459 -0.197 11.538 1.00 94.62 373 GLU A C 1
ATOM 2909 O O . GLU A 1 373 ? -15.582 -1.222 10.867 1.00 94.62 373 GLU A O 1
ATOM 2914 N N . THR A 1 374 ? -15.013 0.959 11.035 1.00 95.94 374 THR A N 1
ATOM 2915 C CA . THR A 1 374 ? -14.864 1.205 9.592 1.00 95.94 374 THR A CA 1
ATOM 2916 C C . THR A 1 374 ? -13.415 1.157 9.112 1.00 95.94 374 THR A C 1
ATOM 2918 O O . THR A 1 374 ? -13.169 0.843 7.952 1.00 95.94 374 THR A O 1
ATOM 2921 N N . TYR A 1 375 ? -12.430 1.446 9.970 1.00 97.56 375 TYR A N 1
ATOM 2922 C CA . TYR A 1 375 ? -11.047 1.647 9.531 1.00 97.56 375 TYR A CA 1
ATOM 2923 C C . TYR A 1 375 ? -10.051 0.670 10.159 1.00 97.56 375 TYR A C 1
ATOM 2925 O O . TYR A 1 375 ? -10.197 0.233 11.300 1.00 97.56 375 TYR A O 1
ATOM 2933 N N . SER A 1 376 ? -8.989 0.365 9.412 1.00 97.38 376 SER A N 1
ATOM 2934 C CA . SER A 1 376 ? -7.796 -0.348 9.884 1.00 97.38 376 SER A CA 1
ATOM 2935 C C . SER A 1 376 ? -6.567 0.539 9.681 1.00 97.38 376 SER A C 1
ATOM 2937 O O . SER A 1 376 ? -6.254 0.925 8.552 1.00 97.38 376 SER A O 1
ATOM 2939 N N . LEU A 1 377 ? -5.871 0.872 10.770 1.00 97.94 377 LEU A N 1
ATOM 2940 C CA . LEU A 1 377 ? -4.620 1.626 10.770 1.00 97.94 377 LEU A CA 1
ATOM 2941 C C . LEU A 1 377 ? -3.454 0.675 11.056 1.00 97.94 377 LEU A C 1
ATOM 2943 O O . LEU A 1 377 ? -3.412 0.014 12.096 1.00 97.94 377 LEU A O 1
ATOM 2947 N N . ARG A 1 378 ? -2.488 0.613 10.139 1.00 96.75 378 ARG A N 1
ATOM 2948 C CA . ARG A 1 378 ? -1.399 -0.369 10.178 1.00 96.75 378 ARG A CA 1
ATOM 2949 C C . ARG A 1 378 ? -0.041 0.304 10.085 1.00 96.75 378 ARG A C 1
ATOM 2951 O O . ARG A 1 378 ? 0.185 1.113 9.189 1.00 96.75 378 ARG A O 1
ATOM 2958 N N . LEU A 1 379 ? 0.879 -0.070 10.970 1.00 95.62 379 LEU A N 1
ATOM 2959 C CA . LEU A 1 379 ? 2.295 0.289 10.884 1.00 95.62 379 LEU A CA 1
ATOM 2960 C C . LEU A 1 379 ? 3.076 -0.878 10.286 1.00 95.62 379 LEU A C 1
ATOM 2962 O O . LEU A 1 379 ? 2.943 -2.009 10.743 1.00 95.62 379 LEU A O 1
ATOM 2966 N N . PHE A 1 380 ? 3.964 -0.582 9.344 1.00 92.75 380 PHE A N 1
ATOM 2967 C CA . PHE A 1 380 ? 4.935 -1.518 8.794 1.00 92.75 380 PHE A CA 1
ATOM 2968 C C . PHE A 1 380 ? 6.341 -0.960 8.996 1.00 92.75 380 PHE A C 1
ATOM 2970 O O . PHE A 1 380 ? 6.658 0.134 8.525 1.00 92.75 380 PHE A O 1
ATOM 2977 N N . ILE A 1 381 ? 7.199 -1.727 9.662 1.00 90.00 381 ILE A N 1
ATOM 2978 C CA . ILE A 1 381 ? 8.597 -1.371 9.906 1.00 90.00 381 ILE A CA 1
ATOM 2979 C C . ILE A 1 381 ? 9.471 -2.095 8.879 1.00 90.00 381 ILE A C 1
ATOM 2981 O O . ILE A 1 381 ? 9.500 -3.327 8.809 1.00 90.00 381 ILE A O 1
ATOM 2985 N N . GLY A 1 382 ? 10.161 -1.327 8.042 1.00 80.50 382 GLY A N 1
ATOM 2986 C CA . GLY A 1 382 ? 11.109 -1.808 7.045 1.00 80.50 382 GLY A CA 1
ATOM 2987 C C . GLY A 1 382 ? 12.435 -2.248 7.666 1.00 80.50 382 GLY A C 1
ATOM 2988 O O . GLY A 1 382 ? 12.814 -1.840 8.763 1.00 80.50 382 GLY A O 1
ATOM 2989 N N . THR A 1 383 ? 13.198 -3.067 6.942 1.00 75.81 383 THR A N 1
ATOM 2990 C CA . THR A 1 383 ? 14.500 -3.580 7.416 1.00 75.81 383 THR A CA 1
ATOM 2991 C C . THR A 1 383 ? 15.573 -2.497 7.554 1.00 75.81 383 THR A C 1
ATOM 2993 O O . THR A 1 383 ? 16.579 -2.702 8.223 1.00 75.81 383 THR A O 1
ATOM 2996 N N . ASN A 1 384 ? 15.379 -1.354 6.899 1.00 69.38 384 ASN A N 1
ATOM 2997 C CA . ASN A 1 384 ? 16.237 -0.170 6.963 1.00 69.38 384 ASN A CA 1
ATOM 2998 C C . ASN A 1 384 ? 15.783 0.843 8.035 1.00 69.38 384 ASN A C 1
ATOM 3000 O O . ASN A 1 384 ? 16.341 1.935 8.101 1.00 69.38 384 ASN A O 1
ATOM 3004 N N . GLY A 1 385 ? 14.772 0.504 8.845 1.00 72.94 385 GLY A N 1
ATOM 3005 C CA . GLY A 1 385 ? 14.179 1.397 9.841 1.00 72.94 385 GLY A CA 1
ATOM 3006 C C . GLY A 1 385 ? 13.201 2.427 9.269 1.00 72.94 385 GLY A C 1
ATOM 3007 O O . GLY A 1 385 ? 12.643 3.201 10.041 1.00 72.94 385 GLY A O 1
ATOM 3008 N N . GLN A 1 386 ? 12.964 2.443 7.950 1.00 80.50 386 GLN A N 1
ATOM 3009 C CA . GLN A 1 386 ? 11.880 3.238 7.372 1.00 80.50 386 GLN A CA 1
ATOM 3010 C C . GLN A 1 386 ? 10.535 2.641 7.760 1.00 80.50 386 GLN A C 1
ATOM 3012 O O . GLN A 1 386 ? 10.391 1.423 7.865 1.00 80.50 386 GLN A O 1
ATOM 3017 N N . THR A 1 387 ? 9.543 3.500 7.943 1.00 88.81 387 THR A N 1
ATOM 3018 C CA . THR A 1 387 ? 8.195 3.088 8.319 1.00 88.81 387 THR A CA 1
ATOM 3019 C C . THR A 1 387 ? 7.177 3.489 7.262 1.00 88.81 387 THR A C 1
ATOM 3021 O O . THR A 1 387 ? 7.276 4.545 6.628 1.00 88.81 387 THR A O 1
ATOM 3024 N N . ARG A 1 388 ? 6.211 2.597 7.043 1.00 91.50 388 ARG A N 1
ATOM 3025 C CA . ARG A 1 388 ? 5.023 2.814 6.216 1.00 91.50 388 ARG A CA 1
ATOM 3026 C C . ARG A 1 388 ? 3.810 2.734 7.127 1.00 91.50 388 ARG A C 1
ATOM 3028 O O . ARG A 1 388 ? 3.723 1.814 7.936 1.00 91.50 388 ARG A O 1
ATOM 3035 N N . VAL A 1 389 ? 2.888 3.674 6.988 1.00 96.50 389 VAL A N 1
ATOM 3036 C CA . VAL A 1 389 ? 1.605 3.649 7.694 1.00 96.50 389 VAL A CA 1
ATOM 3037 C C . VAL A 1 389 ? 0.503 3.538 6.658 1.00 96.50 389 VAL A C 1
ATOM 3039 O O . VAL A 1 389 ? 0.540 4.264 5.670 1.00 96.50 389 VAL A O 1
ATOM 3042 N N . ARG A 1 390 ? -0.447 2.629 6.861 1.00 96.88 390 ARG A N 1
ATOM 3043 C CA . ARG A 1 390 ? -1.625 2.470 6.006 1.00 96.88 390 ARG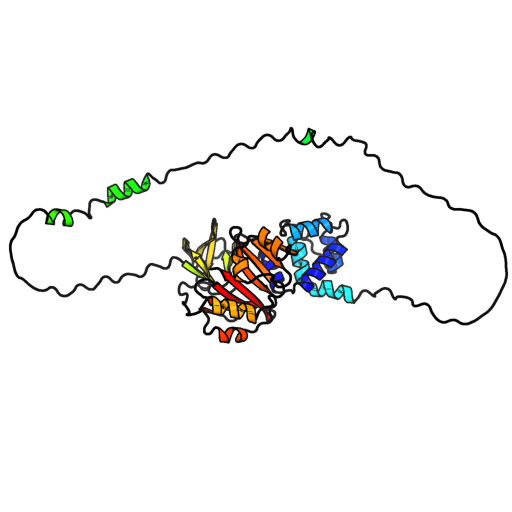 A CA 1
ATOM 3044 C C . ARG A 1 390 ? -2.886 2.766 6.795 1.00 96.88 390 ARG A C 1
ATOM 3046 O O . ARG A 1 390 ? -3.028 2.255 7.902 1.00 96.88 390 ARG A O 1
ATOM 3053 N N . LEU A 1 391 ? -3.810 3.499 6.186 1.00 98.12 391 LEU A N 1
ATOM 3054 C CA . LEU A 1 391 ? -5.210 3.569 6.590 1.00 98.12 391 LEU A CA 1
ATOM 3055 C C . LEU A 1 391 ? -6.059 2.865 5.524 1.00 98.12 391 LEU A C 1
ATOM 3057 O O . LEU A 1 391 ? -5.941 3.193 4.347 1.00 98.12 391 LEU A O 1
ATOM 3061 N N . THR A 1 392 ? -6.883 1.903 5.931 1.00 96.62 392 THR A N 1
ATOM 3062 C CA . THR A 1 392 ? -7.754 1.099 5.050 1.00 96.62 392 THR A CA 1
ATOM 3063 C C . THR A 1 392 ? -9.205 1.256 5.491 1.00 96.62 392 THR A C 1
ATOM 3065 O O . THR A 1 392 ? -9.447 1.250 6.699 1.00 96.62 392 THR A O 1
ATOM 3068 N N . GLU A 1 393 ? -10.142 1.367 4.552 1.00 95.12 393 GLU A N 1
ATOM 3069 C CA . GLU A 1 393 ? -11.585 1.213 4.807 1.00 95.12 393 GLU A CA 1
ATOM 3070 C C . GLU A 1 393 ? -11.939 -0.283 4.731 1.00 95.12 393 GLU A C 1
ATOM 3072 O O . GLU A 1 393 ? -11.556 -0.940 3.771 1.00 95.12 393 GLU A O 1
ATOM 3077 N N . LYS A 1 394 ? -12.562 -0.849 5.770 1.00 87.06 394 LYS A N 1
ATOM 3078 C CA . LYS A 1 394 ? -12.709 -2.304 5.980 1.00 87.06 394 LYS A CA 1
ATOM 3079 C C . LYS A 1 394 ? -13.894 -2.961 5.276 1.00 87.06 394 LYS A C 1
ATOM 3081 O O . LYS A 1 394 ? -14.940 -2.299 5.107 1.00 87.06 394 LYS A O 1
#